Protein AF-A0A7X6VFC6-F1 (afdb_monomer)

Secondary structure (DSSP, 8-state):
-HHHHHHHHHHHHHHHHHHHHHHHHHHHHHHHHB-HHHHHHHHHHHHHHHH----PPPS--S----------------PPPP------------------------------PPPHHHHHHHHHHHHHHHHHHHHHHHHHHHHHHHHHTEEE---HHHHHHHHHHHHHTT--S--EEEEETT-SS-EEE-SSS-EEEEES----HHHHHHHHHHHHHHHHHTHHHHHHHHHHHHHHTTT-HHHHHHHHHHHHHHHHHHHHHHTTT--HHHHHHHHHHHHHT------PPPTTB--S---HHHHHHHHHHHS--S-PBPTHHHHHHHHHHHHHHHHHS-------------SSSS---SSEEEEEETTEEEEEESSS-EEE-S---S-S-HHHHHTT-EEE--SS-EEEEEE-TTSTTPPEEEEEESSTTSS-EEEE-TT--GGGEEEEEEEESSSS-EEEEEE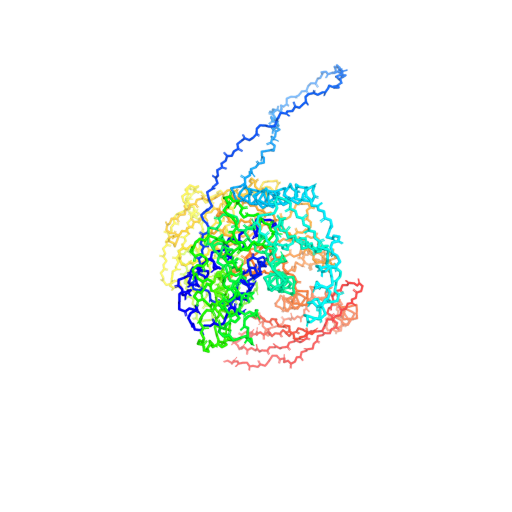E--BTTB--EEEEEESSSSSS-EEEEESHHHH-S-EEEEEESSSS-EEEEE--SS-SS-EEEEESSTTSSEEE------TTTTTTEEEEEE---EEETTEEEEEEEEEES-B-TTS-B--EEEEEEESSSSSS-B--HHHHHHHHHHHHHHH-BTHHHHHHB-HHHHHHHHHHHHHHHS-TT--B---SSPEEEEEEEEEETTEEEEEEEEE-TT--EEEEEEEEEEEEETTEEEEEEEEEEEEEEEEE-

Structure (mmCIF, N/CA/C/O backbone):
data_AF-A0A7X6VFC6-F1
#
_entry.id   AF-A0A7X6VFC6-F1
#
loop_
_atom_site.group_PDB
_atom_site.id
_atom_site.type_symbol
_atom_site.label_atom_id
_atom_site.label_alt_id
_atom_site.label_comp_id
_atom_site.label_asym_id
_atom_site.label_entity_id
_atom_site.label_seq_id
_atom_site.pdbx_PDB_ins_code
_atom_site.Cartn_x
_atom_site.Cartn_y
_atom_site.Cartn_z
_atom_site.occupancy
_atom_site.B_iso_or_equiv
_atom_site.auth_seq_id
_atom_site.auth_comp_id
_atom_site.auth_asym_id
_atom_site.auth_atom_id
_atom_site.pdbx_PDB_model_num
ATOM 1 N N . MET A 1 1 ? 5.763 11.070 -7.732 1.00 59.25 1 MET A N 1
ATOM 2 C CA . MET A 1 1 ? 5.552 10.365 -9.021 1.00 59.25 1 MET A CA 1
ATOM 3 C C . MET A 1 1 ? 6.861 9.863 -9.635 1.00 59.25 1 MET A C 1
ATOM 5 O O . MET A 1 1 ? 6.999 8.658 -9.767 1.00 59.25 1 MET A O 1
ATOM 9 N N . VAL A 1 2 ? 7.839 10.730 -9.946 1.00 70.25 2 VAL A N 1
ATOM 10 C CA . VAL A 1 2 ? 9.118 10.324 -10.585 1.00 70.25 2 VAL A CA 1
ATOM 11 C C . VAL A 1 2 ? 9.942 9.346 -9.732 1.00 70.25 2 VAL A C 1
ATOM 13 O O . VAL A 1 2 ? 10.526 8.418 -10.272 1.00 70.25 2 VAL A O 1
ATOM 16 N N . GLN A 1 3 ? 9.942 9.500 -8.404 1.00 69.50 3 GLN A N 1
ATOM 17 C CA . GLN A 1 3 ? 10.654 8.590 -7.495 1.00 69.50 3 GLN A CA 1
ATOM 18 C C . GLN A 1 3 ? 10.087 7.163 -7.518 1.00 69.50 3 GLN A C 1
ATOM 20 O O . GLN A 1 3 ? 10.851 6.218 -7.661 1.00 69.50 3 GLN A O 1
ATOM 25 N N . ASN A 1 4 ? 8.760 7.004 -7.429 1.00 71.75 4 ASN A N 1
ATOM 26 C CA . ASN A 1 4 ? 8.115 5.686 -7.512 1.00 71.75 4 ASN A CA 1
ATOM 27 C C . ASN A 1 4 ? 8.406 5.031 -8.868 1.00 71.75 4 ASN A C 1
ATOM 29 O O . ASN A 1 4 ? 8.842 3.889 -8.913 1.00 71.75 4 ASN A O 1
ATOM 33 N N . LEU A 1 5 ? 8.296 5.806 -9.954 1.00 77.75 5 LEU A N 1
ATOM 34 C CA . LEU A 1 5 ? 8.631 5.341 -11.299 1.00 77.75 5 LEU A CA 1
ATOM 35 C C . LEU A 1 5 ? 10.098 4.888 -11.411 1.00 77.75 5 LEU A C 1
ATOM 37 O O . LEU A 1 5 ? 10.378 3.874 -12.037 1.00 77.75 5 LEU A O 1
ATOM 41 N N . PHE A 1 6 ? 11.035 5.616 -10.797 1.00 82.12 6 PHE A N 1
ATOM 42 C CA . PHE A 1 6 ? 12.451 5.242 -10.776 1.00 82.12 6 PHE A CA 1
ATOM 43 C C . PHE A 1 6 ? 12.689 3.921 -10.030 1.00 82.12 6 PHE A C 1
ATOM 45 O O . PHE A 1 6 ? 13.446 3.080 -10.511 1.00 82.12 6 PHE A O 1
ATOM 52 N N . GLN A 1 7 ? 12.009 3.704 -8.901 1.00 79.00 7 GLN A N 1
ATOM 53 C CA . GLN A 1 7 ? 12.096 2.449 -8.146 1.00 79.00 7 GLN A CA 1
ATOM 54 C C . GLN A 1 7 ? 11.514 1.266 -8.935 1.00 79.00 7 GLN A C 1
ATOM 56 O O . GLN A 1 7 ? 12.152 0.215 -9.033 1.00 79.00 7 GLN A O 1
ATOM 61 N N . ASP A 1 8 ? 10.363 1.459 -9.584 1.00 80.62 8 ASP A N 1
ATOM 62 C CA . ASP A 1 8 ? 9.761 0.446 -10.458 1.00 80.62 8 ASP A CA 1
ATOM 63 C C . ASP A 1 8 ? 10.699 0.100 -11.624 1.00 80.62 8 ASP A C 1
ATOM 65 O O . ASP A 1 8 ? 10.923 -1.073 -11.933 1.00 80.62 8 ASP A O 1
ATOM 69 N N . VAL A 1 9 ? 11.328 1.112 -12.232 1.00 85.75 9 VAL A N 1
ATOM 70 C CA . VAL A 1 9 ? 12.317 0.936 -13.305 1.00 85.75 9 VAL A CA 1
ATOM 71 C C . VAL A 1 9 ? 13.550 0.179 -12.815 1.00 85.75 9 VAL A C 1
ATOM 73 O O . VAL A 1 9 ? 14.041 -0.676 -13.550 1.00 85.75 9 VAL A O 1
ATOM 76 N N . ILE A 1 10 ? 14.044 0.422 -11.596 1.00 84.88 10 ILE A N 1
ATOM 77 C CA . ILE A 1 10 ? 15.157 -0.352 -11.016 1.00 84.88 10 ILE A CA 1
ATOM 78 C C . ILE A 1 10 ? 14.768 -1.827 -10.871 1.00 84.88 10 ILE A C 1
ATOM 80 O O . ILE A 1 10 ? 15.530 -2.698 -11.300 1.00 84.88 10 ILE A O 1
ATOM 84 N N . SER A 1 11 ? 13.581 -2.115 -10.332 1.00 80.88 11 SER A N 1
ATOM 85 C CA . SER A 1 11 ? 13.084 -3.488 -10.165 1.00 80.88 11 SER A CA 1
ATOM 86 C C . SER A 1 11 ? 12.941 -4.215 -11.510 1.00 80.88 11 SER A C 1
ATOM 88 O O . SER A 1 11 ? 13.456 -5.325 -11.704 1.00 80.88 11 SER A O 1
ATOM 90 N N . VAL A 1 12 ? 12.328 -3.554 -12.498 1.00 84.50 12 VAL A N 1
ATOM 91 C CA . VAL A 1 12 ? 12.202 -4.078 -13.867 1.00 84.50 12 VAL A CA 1
ATOM 92 C C . VAL A 1 12 ? 13.574 -4.261 -14.517 1.00 84.50 12 VAL A C 1
ATOM 94 O O . VAL A 1 12 ? 13.808 -5.269 -15.187 1.00 84.50 12 VAL A O 1
ATOM 97 N N . SER A 1 13 ? 14.506 -3.331 -14.290 1.00 88.69 13 SER A N 1
ATOM 98 C CA . SER A 1 13 ? 15.883 -3.418 -14.781 1.00 88.69 13 SER A CA 1
ATOM 99 C C . SER A 1 13 ? 16.574 -4.665 -14.235 1.00 88.69 13 SER A C 1
ATOM 101 O O . SER A 1 13 ? 17.169 -5.416 -15.006 1.00 88.69 13 SER A O 1
ATOM 103 N N . LEU A 1 14 ? 16.467 -4.929 -12.930 1.00 85.31 14 LEU A N 1
ATOM 104 C CA . LEU A 1 14 ? 17.138 -6.055 -12.282 1.00 85.31 14 LEU A CA 1
ATOM 105 C C . LEU A 1 14 ? 16.558 -7.406 -12.723 1.00 85.31 14 LEU A C 1
ATOM 107 O O . LEU A 1 14 ? 17.302 -8.301 -13.126 1.00 85.31 14 LEU A O 1
ATOM 111 N N . THR A 1 15 ? 15.232 -7.543 -12.714 1.00 82.69 15 THR A N 1
ATOM 112 C CA . THR A 1 15 ? 14.552 -8.783 -13.131 1.00 82.69 15 THR A CA 1
ATOM 113 C C . THR A 1 15 ? 14.799 -9.096 -14.604 1.00 82.69 15 THR A C 1
ATOM 115 O O . THR A 1 15 ? 15.185 -10.211 -14.959 1.00 82.69 15 THR A O 1
ATOM 118 N N . THR A 1 16 ? 14.660 -8.096 -15.475 1.00 84.62 16 THR A N 1
ATOM 119 C CA . THR A 1 16 ? 14.870 -8.274 -16.918 1.00 84.62 16 THR A CA 1
ATOM 120 C C . THR A 1 16 ? 16.344 -8.522 -17.246 1.00 84.62 16 THR A C 1
ATOM 122 O O . THR A 1 16 ? 16.647 -9.283 -18.163 1.00 84.62 16 THR A O 1
ATOM 125 N N . SER A 1 17 ? 17.276 -7.967 -16.464 1.00 88.75 17 SER A N 1
ATOM 126 C CA . SER A 1 17 ? 18.715 -8.251 -16.588 1.00 88.75 17 SER A CA 1
ATOM 127 C C . SER A 1 17 ? 19.048 -9.721 -16.409 1.00 88.75 17 SER A C 1
ATOM 129 O O . SER A 1 17 ? 19.824 -10.264 -17.195 1.00 88.75 17 SER A O 1
ATOM 131 N N . ALA A 1 18 ? 18.452 -10.378 -15.412 1.00 85.69 18 ALA A N 1
ATOM 132 C CA . ALA A 1 18 ? 18.661 -11.803 -15.186 1.00 85.69 18 ALA A CA 1
ATOM 133 C C . ALA A 1 18 ? 18.206 -12.624 -16.405 1.00 85.69 18 ALA A C 1
ATOM 135 O O . ALA A 1 18 ? 18.940 -13.488 -16.887 1.00 85.69 18 ALA A O 1
ATOM 136 N N . VAL A 1 19 ? 17.041 -12.289 -16.972 1.00 85.31 19 VAL A N 1
ATOM 137 C CA . VAL A 1 19 ? 16.521 -12.934 -18.189 1.00 85.31 19 VAL A CA 1
ATOM 138 C C . VAL A 1 19 ? 17.445 -12.691 -19.386 1.00 85.31 19 VAL A C 1
ATOM 140 O O . VAL A 1 19 ? 17.784 -13.635 -20.101 1.00 85.31 19 VAL A O 1
ATOM 143 N N . ILE A 1 20 ? 17.904 -11.451 -19.589 1.00 88.06 20 ILE A N 1
ATOM 144 C CA . ILE A 1 20 ? 18.851 -11.102 -20.659 1.00 88.06 20 ILE A CA 1
ATOM 145 C C . ILE A 1 20 ? 20.154 -11.896 -20.506 1.00 88.06 20 ILE A C 1
ATOM 147 O O . ILE A 1 20 ? 20.638 -12.458 -21.487 1.00 88.06 20 ILE A O 1
ATOM 151 N N . ALA A 1 21 ? 20.713 -11.983 -19.297 1.00 88.06 21 ALA A N 1
ATOM 152 C CA . ALA A 1 21 ? 21.951 -12.715 -19.039 1.00 88.06 21 ALA A CA 1
ATOM 153 C C . ALA A 1 21 ? 21.809 -14.208 -19.372 1.00 88.06 21 ALA A C 1
ATOM 155 O O . ALA A 1 21 ? 22.645 -14.760 -20.089 1.00 88.06 21 ALA A O 1
ATOM 156 N N . VAL A 1 22 ? 20.717 -14.845 -18.935 1.00 85.69 22 VAL A N 1
ATOM 157 C CA . VAL A 1 22 ? 20.422 -16.250 -19.263 1.00 85.69 22 VAL A CA 1
ATOM 158 C C . VAL A 1 22 ? 20.278 -16.443 -20.774 1.00 85.69 22 VAL A C 1
ATOM 160 O O . VAL A 1 22 ? 20.858 -17.374 -21.333 1.00 85.69 22 VAL A O 1
ATOM 163 N N . LEU A 1 23 ? 19.571 -15.548 -21.468 1.00 84.00 23 LEU A N 1
ATOM 164 C CA . LEU A 1 23 ? 19.420 -15.629 -22.924 1.00 84.00 23 LEU A CA 1
ATOM 165 C C . LEU A 1 23 ? 20.749 -15.461 -23.664 1.00 84.00 23 LEU A C 1
ATOM 167 O O . LEU A 1 23 ? 21.008 -16.200 -24.614 1.00 84.00 23 LEU A O 1
ATOM 171 N N . LEU A 1 24 ? 21.608 -14.538 -23.225 1.00 85.44 24 LEU A N 1
ATOM 172 C CA . LEU A 1 24 ? 22.942 -14.346 -23.799 1.00 85.44 24 LEU A CA 1
ATOM 173 C C . LEU A 1 24 ? 23.860 -15.556 -23.555 1.00 85.44 24 LEU A C 1
ATOM 175 O O . LEU A 1 24 ? 24.678 -15.876 -24.417 1.00 85.44 24 LEU A O 1
ATOM 179 N N . LEU A 1 25 ? 23.705 -16.264 -22.432 1.00 84.75 25 LEU A N 1
ATOM 180 C CA . LEU A 1 25 ? 24.434 -17.509 -22.154 1.00 84.75 25 LEU A CA 1
ATOM 181 C C . LEU A 1 25 ? 23.922 -18.686 -22.993 1.00 84.75 25 LEU A C 1
ATOM 183 O O . LEU A 1 25 ? 24.715 -19.473 -23.506 1.00 84.75 25 LEU A O 1
ATOM 187 N N . LEU A 1 26 ? 22.604 -18.794 -23.177 1.00 79.88 26 LEU A N 1
ATOM 188 C CA . LEU A 1 26 ? 21.974 -19.845 -23.986 1.00 79.88 26 LEU A CA 1
ATOM 189 C C . LEU A 1 26 ? 22.059 -19.578 -25.495 1.00 79.88 26 LEU A C 1
ATOM 191 O O . LEU A 1 26 ? 21.744 -20.452 -26.307 1.00 79.88 26 LEU A O 1
ATOM 195 N N . PHE A 1 27 ? 22.519 -18.393 -25.888 1.00 76.06 27 PHE A N 1
ATOM 196 C CA . PHE A 1 27 ? 22.598 -17.938 -27.271 1.00 76.06 27 PHE A CA 1
ATOM 197 C C . PHE A 1 27 ? 23.289 -18.919 -28.236 1.00 76.06 27 PHE A C 1
ATOM 199 O O . PHE A 1 27 ? 22.734 -19.155 -29.312 1.00 76.06 27 PHE A O 1
ATOM 206 N N . PRO A 1 28 ? 24.423 -19.569 -27.888 1.00 73.69 28 PRO A N 1
ATOM 207 C CA . PRO A 1 28 ? 25.072 -20.549 -28.764 1.00 73.69 28 PRO A CA 1
ATOM 208 C C . PRO A 1 28 ? 24.180 -21.757 -29.091 1.00 73.69 28 PRO A C 1
ATOM 210 O O . PRO A 1 28 ? 24.219 -22.283 -30.202 1.00 73.69 28 PRO A O 1
ATOM 213 N N . LEU A 1 29 ? 23.341 -22.178 -28.140 1.00 70.62 29 LEU A N 1
ATOM 214 C CA . LEU A 1 29 ? 22.406 -23.296 -28.300 1.00 70.62 29 LEU A CA 1
ATOM 215 C C . LEU A 1 29 ? 21.155 -22.863 -29.068 1.00 70.62 29 LEU A C 1
ATOM 217 O O . LEU A 1 29 ? 20.672 -23.579 -29.948 1.00 70.62 29 LEU A O 1
ATOM 221 N N . ILE A 1 30 ? 20.654 -21.661 -28.774 1.00 71.38 30 ILE A N 1
ATOM 222 C CA . ILE A 1 30 ? 19.481 -21.091 -29.440 1.00 71.38 30 ILE A CA 1
ATOM 223 C C . ILE A 1 30 ? 19.764 -20.882 -30.934 1.00 71.38 30 ILE A C 1
ATOM 225 O O . ILE A 1 30 ? 18.929 -21.216 -31.775 1.00 71.38 30 ILE A O 1
ATOM 229 N N . HIS A 1 31 ? 20.964 -20.403 -31.273 1.00 71.00 31 HIS A N 1
ATOM 230 C CA . HIS A 1 31 ? 21.393 -20.146 -32.650 1.00 71.00 31 HIS A CA 1
ATOM 231 C C . HIS A 1 31 ? 21.387 -21.403 -33.534 1.00 71.00 31 HIS A C 1
ATOM 233 O O . HIS A 1 31 ? 21.128 -21.331 -34.743 1.00 71.00 31 HIS A O 1
ATOM 239 N N . LYS A 1 32 ? 21.680 -22.556 -32.926 1.00 68.56 32 LYS A N 1
ATOM 240 C CA . LYS A 1 32 ? 21.751 -23.852 -33.604 1.00 68.56 32 LYS A CA 1
ATOM 241 C C . LYS A 1 32 ? 20.363 -24.435 -33.876 1.00 68.56 32 LYS A C 1
ATOM 243 O O . LYS A 1 32 ? 20.155 -25.064 -34.908 1.00 68.56 32 LYS A O 1
ATOM 248 N N . ASN A 1 33 ? 19.406 -24.194 -32.980 1.00 67.31 33 ASN A N 1
ATOM 249 C CA . ASN A 1 33 ? 18.153 -24.950 -32.963 1.00 67.31 33 ASN A CA 1
ATOM 250 C C . ASN A 1 33 ? 16.918 -24.146 -33.407 1.00 67.31 33 ASN A C 1
ATOM 252 O O . ASN A 1 33 ? 15.916 -24.762 -33.772 1.00 67.31 33 ASN A O 1
ATOM 256 N N . TYR A 1 34 ? 16.970 -22.807 -33.404 1.00 74.19 34 TYR A N 1
ATOM 257 C CA . TYR A 1 34 ? 15.804 -21.943 -33.643 1.00 74.19 34 TYR A CA 1
ATOM 258 C C . TYR A 1 34 ? 16.006 -20.935 -34.778 1.00 74.19 34 TYR A C 1
ATOM 260 O O . TYR A 1 34 ? 17.108 -20.448 -35.029 1.00 74.19 34 TYR A O 1
ATOM 268 N N . THR A 1 35 ? 14.913 -20.593 -35.466 1.00 78.06 35 THR A N 1
ATOM 269 C CA . THR A 1 35 ? 14.941 -19.619 -36.568 1.00 78.06 35 THR A CA 1
ATOM 270 C C . THR A 1 35 ? 15.230 -18.199 -36.068 1.00 78.06 35 THR A C 1
ATOM 272 O O . THR A 1 35 ? 14.721 -17.782 -35.025 1.00 78.06 35 THR A O 1
ATOM 275 N N . THR A 1 36 ? 15.937 -17.415 -36.877 1.00 74.12 36 THR A N 1
ATOM 276 C CA . THR A 1 36 ? 16.292 -16.003 -36.639 1.00 74.12 36 THR A CA 1
ATOM 277 C C . THR A 1 36 ? 15.085 -15.090 -36.384 1.00 74.12 36 THR A C 1
ATOM 279 O O . THR A 1 36 ? 15.158 -14.214 -35.526 1.00 74.12 36 THR A O 1
ATOM 282 N N . LYS A 1 37 ? 13.929 -15.359 -37.013 1.00 75.88 37 LYS A N 1
ATOM 283 C CA . LYS A 1 37 ? 12.677 -14.607 -36.787 1.00 75.88 37 LYS A CA 1
ATOM 284 C C . LYS A 1 37 ? 12.183 -14.632 -35.339 1.00 75.88 37 LYS A C 1
ATOM 286 O O . LYS A 1 37 ? 11.684 -13.629 -34.848 1.00 75.88 37 LYS A O 1
ATOM 291 N N . TRP A 1 38 ? 12.319 -15.756 -34.636 1.00 75.19 38 TRP A N 1
ATOM 292 C CA . TRP A 1 38 ? 11.855 -15.856 -33.246 1.00 75.19 38 TRP A CA 1
ATOM 293 C C . TRP A 1 38 ? 12.759 -15.088 -32.283 1.00 75.19 38 TRP A C 1
ATOM 295 O O . TRP A 1 38 ? 12.262 -14.458 -31.355 1.00 75.19 38 TRP A O 1
ATOM 305 N N . ARG A 1 39 ? 14.070 -15.072 -32.540 1.00 81.94 39 ARG A N 1
ATOM 306 C CA . ARG A 1 39 ? 15.033 -14.287 -31.754 1.00 81.94 39 ARG A CA 1
ATOM 307 C C . ARG A 1 39 ? 14.728 -12.790 -31.825 1.00 81.94 39 ARG A C 1
ATOM 309 O O . ARG A 1 39 ? 14.717 -12.121 -30.797 1.00 81.94 39 ARG A O 1
ATOM 316 N N . TYR A 1 40 ? 14.379 -12.302 -33.017 1.00 81.81 40 TYR A N 1
ATOM 317 C CA . TYR A 1 40 ? 13.902 -10.933 -33.225 1.00 81.81 40 TYR A CA 1
ATOM 318 C C . TYR A 1 40 ? 12.696 -10.588 -32.328 1.00 81.81 40 TYR A C 1
ATOM 320 O O . TYR A 1 40 ? 12.702 -9.565 -31.647 1.00 81.81 40 TYR A O 1
ATOM 328 N N . PHE A 1 41 ? 11.687 -11.464 -32.247 1.00 83.06 41 PHE A N 1
ATOM 329 C CA . PHE A 1 41 ? 10.526 -11.236 -31.376 1.00 83.06 41 PHE A CA 1
ATOM 330 C C . PHE A 1 41 ? 10.850 -11.310 -29.878 1.00 83.06 41 PHE A C 1
ATOM 332 O O . PHE A 1 41 ? 10.279 -10.546 -29.103 1.00 83.06 41 PHE A O 1
ATOM 339 N N . VAL A 1 42 ? 11.766 -12.187 -29.456 1.00 84.88 42 VAL A N 1
ATOM 340 C CA . VAL A 1 42 ? 12.190 -12.281 -28.045 1.00 84.88 42 VAL A CA 1
ATOM 341 C C . VAL A 1 42 ? 12.781 -10.956 -27.571 1.00 84.88 42 VAL A C 1
ATOM 343 O O . VAL A 1 42 ? 12.374 -10.420 -26.541 1.00 84.88 42 VAL A O 1
ATOM 346 N N . TRP A 1 43 ? 13.699 -10.393 -28.353 1.00 88.88 43 TRP A N 1
ATOM 347 C CA . TRP A 1 43 ? 14.290 -9.097 -28.050 1.00 88.88 43 TRP A CA 1
ATOM 348 C C . TRP A 1 43 ? 13.261 -7.961 -28.095 1.00 88.88 43 TRP A C 1
ATOM 350 O O . TRP A 1 43 ? 13.301 -7.086 -27.231 1.00 88.88 43 TRP A O 1
ATOM 360 N N . LEU A 1 44 ? 12.304 -7.998 -29.033 1.00 88.06 44 LEU A N 1
ATOM 361 C CA . LEU A 1 44 ? 11.198 -7.036 -29.081 1.00 88.06 44 LEU A CA 1
ATOM 362 C C . LEU A 1 44 ? 10.391 -7.028 -27.775 1.00 88.06 44 LEU A C 1
ATOM 364 O O . LEU A 1 44 ? 10.144 -5.963 -27.214 1.00 88.06 44 LEU A O 1
ATOM 368 N N . ILE A 1 45 ? 10.002 -8.207 -27.280 1.00 86.44 45 ILE A N 1
ATOM 369 C CA . ILE A 1 45 ? 9.215 -8.351 -26.046 1.00 86.44 45 ILE A CA 1
ATOM 370 C C . ILE A 1 45 ? 9.997 -7.821 -24.842 1.00 86.44 45 ILE A C 1
ATOM 372 O O . ILE A 1 45 ? 9.436 -7.095 -24.023 1.00 86.44 45 ILE A O 1
ATOM 376 N N . LEU A 1 46 ? 11.293 -8.129 -24.752 1.00 87.62 46 LEU A N 1
ATOM 377 C CA . LEU A 1 46 ? 12.151 -7.628 -23.675 1.00 87.62 46 LEU A CA 1
ATOM 378 C C . LEU A 1 46 ? 12.293 -6.103 -23.715 1.00 87.62 46 LEU A C 1
ATOM 380 O O . LEU A 1 46 ? 12.191 -5.456 -22.676 1.00 87.62 46 LEU A O 1
ATOM 384 N N . ALA A 1 47 ? 12.456 -5.513 -24.901 1.00 89.94 47 ALA A N 1
ATOM 385 C CA . ALA A 1 47 ? 12.517 -4.061 -25.055 1.00 89.94 47 ALA A CA 1
ATOM 386 C C . ALA A 1 47 ? 11.198 -3.379 -24.653 1.00 89.94 47 ALA A C 1
ATOM 388 O O . ALA A 1 47 ? 11.222 -2.354 -23.976 1.00 89.94 47 ALA A O 1
ATOM 389 N N . VAL A 1 48 ? 10.046 -3.963 -25.008 1.00 88.88 48 VAL A N 1
ATOM 390 C CA . VAL A 1 48 ? 8.731 -3.471 -24.560 1.00 88.88 48 VAL A CA 1
ATOM 391 C C . VAL A 1 48 ? 8.584 -3.602 -23.042 1.00 88.88 48 VAL A C 1
ATOM 393 O O . VAL A 1 48 ? 8.137 -2.656 -22.400 1.00 88.88 48 VAL A O 1
ATOM 396 N N . ARG A 1 49 ? 9.005 -4.727 -22.449 1.00 84.56 49 ARG A N 1
ATOM 397 C CA . ARG A 1 49 ? 8.963 -4.937 -20.992 1.00 84.56 49 ARG A CA 1
ATOM 398 C C . ARG A 1 49 ? 9.799 -3.906 -20.232 1.00 84.56 49 ARG A C 1
ATOM 400 O O . ARG A 1 49 ? 9.336 -3.415 -19.211 1.00 84.56 49 ARG A O 1
ATOM 407 N N . LEU A 1 50 ? 10.987 -3.565 -20.731 1.00 87.75 50 LEU A N 1
ATOM 408 C CA . LEU A 1 50 ? 11.840 -2.526 -20.141 1.00 87.75 50 LEU A CA 1
ATOM 409 C C . LEU A 1 50 ? 11.187 -1.135 -20.197 1.00 87.75 50 LEU A C 1
ATOM 411 O O . LEU A 1 50 ? 11.361 -0.327 -19.295 1.00 87.75 50 LEU A O 1
ATOM 415 N N . LEU A 1 51 ? 10.401 -0.852 -21.238 1.00 87.00 51 LEU A N 1
ATOM 416 C CA . LEU A 1 51 ? 9.739 0.444 -21.411 1.00 87.00 51 LEU A CA 1
ATOM 417 C C . LEU A 1 51 ? 8.397 0.569 -20.681 1.00 87.00 51 LEU A C 1
ATOM 419 O O . LEU A 1 51 ? 7.933 1.688 -20.475 1.00 87.00 51 LEU A O 1
ATOM 423 N N . ILE A 1 52 ? 7.773 -0.550 -20.301 1.00 82.44 52 ILE A N 1
ATOM 424 C CA . ILE A 1 52 ? 6.496 -0.577 -19.581 1.00 82.44 52 ILE A CA 1
ATOM 425 C C . ILE A 1 52 ? 6.750 -1.051 -18.141 1.00 82.44 52 ILE A C 1
ATOM 427 O O . ILE A 1 52 ? 6.798 -2.263 -17.889 1.00 82.44 52 ILE A O 1
ATOM 431 N N . PRO A 1 53 ? 6.872 -0.124 -17.172 1.00 65.88 53 PRO A N 1
ATOM 432 C CA . PRO A 1 53 ? 7.069 -0.445 -15.763 1.00 65.88 53 PRO A CA 1
ATOM 433 C C . PRO A 1 53 ? 5.745 -0.851 -15.096 1.00 65.88 53 PRO A C 1
ATOM 435 O O . PRO A 1 53 ? 5.329 -0.275 -14.102 1.00 65.88 53 PRO A O 1
ATOM 438 N N . PHE A 1 54 ? 5.045 -1.833 -15.670 1.00 57.16 54 PHE A N 1
ATOM 439 C CA . PHE A 1 54 ? 3.855 -2.437 -15.073 1.00 57.16 54 PHE A CA 1
ATOM 440 C C . PHE A 1 54 ? 4.180 -3.877 -14.689 1.00 57.16 54 PHE A C 1
ATOM 442 O O . PHE A 1 54 ? 4.552 -4.678 -15.548 1.00 57.16 54 PHE A O 1
ATOM 449 N N . SER A 1 55 ? 4.101 -4.206 -13.405 1.00 55.41 55 SER A N 1
ATOM 450 C CA . SER A 1 55 ? 4.374 -5.551 -12.894 1.00 55.41 55 SER A CA 1
ATOM 451 C C . SER A 1 55 ? 3.069 -6.122 -12.338 1.00 55.41 55 SER A C 1
ATOM 453 O O . SER A 1 55 ? 2.555 -5.562 -11.374 1.00 55.41 55 SER A O 1
ATOM 455 N N . PRO A 1 56 ? 2.491 -7.181 -12.935 1.00 48.75 56 PRO A N 1
ATOM 456 C CA . PRO A 1 56 ? 1.346 -7.859 -12.340 1.00 48.75 56 PRO A CA 1
ATOM 457 C C . PRO A 1 56 ? 1.790 -8.551 -11.046 1.00 48.75 56 PRO A C 1
ATOM 459 O O . PRO A 1 56 ? 2.670 -9.412 -11.062 1.00 48.75 56 PRO A O 1
ATOM 462 N N . SER A 1 57 ? 1.202 -8.150 -9.926 1.00 40.50 57 SER A N 1
ATOM 463 C CA . SER A 1 57 ? 1.514 -8.670 -8.596 1.00 40.50 57 SER A CA 1
ATOM 464 C C . SER A 1 57 ? 0.934 -10.077 -8.428 1.00 40.50 57 SER A C 1
ATOM 466 O O . SER A 1 57 ? -0.268 -10.267 -8.611 1.00 40.50 57 SER A O 1
ATOM 468 N N . PHE A 1 58 ? 1.758 -11.058 -8.050 1.00 39.53 58 PHE A N 1
ATOM 469 C CA . PHE A 1 58 ? 1.270 -12.322 -7.489 1.00 39.53 58 PHE A CA 1
ATOM 470 C C . PHE A 1 58 ? 1.434 -12.316 -5.961 1.00 39.53 58 PHE A C 1
ATOM 472 O O . PHE A 1 58 ? 2.314 -11.621 -5.455 1.00 39.53 58 PHE A O 1
ATOM 479 N N . PRO A 1 59 ? 0.633 -13.107 -5.223 1.00 41.38 59 PRO A N 1
ATOM 480 C CA . PRO A 1 59 ? 0.574 -13.056 -3.758 1.00 41.38 59 PRO A CA 1
ATOM 481 C C . PRO A 1 59 ? 1.873 -13.421 -3.022 1.00 41.38 59 PRO A C 1
ATOM 483 O O . PRO A 1 59 ? 2.037 -13.048 -1.867 1.00 41.38 59 PRO A O 1
ATOM 486 N N . GLN A 1 60 ? 2.790 -14.170 -3.647 1.00 39.41 60 GLN A N 1
ATOM 487 C CA . GLN A 1 60 ? 4.014 -14.654 -2.999 1.00 39.41 60 GLN A CA 1
ATOM 488 C C . GLN A 1 60 ? 5.211 -14.566 -3.942 1.00 39.41 60 GLN A C 1
ATOM 490 O O . GLN A 1 60 ? 5.358 -15.358 -4.873 1.00 39.41 60 GLN A O 1
ATOM 495 N N . ALA A 1 61 ? 6.081 -13.599 -3.670 1.00 40.72 61 ALA A N 1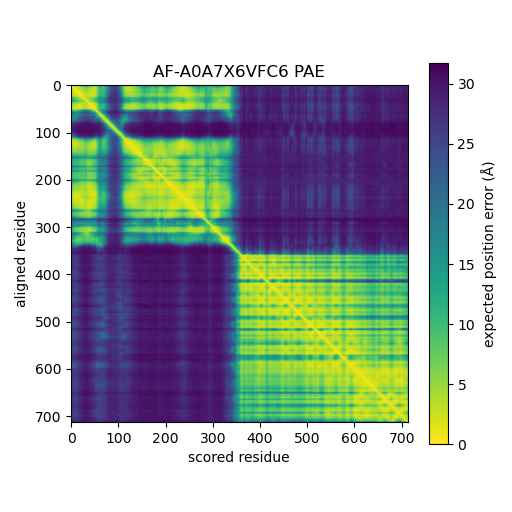
ATOM 496 C CA . ALA A 1 61 ? 7.336 -13.394 -4.367 1.00 40.72 61 ALA A CA 1
ATOM 497 C C . ALA A 1 61 ? 8.517 -13.950 -3.551 1.00 40.72 61 ALA A C 1
ATOM 499 O O . ALA A 1 61 ? 8.657 -13.582 -2.389 1.00 40.72 61 ALA A O 1
ATOM 500 N N . PRO A 1 62 ? 9.388 -14.801 -4.119 1.00 43.44 62 PRO A N 1
ATOM 501 C CA . PRO A 1 62 ? 10.520 -15.385 -3.395 1.00 43.44 62 PRO A CA 1
ATOM 502 C C . PRO A 1 62 ? 11.679 -14.429 -3.059 1.00 43.44 62 PRO A C 1
ATOM 504 O O . PRO A 1 62 ? 12.548 -14.816 -2.280 1.00 43.44 62 PRO A O 1
ATOM 507 N N . ILE A 1 63 ? 11.767 -13.237 -3.672 1.00 43.91 63 ILE A N 1
ATOM 508 C CA . ILE A 1 63 ? 12.925 -12.333 -3.525 1.00 43.91 63 ILE A CA 1
ATOM 509 C C . ILE A 1 63 ? 12.462 -10.915 -3.166 1.00 43.91 63 ILE A C 1
ATOM 511 O O . ILE A 1 63 ? 11.894 -10.209 -3.999 1.00 43.91 63 ILE A O 1
ATOM 515 N N . GLU A 1 64 ? 12.779 -10.478 -1.945 1.00 45.66 64 GLU A N 1
ATOM 516 C CA . GLU A 1 64 ? 12.533 -9.121 -1.442 1.00 45.66 64 GLU A CA 1
ATOM 517 C C . GLU A 1 64 ? 13.823 -8.286 -1.490 1.00 45.66 64 GLU A C 1
ATOM 519 O O . GLU A 1 64 ? 14.864 -8.696 -0.977 1.00 45.66 64 GLU A O 1
ATOM 524 N N . ILE A 1 65 ? 13.777 -7.103 -2.110 1.00 42.66 65 ILE A N 1
ATOM 525 C CA . ILE A 1 65 ? 14.919 -6.179 -2.194 1.00 42.66 65 ILE A CA 1
ATOM 526 C C . ILE A 1 65 ? 14.653 -5.010 -1.245 1.00 42.66 65 ILE A C 1
ATOM 528 O O . ILE A 1 65 ? 13.763 -4.200 -1.495 1.00 42.66 65 ILE A O 1
ATOM 532 N N . THR A 1 66 ? 15.430 -4.904 -0.167 1.00 39.03 66 THR A N 1
ATOM 533 C CA . THR A 1 66 ? 15.369 -3.791 0.790 1.00 39.03 66 THR A CA 1
ATOM 534 C C . THR A 1 66 ? 16.263 -2.629 0.326 1.00 39.03 66 THR A C 1
ATOM 536 O O . THR A 1 66 ? 17.482 -2.791 0.232 1.00 39.03 66 THR A O 1
ATOM 539 N N . PRO A 1 67 ? 15.721 -1.436 0.015 1.00 37.62 67 PRO A N 1
ATOM 540 C CA . PRO A 1 67 ? 16.550 -0.296 -0.363 1.00 37.62 67 PRO A CA 1
ATOM 541 C C . PRO A 1 67 ? 17.280 0.285 0.859 1.00 37.62 67 PRO A C 1
ATOM 543 O O . PRO A 1 67 ? 16.660 0.720 1.829 1.00 37.62 67 PRO A O 1
ATOM 546 N N . VAL A 1 68 ? 18.611 0.352 0.789 1.00 35.00 68 VAL A N 1
ATOM 547 C CA . VAL A 1 68 ? 19.452 1.069 1.761 1.00 35.00 68 VAL A CA 1
ATOM 548 C C . VAL A 1 68 ? 19.346 2.569 1.474 1.00 35.00 68 VAL A C 1
ATOM 550 O O . VAL A 1 68 ? 19.909 3.060 0.500 1.00 35.00 68 VAL A O 1
ATOM 553 N N . SER A 1 69 ? 18.608 3.312 2.300 1.00 37.03 69 SER A N 1
ATOM 554 C CA . SER A 1 69 ? 18.483 4.771 2.169 1.00 37.03 69 SER A CA 1
ATOM 555 C C . SER A 1 69 ? 19.505 5.468 3.071 1.00 37.03 69 SER A C 1
ATOM 557 O O . SER A 1 69 ? 19.285 5.601 4.272 1.00 37.03 69 SER A O 1
ATOM 559 N N . GLN A 1 70 ? 20.633 5.906 2.507 1.00 34.53 70 GLN A N 1
ATOM 560 C CA . GLN A 1 70 ? 21.563 6.819 3.183 1.00 34.53 70 GLN A CA 1
ATOM 561 C C . GLN A 1 70 ? 21.163 8.270 2.873 1.00 34.53 70 GLN A C 1
ATOM 563 O O . GLN A 1 70 ? 21.141 8.676 1.711 1.00 34.53 70 GLN A O 1
ATOM 568 N N . ASN A 1 71 ? 20.840 9.057 3.900 1.00 35.94 71 ASN A N 1
ATOM 569 C CA . ASN A 1 71 ? 20.573 10.489 3.755 1.00 35.94 71 ASN A CA 1
ATOM 570 C C . ASN A 1 71 ? 21.901 11.255 3.818 1.00 35.94 71 ASN A C 1
ATOM 572 O O . ASN A 1 71 ? 22.557 11.253 4.856 1.00 35.94 71 ASN A O 1
ATOM 576 N N . ILE A 1 72 ? 22.298 11.899 2.717 1.00 39.81 72 ILE A N 1
ATOM 577 C CA . ILE A 1 72 ? 23.432 12.832 2.680 1.00 39.81 72 ILE A CA 1
ATOM 578 C C . ILE A 1 72 ? 22.857 14.250 2.673 1.00 39.81 72 ILE A C 1
ATOM 580 O O . ILE A 1 72 ? 22.073 14.598 1.791 1.00 39.81 72 ILE A O 1
ATOM 584 N N . GLU A 1 73 ? 23.221 15.054 3.669 1.00 33.38 73 GLU A N 1
ATOM 585 C CA . GLU A 1 73 ? 22.694 16.402 3.889 1.00 33.38 73 GLU A CA 1
ATOM 586 C C . GLU A 1 73 ? 23.538 17.446 3.126 1.00 33.38 73 GLU A C 1
ATOM 588 O O . GLU A 1 73 ? 24.725 17.615 3.402 1.00 33.38 73 GLU A O 1
ATOM 593 N N . PHE A 1 74 ? 22.949 18.159 2.158 1.00 36.56 74 PHE A N 1
ATOM 594 C CA . PHE A 1 74 ? 23.613 19.255 1.433 1.00 36.56 74 PHE A CA 1
ATOM 595 C C . PHE A 1 74 ? 22.951 20.599 1.765 1.00 36.56 74 PHE A C 1
ATOM 597 O O . PHE A 1 74 ? 21.799 20.839 1.405 1.00 36.56 74 PHE A O 1
ATOM 604 N N . LYS A 1 75 ? 23.685 21.507 2.421 1.00 34.94 75 LYS A N 1
ATOM 605 C CA . LYS A 1 75 ? 23.245 22.893 2.663 1.00 34.94 75 LYS A CA 1
ATOM 606 C C . LYS A 1 75 ? 23.510 23.744 1.417 1.00 34.94 75 LYS A C 1
ATOM 608 O O . LYS A 1 75 ? 24.659 24.065 1.128 1.00 34.94 75 LYS A O 1
ATOM 613 N N . VAL A 1 76 ? 22.462 24.124 0.685 1.00 38.34 76 VAL A N 1
ATOM 614 C CA . VAL A 1 76 ? 22.561 25.069 -0.443 1.00 38.34 76 VAL A CA 1
ATOM 615 C C . VAL A 1 76 ? 22.240 26.486 0.056 1.00 38.34 76 VAL A C 1
ATOM 617 O O . VAL A 1 76 ? 21.134 26.702 0.552 1.00 38.34 76 VAL A O 1
ATOM 620 N N . PRO A 1 77 ? 23.155 27.467 -0.055 1.00 36.75 77 PRO A N 1
ATOM 621 C CA . PRO A 1 77 ? 22.869 28.846 0.321 1.00 36.75 77 PRO A CA 1
ATOM 622 C C . PRO A 1 77 ? 22.068 29.548 -0.782 1.00 36.75 77 PRO A C 1
ATOM 624 O O . PRO A 1 77 ? 22.496 29.606 -1.933 1.00 36.75 77 PRO A O 1
ATOM 627 N N . VAL A 1 78 ? 20.912 30.112 -0.431 1.00 37.28 78 VAL A N 1
ATOM 628 C CA . VAL A 1 78 ? 20.143 30.999 -1.317 1.00 37.28 78 VAL A CA 1
ATOM 629 C C . VAL A 1 78 ? 20.602 32.439 -1.064 1.00 37.28 78 VAL A C 1
ATOM 631 O O . VAL A 1 78 ? 20.407 32.965 0.030 1.00 37.28 78 VAL A O 1
ATOM 634 N N . GLN A 1 79 ? 21.224 33.084 -2.057 1.00 36.66 79 GLN A N 1
ATOM 635 C CA . GLN A 1 79 ? 21.535 34.518 -2.007 1.00 36.66 79 GLN A CA 1
ATOM 636 C C . GLN A 1 79 ? 20.247 35.336 -2.173 1.00 36.66 79 GLN A C 1
ATOM 638 O O . GLN A 1 79 ? 19.560 35.219 -3.186 1.00 36.66 79 GLN A O 1
ATOM 643 N N . LYS A 1 80 ? 19.928 36.183 -1.187 1.00 36.47 80 LYS A N 1
ATOM 644 C CA . LYS A 1 80 ? 18.885 37.210 -1.311 1.00 36.47 80 LYS A CA 1
ATOM 645 C C . LYS A 1 80 ? 19.429 38.380 -2.135 1.00 36.47 80 LYS A C 1
ATOM 647 O O . LYS A 1 80 ? 20.393 39.022 -1.727 1.00 36.47 80 LYS A O 1
ATOM 652 N N . SER A 1 81 ? 18.792 38.667 -3.264 1.00 31.67 81 SER A N 1
ATOM 653 C CA . SER A 1 81 ? 18.931 39.940 -3.972 1.00 31.67 81 SER A CA 1
ATOM 654 C C . SER A 1 81 ? 18.298 41.040 -3.117 1.00 31.67 81 SER A C 1
ATOM 656 O O . SER A 1 81 ? 17.115 40.963 -2.790 1.00 31.67 81 SER A O 1
ATOM 658 N N . ALA A 1 82 ? 19.101 42.019 -2.708 1.00 38.28 82 ALA A N 1
ATOM 659 C CA . ALA A 1 82 ? 18.624 43.233 -2.067 1.00 38.28 82 ALA A CA 1
ATOM 660 C C . ALA A 1 82 ? 18.134 44.190 -3.154 1.00 38.28 82 ALA A C 1
ATOM 662 O O . ALA A 1 82 ? 18.910 44.540 -4.039 1.00 38.28 82 ALA A O 1
ATOM 663 N N . ASP A 1 83 ? 16.878 44.620 -3.068 1.00 33.00 83 ASP A N 1
ATOM 664 C CA . ASP A 1 83 ? 16.475 45.883 -3.665 1.00 33.00 83 ASP A CA 1
ATOM 665 C C . ASP A 1 83 ? 15.470 46.612 -2.773 1.00 33.00 83 ASP A C 1
ATOM 667 O O . ASP A 1 83 ? 14.732 46.018 -1.986 1.00 33.00 83 ASP A O 1
ATOM 671 N N . SER A 1 84 ? 15.570 47.931 -2.847 1.00 42.62 84 SER A N 1
ATOM 672 C CA . SER A 1 84 ? 15.310 48.887 -1.774 1.00 42.62 84 SER A CA 1
ATOM 673 C C . SER A 1 84 ? 13.895 49.469 -1.830 1.00 42.62 84 SER A C 1
ATOM 675 O O . SER A 1 84 ? 13.403 49.770 -2.913 1.00 42.62 84 SER A O 1
ATOM 677 N N . ALA A 1 85 ? 13.282 49.749 -0.676 1.00 29.66 85 ALA A N 1
ATOM 678 C CA . ALA A 1 85 ? 12.198 50.732 -0.553 1.00 29.66 85 ALA A CA 1
ATOM 679 C C . ALA A 1 85 ? 12.116 51.289 0.888 1.00 29.66 85 ALA A C 1
ATOM 681 O O . ALA A 1 85 ? 12.517 50.599 1.825 1.00 29.66 85 ALA A O 1
ATOM 682 N N . PRO A 1 86 ? 11.677 52.550 1.071 1.00 37.66 86 PRO A N 1
ATOM 683 C CA . PRO A 1 86 ? 12.233 53.459 2.071 1.00 37.66 86 PRO A CA 1
ATOM 684 C C . PRO A 1 86 ? 11.486 53.489 3.410 1.00 37.66 86 PRO A C 1
ATOM 686 O O . PRO A 1 86 ? 10.267 53.351 3.476 1.00 37.66 86 PRO A O 1
ATOM 689 N N . GLN A 1 87 ? 12.250 53.752 4.474 1.00 35.81 87 GLN A N 1
ATOM 690 C CA . GLN A 1 87 ? 11.747 54.041 5.814 1.00 35.81 87 GLN A CA 1
ATOM 691 C C . GLN A 1 87 ? 10.989 55.372 5.853 1.00 35.81 87 GLN A C 1
ATOM 693 O O . GLN A 1 87 ? 11.506 56.405 5.426 1.00 35.81 87 GLN A O 1
ATOM 698 N N . VAL A 1 88 ? 9.807 55.353 6.469 1.00 31.17 88 VAL A N 1
ATOM 699 C CA . VAL A 1 88 ? 9.168 56.545 7.032 1.00 31.17 88 VAL A CA 1
ATOM 700 C C . VAL A 1 88 ? 9.182 56.403 8.548 1.00 31.17 88 VAL A C 1
ATOM 702 O O . VAL A 1 88 ? 8.631 55.458 9.108 1.00 31.17 88 VAL A O 1
ATOM 705 N N . SER A 1 89 ? 9.861 57.350 9.189 1.00 34.19 89 SER A N 1
ATOM 706 C CA . SER A 1 89 ? 9.920 57.533 10.633 1.00 34.19 89 SER A CA 1
ATOM 707 C C . SER A 1 89 ? 8.575 57.995 11.188 1.00 34.19 89 SER A C 1
ATOM 709 O O . SER A 1 89 ? 8.009 58.969 10.692 1.00 34.19 89 SER A O 1
ATOM 711 N N . GLN A 1 90 ? 8.146 57.405 12.301 1.00 35.78 90 GLN A N 1
ATOM 712 C CA . GLN A 1 90 ? 7.316 58.104 13.277 1.00 35.78 90 GLN A CA 1
ATOM 713 C C . GLN A 1 90 ? 7.967 58.027 14.657 1.00 35.78 90 GLN A C 1
ATOM 715 O O . GLN A 1 90 ? 8.384 56.970 15.124 1.00 35.78 90 GLN A O 1
ATOM 720 N N . LYS A 1 91 ? 8.108 59.220 15.232 1.00 34.25 91 LYS A N 1
ATOM 721 C CA . LYS A 1 91 ? 8.599 59.536 16.566 1.00 34.25 91 LYS A CA 1
ATOM 722 C C . LYS A 1 91 ? 7.433 59.588 17.558 1.00 34.25 91 LYS A C 1
ATOM 724 O O . LYS A 1 91 ? 6.339 59.986 17.171 1.00 34.25 91 LYS A O 1
ATOM 729 N N . ASP A 1 92 ? 7.796 59.326 18.814 1.00 33.22 92 ASP A N 1
ATOM 730 C CA . ASP A 1 92 ? 7.197 59.781 20.077 1.00 33.22 92 ASP A CA 1
ATOM 731 C C . ASP A 1 92 ? 5.799 59.250 20.449 1.00 33.22 92 ASP A C 1
ATOM 733 O O . ASP A 1 92 ? 4.817 59.518 19.772 1.00 33.22 92 ASP A O 1
ATOM 737 N N . VAL A 1 93 ? 5.702 58.514 21.566 1.00 32.69 93 VAL A N 1
ATOM 738 C CA . VAL A 1 93 ? 5.239 58.997 22.888 1.00 32.69 93 VAL A CA 1
ATOM 739 C C . VAL A 1 93 ? 5.589 57.932 23.945 1.00 32.69 93 VAL A C 1
ATOM 741 O O . VAL A 1 93 ? 5.521 56.730 23.705 1.00 32.69 93 VAL A O 1
ATOM 744 N N . GLN A 1 94 ? 6.007 58.405 25.114 1.00 33.53 94 GLN A N 1
ATOM 745 C CA . GLN A 1 94 ? 6.476 57.662 26.279 1.00 33.53 94 GLN A CA 1
ATOM 746 C C . GLN A 1 94 ? 5.407 57.751 27.384 1.00 33.53 94 GLN A C 1
ATOM 748 O O . GLN A 1 94 ? 5.060 58.875 27.730 1.00 33.53 94 GLN A O 1
ATOM 753 N N . GLN A 1 95 ? 4.915 56.626 27.935 1.00 30.73 95 GLN A N 1
ATOM 754 C CA . GLN A 1 95 ? 4.735 56.413 29.390 1.00 30.73 95 GLN A CA 1
ATOM 755 C C . GLN A 1 95 ? 4.143 55.037 29.780 1.00 30.73 95 GLN A C 1
ATOM 757 O O . GLN A 1 95 ? 3.086 54.643 29.303 1.00 30.73 95 GLN A O 1
ATOM 762 N N . ASP A 1 96 ? 4.870 54.419 30.719 1.00 33.84 96 ASP A N 1
ATOM 763 C CA . ASP A 1 96 ? 4.504 53.532 31.835 1.00 33.84 96 ASP A CA 1
ATOM 764 C C . ASP A 1 96 ? 4.079 52.047 31.681 1.00 33.84 96 ASP A C 1
ATOM 766 O O . ASP A 1 96 ? 3.260 51.652 30.863 1.00 33.84 96 ASP A O 1
ATOM 770 N N . GLU A 1 97 ? 4.665 51.277 32.618 1.00 32.22 97 GLU A N 1
ATOM 771 C CA . GLU A 1 97 ? 4.459 49.886 33.075 1.00 32.22 97 GLU A CA 1
ATOM 772 C C . GLU A 1 97 ? 5.281 48.722 32.446 1.00 32.22 97 GLU A C 1
ATOM 774 O O . GLU A 1 97 ? 5.278 48.434 31.254 1.00 32.22 97 GLU A O 1
ATOM 779 N N . LYS A 1 98 ? 6.029 48.028 33.325 1.00 35.66 98 LYS A N 1
ATOM 780 C CA . LYS A 1 98 ? 6.761 46.746 33.137 1.00 35.66 98 LYS A CA 1
ATOM 781 C C . LYS A 1 98 ? 5.767 45.566 33.013 1.00 35.66 98 LYS A C 1
ATOM 783 O O . LYS A 1 98 ? 4.657 45.717 33.511 1.00 35.66 98 LYS A O 1
ATOM 788 N N . PRO A 1 99 ? 6.178 44.325 32.648 1.00 45.97 99 PRO A N 1
ATOM 789 C CA . PRO A 1 99 ? 7.383 43.852 31.947 1.00 45.97 99 PRO A CA 1
ATOM 790 C C . PRO A 1 99 ? 7.036 42.936 30.741 1.00 45.97 99 PRO A C 1
ATOM 792 O O . PRO A 1 99 ? 6.074 42.181 30.800 1.00 45.97 99 PRO A O 1
ATOM 795 N N . LEU A 1 100 ? 7.859 42.875 29.686 1.00 30.92 100 LEU A N 1
ATOM 796 C CA . LEU A 1 100 ? 7.756 41.781 28.705 1.00 30.92 100 LEU A CA 1
ATOM 797 C C . LEU A 1 100 ? 9.144 41.366 28.212 1.00 30.92 100 LEU A C 1
ATOM 799 O O . LEU A 1 100 ? 9.879 42.155 27.617 1.00 30.92 100 LEU A O 1
ATOM 803 N N . ALA A 1 101 ? 9.513 40.121 28.514 1.00 33.25 101 ALA A N 1
ATOM 804 C CA . ALA A 1 101 ? 10.670 39.464 27.934 1.00 33.25 101 ALA A CA 1
ATOM 805 C C . ALA A 1 101 ? 10.471 39.391 26.415 1.00 33.25 101 ALA A C 1
ATOM 807 O O . ALA A 1 101 ? 9.476 38.855 25.935 1.00 33.25 101 ALA A O 1
ATOM 808 N N . ALA A 1 102 ? 11.411 39.974 25.677 1.00 28.83 102 ALA A N 1
ATOM 809 C CA . ALA A 1 102 ? 11.402 40.003 24.228 1.00 28.83 102 ALA A CA 1
ATOM 810 C C . ALA A 1 102 ? 11.483 38.576 23.662 1.00 28.83 102 ALA A C 1
ATOM 812 O O . ALA A 1 102 ? 12.517 37.909 23.749 1.00 28.83 102 ALA A O 1
ATOM 813 N N . SER A 1 103 ? 10.392 38.128 23.046 1.00 32.00 103 SER A N 1
ATOM 814 C CA . SER A 1 103 ? 10.377 37.018 22.103 1.00 32.00 103 SER A CA 1
ATOM 815 C C . SER A 1 103 ? 11.219 37.404 20.890 1.00 32.00 103 SER A C 1
ATOM 817 O O . SER A 1 103 ? 10.831 38.237 20.073 1.00 32.00 103 SER A O 1
ATOM 819 N N . SER A 1 104 ? 12.399 36.800 20.783 1.00 31.45 104 SER A N 1
ATOM 820 C CA . SER A 1 104 ? 13.175 36.821 19.548 1.00 31.45 104 SER A CA 1
ATOM 821 C C . SER A 1 104 ? 12.502 35.871 18.560 1.00 31.45 104 SER A C 1
ATOM 823 O O . SER A 1 104 ? 12.751 34.666 18.590 1.00 31.45 104 SER A O 1
ATOM 825 N N . GLU A 1 105 ? 11.629 36.400 17.703 1.00 30.08 105 GLU A N 1
ATOM 826 C CA . GLU A 1 105 ? 11.161 35.689 16.513 1.00 30.08 105 GLU A CA 1
ATOM 827 C C . GLU A 1 105 ? 12.369 35.409 15.614 1.00 30.08 105 GLU A C 1
ATOM 829 O O . GLU A 1 105 ? 12.861 36.258 14.869 1.00 30.08 105 GLU A O 1
ATOM 834 N N . SER A 1 106 ? 12.896 34.194 15.723 1.00 31.06 106 SER A N 1
ATOM 835 C CA . SER A 1 106 ? 13.878 33.668 14.790 1.00 31.06 106 SER A CA 1
ATOM 836 C C . SER A 1 106 ? 13.122 33.291 13.523 1.00 31.06 106 SER A C 1
ATOM 838 O O . SER A 1 106 ? 12.512 32.231 13.420 1.00 31.06 106 SER A O 1
ATOM 840 N N . SER A 1 107 ? 13.142 34.198 12.549 1.00 32.75 107 SER A N 1
ATOM 841 C CA . SER A 1 107 ? 12.693 33.943 11.184 1.00 32.75 107 SER A CA 1
ATOM 842 C C . SER A 1 107 ? 13.404 32.699 10.636 1.00 32.75 107 SER A C 1
ATOM 844 O O . SER A 1 107 ? 14.593 32.755 10.307 1.00 32.75 107 SER A O 1
ATOM 846 N N . SER A 1 108 ? 12.688 31.575 10.571 1.00 32.25 108 SER A N 1
ATOM 847 C CA . SER A 1 108 ? 13.191 30.317 10.034 1.00 32.25 108 SER A CA 1
ATOM 848 C C . SER A 1 108 ? 13.395 30.458 8.528 1.00 32.25 108 SER A C 1
ATOM 850 O O . SER A 1 108 ? 12.478 30.686 7.738 1.00 32.25 108 SER A O 1
ATOM 852 N N . SER A 1 109 ? 14.650 30.358 8.105 1.00 37.00 109 SER A N 1
ATOM 853 C CA . SER A 1 109 ? 14.979 30.120 6.711 1.00 37.00 109 SER A CA 1
ATOM 854 C C . SER A 1 109 ? 14.490 28.718 6.350 1.00 37.00 109 SER A C 1
ATOM 856 O O . SER A 1 109 ? 14.947 27.729 6.915 1.00 37.00 109 SER A O 1
ATOM 858 N N . ALA A 1 110 ? 13.547 28.624 5.412 1.00 38.34 110 ALA A N 1
ATOM 859 C CA . ALA A 1 110 ? 13.110 27.348 4.859 1.00 38.34 110 ALA A CA 1
ATOM 860 C C . ALA A 1 110 ? 14.302 26.648 4.179 1.00 38.34 110 ALA A C 1
ATOM 862 O O . ALA A 1 110 ? 14.669 26.965 3.045 1.00 38.34 110 ALA A O 1
ATOM 863 N N . SER A 1 111 ? 14.940 25.714 4.882 1.00 39.06 111 SER A N 1
ATOM 864 C CA . SER A 1 111 ? 15.940 24.813 4.322 1.00 39.06 111 SER A CA 1
ATOM 865 C C . SER A 1 111 ? 15.215 23.675 3.605 1.00 39.06 111 SER A C 1
ATOM 867 O O . SER A 1 111 ? 14.530 22.852 4.205 1.00 39.06 111 SER A O 1
ATOM 869 N N . ARG A 1 112 ? 15.339 23.627 2.277 1.00 44.50 112 ARG A N 1
ATOM 870 C CA . ARG A 1 112 ? 14.815 22.514 1.482 1.00 44.50 112 ARG A CA 1
ATOM 871 C C . ARG A 1 112 ? 15.786 21.338 1.598 1.00 44.50 112 ARG A C 1
ATOM 873 O O . ARG A 1 112 ? 16.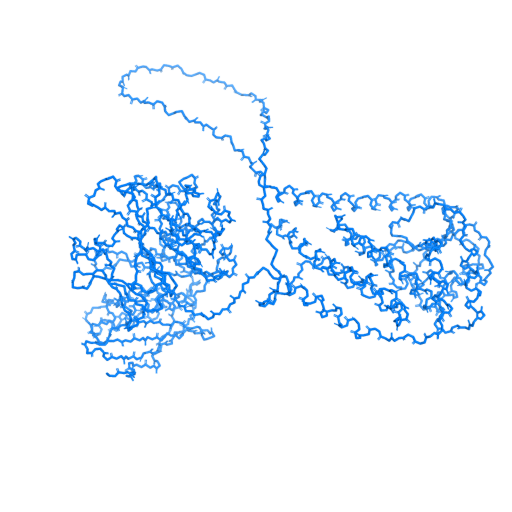871 21.389 1.023 1.00 44.50 112 ARG A O 1
ATOM 880 N N . THR A 1 113 ? 15.417 20.296 2.336 1.00 48.12 113 THR A N 1
ATOM 881 C CA . THR A 1 113 ? 16.173 19.038 2.377 1.00 48.12 113 THR A CA 1
ATOM 882 C C . THR A 1 113 ? 15.879 18.244 1.103 1.00 48.12 113 THR A C 1
ATOM 884 O O . THR A 1 113 ? 14.726 17.973 0.780 1.00 48.12 113 THR A O 1
ATOM 887 N N . VAL A 1 114 ? 16.917 17.930 0.325 1.00 61.16 114 VAL A N 1
ATOM 888 C CA . VAL A 1 114 ? 16.801 17.096 -0.881 1.00 61.16 114 VAL A CA 1
ATOM 889 C C . VAL A 1 114 ? 17.261 15.690 -0.520 1.00 61.16 114 VAL A C 1
ATOM 891 O O . VAL A 1 114 ? 18.378 15.510 -0.036 1.00 61.16 114 VAL A O 1
ATOM 894 N N . THR A 1 115 ? 16.410 14.690 -0.733 1.00 73.50 115 THR A N 1
ATOM 895 C CA . THR A 1 115 ? 16.747 13.287 -0.427 1.00 73.50 115 THR A CA 1
ATOM 896 C C . THR A 1 115 ? 17.653 12.681 -1.509 1.00 73.50 115 THR A C 1
ATOM 898 O O . THR A 1 115 ? 17.598 13.071 -2.676 1.00 73.50 115 THR A O 1
ATOM 901 N N . LEU A 1 116 ? 18.470 11.671 -1.174 1.00 74.50 116 LEU A N 1
ATOM 902 C CA . LEU A 1 116 ? 19.319 10.983 -2.164 1.00 74.50 116 LEU A CA 1
ATOM 903 C C . LEU A 1 116 ? 18.484 10.376 -3.304 1.00 74.50 116 LEU A C 1
ATOM 905 O O . LEU A 1 116 ? 18.874 10.458 -4.465 1.00 74.50 116 LEU A O 1
ATOM 909 N N . ASN A 1 117 ? 17.306 9.830 -2.992 1.00 73.62 117 ASN A N 1
ATOM 910 C CA . ASN A 1 117 ? 16.383 9.298 -3.996 1.00 73.62 117 ASN A CA 1
ATOM 911 C C . ASN A 1 117 ? 15.849 10.386 -4.938 1.00 73.62 117 ASN A C 1
ATOM 913 O O . ASN A 1 117 ? 15.653 10.116 -6.122 1.00 73.62 117 ASN A O 1
ATOM 917 N N . GLU A 1 118 ? 15.657 11.619 -4.460 1.00 78.12 118 GLU A N 1
ATOM 918 C CA . GLU A 1 118 ? 15.329 12.757 -5.327 1.00 78.12 118 GLU A CA 1
ATOM 919 C C . GLU A 1 118 ? 16.471 13.068 -6.277 1.00 78.12 118 GLU A C 1
ATOM 921 O O . GLU A 1 118 ? 16.240 13.118 -7.486 1.00 78.12 118 GLU A O 1
ATOM 926 N N . ILE A 1 119 ? 17.694 13.185 -5.756 1.00 84.25 119 ILE A N 1
ATOM 927 C CA . ILE A 1 119 ? 18.890 13.433 -6.568 1.00 84.25 119 ILE A CA 1
ATOM 928 C C . ILE A 1 119 ? 19.055 12.322 -7.608 1.00 84.25 119 ILE A C 1
ATOM 930 O O . ILE A 1 119 ? 19.200 12.616 -8.790 1.00 84.25 119 ILE A O 1
ATOM 934 N N . LEU A 1 120 ? 18.962 11.053 -7.206 1.00 84.62 120 LEU A N 1
ATOM 935 C CA . LEU A 1 120 ? 19.080 9.905 -8.107 1.00 84.62 120 LEU A CA 1
ATOM 936 C C . LEU A 1 120 ? 17.979 9.891 -9.169 1.00 84.62 120 LEU A C 1
ATOM 938 O O . LEU A 1 120 ? 18.273 9.653 -10.337 1.00 84.62 120 LEU A O 1
ATOM 942 N N . SER A 1 121 ? 16.734 10.206 -8.805 1.00 86.19 121 SER A N 1
ATOM 943 C CA . SER A 1 121 ? 15.631 10.283 -9.768 1.00 86.19 121 SER A CA 1
ATOM 944 C C . SER A 1 121 ? 15.799 11.445 -10.760 1.00 86.19 121 SER A C 1
ATOM 946 O O . SER A 1 121 ? 15.517 11.287 -11.948 1.00 86.19 121 SER A O 1
ATOM 948 N N . MET A 1 122 ? 16.329 12.590 -10.312 1.00 87.06 122 MET A N 1
ATOM 949 C CA . MET A 1 122 ? 16.653 13.731 -11.176 1.00 87.06 122 MET A CA 1
ATOM 950 C C . MET A 1 122 ? 17.826 13.414 -12.103 1.00 87.06 122 MET A C 1
ATOM 952 O O . MET A 1 122 ? 17.740 13.671 -13.302 1.00 87.06 122 MET A O 1
ATOM 956 N N . VAL A 1 123 ? 18.894 12.809 -11.574 1.00 90.44 123 VAL A N 1
ATOM 957 C CA . VAL A 1 123 ? 20.045 12.325 -12.351 1.00 90.44 123 VAL A CA 1
ATOM 958 C C . VAL A 1 123 ? 19.596 11.286 -13.373 1.00 90.44 123 VAL A C 1
ATOM 960 O O . VAL A 1 123 ? 20.065 11.306 -14.507 1.00 90.44 123 VAL A O 1
ATOM 963 N N . TRP A 1 124 ? 18.654 10.412 -13.018 1.00 93.19 124 TRP A N 1
ATOM 964 C CA . TRP A 1 124 ? 18.099 9.418 -13.929 1.00 93.19 124 TRP A CA 1
ATOM 965 C C . TRP A 1 124 ? 17.336 10.059 -15.095 1.00 93.19 124 TRP A C 1
ATOM 967 O O . TRP A 1 124 ? 17.653 9.759 -16.247 1.00 93.19 124 TRP A O 1
ATOM 977 N N . VAL A 1 125 ? 16.405 10.985 -14.827 1.00 91.00 125 VAL A N 1
ATOM 978 C CA . VAL A 1 125 ? 15.672 11.712 -15.885 1.00 91.00 125 VAL A CA 1
ATOM 979 C C . VAL A 1 125 ? 16.621 12.551 -16.743 1.00 91.00 125 VAL A C 1
ATOM 981 O O . VAL A 1 125 ? 16.513 12.545 -17.972 1.00 91.00 125 VAL A O 1
ATOM 984 N N . LEU A 1 126 ? 17.586 13.233 -16.121 1.00 93.00 126 LEU A N 1
ATOM 985 C CA . LEU A 1 126 ? 18.614 13.991 -16.833 1.00 93.00 126 LEU A CA 1
ATOM 986 C C . LEU A 1 126 ? 19.470 13.070 -17.714 1.00 93.00 126 LEU A C 1
ATOM 988 O O . LEU A 1 126 ? 19.752 13.409 -18.861 1.00 93.00 126 LEU A O 1
ATOM 992 N N . GLY A 1 127 ? 19.826 11.887 -17.215 1.00 91.75 127 GLY A N 1
ATOM 993 C CA . GLY A 1 127 ? 20.538 10.851 -17.958 1.00 91.75 127 GLY A CA 1
ATOM 994 C C . GLY A 1 127 ? 19.762 10.385 -19.189 1.00 91.75 127 GLY A C 1
ATOM 995 O O . GLY A 1 127 ? 20.333 10.355 -20.277 1.00 91.75 127 GLY A O 1
ATOM 996 N N . ILE A 1 128 ? 18.452 10.129 -19.060 1.00 92.31 128 ILE A N 1
ATOM 997 C CA . ILE A 1 128 ? 17.574 9.808 -20.201 1.00 92.31 128 ILE A CA 1
ATOM 998 C C . ILE A 1 128 ? 17.612 10.937 -21.236 1.00 92.31 128 ILE A C 1
ATOM 1000 O O . ILE A 1 128 ? 17.813 10.682 -22.427 1.00 92.31 128 ILE A O 1
ATOM 1004 N N . ALA A 1 129 ? 17.438 12.184 -20.790 1.00 92.44 129 ALA A N 1
ATOM 1005 C CA . ALA A 1 129 ? 17.404 13.346 -21.672 1.00 92.44 129 ALA A CA 1
ATOM 1006 C C . ALA A 1 129 ? 18.732 13.532 -22.424 1.00 92.44 129 ALA A C 1
ATOM 1008 O O . ALA A 1 129 ? 18.728 13.674 -23.648 1.00 92.44 129 ALA A O 1
ATOM 1009 N N . LEU A 1 130 ? 19.868 13.469 -21.722 1.00 92.56 130 LEU A N 1
ATOM 1010 C CA . LEU A 1 130 ? 21.205 13.591 -22.313 1.00 92.56 130 LEU A CA 1
ATOM 1011 C C . LEU A 1 130 ? 21.520 12.434 -23.265 1.00 92.56 130 LEU A C 1
ATOM 1013 O O . LEU A 1 130 ? 22.053 12.660 -24.352 1.00 92.56 130 LEU A O 1
ATOM 1017 N N . PHE A 1 131 ? 21.158 11.205 -22.895 1.00 92.19 131 PHE A N 1
ATOM 1018 C CA . PHE A 1 131 ? 21.366 10.023 -23.727 1.00 92.19 131 PHE A CA 1
ATOM 1019 C C . PHE A 1 131 ? 20.563 10.106 -25.027 1.00 92.19 131 PHE A C 1
ATOM 1021 O O . PHE A 1 131 ? 21.103 9.874 -26.112 1.00 92.19 131 PHE A O 1
ATOM 1028 N N . MET A 1 132 ? 19.284 10.481 -24.941 1.00 91.12 132 MET A N 1
ATOM 1029 C CA . MET A 1 132 ? 18.438 10.683 -26.118 1.00 91.12 132 MET A CA 1
ATOM 1030 C C . MET A 1 132 ? 18.973 11.823 -26.982 1.00 91.12 132 MET A C 1
ATOM 1032 O O . MET A 1 132 ? 19.106 11.663 -28.196 1.00 91.12 132 MET A O 1
ATOM 1036 N N . LEU A 1 133 ? 19.353 12.946 -26.368 1.00 91.56 133 LEU A N 1
ATOM 1037 C CA . LEU A 1 133 ? 19.907 14.094 -27.078 1.00 91.56 133 LEU A CA 1
ATOM 1038 C C . LEU A 1 133 ? 21.197 13.732 -27.826 1.00 91.56 133 LEU A C 1
ATOM 1040 O O . LEU A 1 133 ? 21.329 14.080 -28.997 1.00 91.56 133 LEU A O 1
ATOM 1044 N N . TYR A 1 134 ? 22.105 12.977 -27.205 1.00 91.25 134 TYR A N 1
ATOM 1045 C CA . TYR A 1 134 ? 23.327 12.482 -27.843 1.00 91.25 134 TYR A CA 1
ATOM 1046 C C . TYR A 1 134 ? 23.026 11.664 -29.110 1.00 91.25 134 TYR A C 1
ATOM 1048 O O . TYR A 1 134 ? 23.587 11.937 -30.176 1.00 91.25 134 TYR A O 1
ATOM 1056 N N . HIS A 1 135 ? 22.095 10.708 -29.028 1.00 87.44 135 HIS A N 1
ATOM 1057 C CA . HIS A 1 135 ? 21.729 9.859 -30.165 1.00 87.44 135 HIS A CA 1
ATOM 1058 C C . HIS A 1 135 ? 20.993 10.634 -31.263 1.00 87.44 135 HIS A C 1
ATOM 1060 O O . HIS A 1 135 ? 21.275 10.435 -32.448 1.00 87.44 135 HIS A O 1
ATOM 1066 N N . PHE A 1 136 ? 20.092 11.550 -30.899 1.00 87.38 136 PHE A N 1
ATOM 1067 C CA . PHE A 1 136 ? 19.387 12.378 -31.875 1.00 87.38 136 PHE A CA 1
ATOM 1068 C C . PHE A 1 136 ? 20.314 13.378 -32.557 1.00 87.38 136 PHE A C 1
ATOM 1070 O O . PHE A 1 136 ? 20.294 13.457 -33.783 1.00 87.38 136 PHE A O 1
ATOM 1077 N N . ILE A 1 137 ? 21.154 14.105 -31.815 1.00 88.81 137 ILE A N 1
ATOM 1078 C CA . ILE A 1 137 ? 22.137 15.029 -32.398 1.00 88.81 137 ILE A CA 1
ATOM 1079 C C . ILE A 1 137 ? 23.075 14.265 -33.334 1.00 88.81 137 ILE A C 1
ATOM 1081 O O . ILE A 1 137 ? 23.262 14.688 -34.476 1.00 88.81 137 ILE A O 1
ATOM 1085 N N . GLY A 1 138 ? 23.601 13.115 -32.898 1.00 84.06 138 GLY A N 1
ATOM 1086 C CA . GLY A 1 138 ? 24.433 12.247 -33.734 1.00 84.06 138 GLY A CA 1
ATOM 1087 C C . GLY A 1 138 ? 23.730 11.859 -35.036 1.00 84.06 138 GLY A C 1
ATOM 1088 O O . GLY A 1 138 ? 24.284 12.049 -36.121 1.00 84.06 138 GLY A O 1
ATOM 1089 N N . TYR A 1 139 ? 22.472 11.423 -34.946 1.00 86.00 139 TYR A N 1
ATOM 1090 C CA . TYR A 1 139 ? 21.644 11.097 -36.105 1.00 86.00 139 TYR A CA 1
ATOM 1091 C C . TYR A 1 139 ? 21.374 12.303 -37.016 1.00 86.00 139 TYR A C 1
ATOM 1093 O O . TYR A 1 139 ? 21.476 12.181 -38.236 1.00 86.00 139 TYR A O 1
ATOM 1101 N N . PHE A 1 140 ? 21.060 13.481 -36.472 1.00 85.25 140 PHE A N 1
ATOM 1102 C CA . PHE A 1 140 ? 20.790 14.678 -37.272 1.00 85.25 140 PHE A CA 1
ATOM 1103 C C . PHE A 1 140 ? 22.044 15.193 -37.978 1.00 85.25 140 PHE A C 1
ATOM 1105 O O . PHE A 1 140 ? 21.972 15.538 -39.160 1.00 85.25 140 PHE A O 1
ATOM 1112 N N . ILE A 1 141 ? 23.193 15.203 -37.297 1.00 86.00 141 ILE A N 1
ATOM 1113 C CA . ILE A 1 141 ? 24.485 15.564 -37.894 1.00 86.00 141 ILE A CA 1
ATOM 1114 C C . ILE A 1 141 ? 24.839 14.570 -39.001 1.00 86.00 141 ILE A C 1
ATOM 1116 O O . ILE A 1 141 ? 25.174 14.984 -40.113 1.00 86.00 141 ILE A O 1
ATOM 1120 N N . PHE A 1 142 ? 24.710 13.270 -38.728 1.00 83.31 142 PHE A N 1
ATOM 1121 C CA . PHE A 1 142 ? 24.934 12.204 -39.702 1.00 83.31 142 PHE A CA 1
ATOM 1122 C C . PHE A 1 142 ? 24.028 12.360 -40.927 1.00 83.31 142 PHE A C 1
ATOM 1124 O O . PHE A 1 142 ? 24.518 12.449 -42.053 1.00 83.31 142 PHE A O 1
ATOM 1131 N N . LYS A 1 143 ? 22.717 12.496 -40.713 1.00 83.88 143 LYS A N 1
ATOM 1132 C CA . LYS A 1 143 ? 21.715 12.648 -41.770 1.00 83.88 143 LYS A CA 1
ATOM 1133 C C . LYS A 1 143 ? 21.954 13.902 -42.602 1.00 83.88 143 LYS A C 1
ATOM 1135 O O . LYS A 1 143 ? 21.944 13.823 -43.827 1.00 83.88 143 LYS A O 1
ATOM 1140 N N . LYS A 1 144 ? 22.199 15.052 -41.964 1.00 85.19 144 LYS A N 1
ATOM 1141 C CA . LYS A 1 144 ? 22.518 16.308 -42.661 1.00 85.19 144 LYS A CA 1
ATOM 1142 C C . LYS A 1 144 ? 23.803 16.162 -43.468 1.00 85.19 144 LYS A C 1
ATOM 1144 O O . LYS A 1 144 ? 23.859 16.601 -44.614 1.00 85.19 144 LYS A O 1
ATOM 1149 N N . SER A 1 145 ? 24.820 15.523 -42.892 1.00 83.19 145 SER A N 1
ATOM 1150 C CA . SER A 1 145 ? 26.084 15.301 -43.579 1.00 83.19 145 SER A CA 1
ATOM 1151 C C . SER A 1 145 ? 25.931 14.373 -44.776 1.00 83.19 145 SER A C 1
ATOM 1153 O O . SER A 1 145 ? 26.504 14.684 -45.809 1.00 83.19 145 SER A O 1
ATOM 1155 N N . ILE A 1 146 ? 25.212 13.258 -44.666 1.00 81.56 146 ILE A N 1
ATOM 1156 C CA . ILE A 1 146 ? 25.037 12.329 -45.786 1.00 81.56 146 ILE A CA 1
ATOM 1157 C C . ILE A 1 146 ? 24.180 12.959 -46.876 1.00 81.56 146 ILE A C 1
ATOM 1159 O O . ILE A 1 146 ? 24.589 12.953 -48.035 1.00 81.56 146 ILE A O 1
ATOM 1163 N N . LEU A 1 147 ? 23.049 13.576 -46.518 1.00 84.31 147 LEU A N 1
ATOM 1164 C CA . LEU A 1 147 ? 22.157 14.219 -47.485 1.00 84.31 147 LEU A CA 1
ATOM 1165 C C . LEU A 1 147 ? 22.851 15.334 -48.273 1.00 84.31 147 LEU A C 1
ATOM 1167 O O . LEU A 1 147 ? 22.580 15.493 -49.457 1.00 84.31 147 LEU A O 1
ATOM 1171 N N . ARG A 1 148 ? 23.787 16.067 -47.653 1.00 85.19 148 ARG A N 1
ATOM 1172 C CA . ARG A 1 148 ? 24.594 17.088 -48.342 1.00 85.19 148 ARG A CA 1
ATOM 1173 C C . ARG A 1 148 ? 25.461 16.509 -49.467 1.00 85.19 148 ARG A C 1
ATOM 1175 O O . ARG A 1 148 ? 25.698 17.195 -50.452 1.00 85.19 148 ARG A O 1
ATOM 1182 N N . PHE A 1 149 ? 25.938 15.275 -49.315 1.00 82.50 149 PHE A N 1
ATOM 1183 C CA . PHE A 1 149 ? 26.747 14.565 -50.313 1.00 82.50 149 PHE A CA 1
ATOM 1184 C C . PHE A 1 149 ? 25.942 13.477 -51.034 1.00 82.50 149 PHE A C 1
ATOM 1186 O O . PHE A 1 149 ? 26.528 12.517 -51.533 1.00 82.50 149 PHE A O 1
ATOM 1193 N N . SER A 1 150 ? 24.612 13.586 -51.032 1.00 85.62 150 SER A N 1
ATOM 1194 C CA . SER A 1 150 ? 23.714 12.650 -51.702 1.00 85.62 150 SER A CA 1
ATOM 1195 C C . SER A 1 150 ? 23.112 13.290 -52.945 1.00 85.62 150 SER A C 1
ATOM 1197 O O . SER A 1 150 ? 22.762 14.470 -52.928 1.00 85.62 150 SER A O 1
ATOM 1199 N N . LYS A 1 151 ? 22.954 12.505 -54.007 1.00 84.44 151 LYS A N 1
ATOM 1200 C CA . LYS A 1 151 ? 22.242 12.895 -55.226 1.00 84.44 151 LYS A CA 1
ATOM 1201 C C . LYS A 1 151 ? 21.135 11.878 -55.525 1.00 84.44 151 LYS A C 1
ATOM 1203 O O . LYS A 1 151 ? 21.300 10.703 -55.187 1.00 84.44 151 LYS A O 1
ATOM 1208 N N . PRO A 1 152 ? 19.993 12.301 -56.096 1.00 82.94 152 PRO A N 1
ATOM 1209 C CA . PRO A 1 152 ? 19.005 11.355 -56.603 1.00 82.94 152 PRO A CA 1
ATOM 1210 C C . PRO A 1 152 ? 19.632 10.493 -57.707 1.00 82.94 152 PRO A C 1
ATOM 1212 O O . PRO A 1 152 ? 20.516 10.953 -58.427 1.00 82.94 152 PRO A O 1
ATOM 1215 N N . ILE A 1 153 ? 19.191 9.241 -57.819 1.00 80.88 153 ILE A N 1
ATOM 1216 C CA . ILE A 1 153 ? 19.630 8.363 -58.908 1.00 80.88 153 ILE A CA 1
ATOM 1217 C C . ILE A 1 153 ? 18.904 8.780 -60.184 1.00 80.88 153 ILE A C 1
ATOM 1219 O O . ILE A 1 153 ? 17.680 8.692 -60.256 1.00 80.88 153 ILE A O 1
ATOM 1223 N N . GLU A 1 154 ? 19.670 9.248 -61.166 1.00 75.06 154 GLU A N 1
ATOM 1224 C CA . GLU A 1 154 ? 19.169 9.672 -62.481 1.00 75.06 154 GLU A CA 1
ATOM 1225 C C . GLU A 1 154 ? 19.323 8.577 -63.549 1.00 75.06 154 GLU A C 1
ATOM 1227 O O . GLU A 1 154 ? 18.719 8.671 -64.618 1.00 75.06 154 GLU A O 1
ATOM 1232 N N . ASP A 1 155 ? 20.088 7.520 -63.255 1.00 79.94 155 ASP A N 1
ATOM 1233 C CA . ASP A 1 155 ? 20.241 6.380 -64.154 1.00 79.94 155 ASP A CA 1
ATOM 1234 C C . ASP A 1 155 ? 18.907 5.635 -64.338 1.00 79.94 155 ASP A C 1
ATOM 1236 O O . ASP A 1 155 ? 18.333 5.067 -63.402 1.00 79.94 155 ASP A O 1
ATOM 1240 N N . LYS A 1 156 ? 18.418 5.632 -65.582 1.00 78.19 156 LYS A N 1
ATOM 1241 C CA . LYS A 1 156 ? 17.133 5.033 -65.959 1.00 78.19 156 LYS A CA 1
ATOM 1242 C C . LYS A 1 156 ? 17.122 3.520 -65.751 1.00 78.19 156 LYS A C 1
ATOM 1244 O O . LYS A 1 156 ? 16.064 2.981 -65.429 1.00 78.19 156 LYS A O 1
ATOM 1249 N N . HIS A 1 157 ? 18.268 2.855 -65.912 1.00 81.31 157 HIS A N 1
ATOM 1250 C CA . HIS A 1 157 ? 18.386 1.404 -65.754 1.00 81.31 157 HIS A CA 1
ATOM 1251 C C . HIS A 1 157 ? 18.224 0.992 -64.288 1.00 81.31 157 HIS A C 1
ATOM 1253 O O . HIS A 1 157 ? 17.335 0.207 -63.953 1.00 81.31 157 HIS A O 1
ATOM 1259 N N . THR A 1 158 ? 18.969 1.632 -63.385 1.00 81.12 158 THR A N 1
ATOM 1260 C CA . THR A 1 158 ? 18.856 1.423 -61.932 1.00 81.12 158 THR A CA 1
ATOM 1261 C C . THR A 1 158 ? 17.453 1.740 -61.402 1.00 81.12 158 THR A C 1
ATOM 1263 O O . THR A 1 158 ? 16.918 1.015 -60.559 1.00 81.12 158 THR A O 1
ATOM 1266 N N . VAL A 1 159 ? 16.813 2.802 -61.904 1.00 83.62 159 VAL A N 1
ATOM 1267 C CA . VAL A 1 159 ? 15.432 3.151 -61.522 1.00 83.62 159 VAL A CA 1
ATOM 1268 C C . VAL A 1 159 ? 14.426 2.101 -62.010 1.00 83.62 159 VAL A C 1
ATOM 1270 O O . VAL A 1 159 ? 13.498 1.764 -61.270 1.00 83.62 159 VAL A O 1
ATOM 1273 N N . ALA A 1 160 ? 14.600 1.554 -63.217 1.00 84.38 160 ALA A N 1
ATOM 1274 C CA . ALA A 1 160 ? 13.750 0.480 -63.731 1.00 84.38 160 ALA A CA 1
ATOM 1275 C C . ALA A 1 160 ? 13.898 -0.805 -62.900 1.00 84.38 160 ALA A C 1
ATOM 1277 O O . ALA A 1 160 ? 12.890 -1.368 -62.464 1.00 84.38 160 ALA A O 1
ATOM 1278 N N . LEU A 1 161 ? 15.139 -1.202 -62.593 1.00 85.06 161 LEU A N 1
ATOM 1279 C CA . LEU A 1 161 ? 15.444 -2.352 -61.738 1.00 85.06 161 LEU A CA 1
ATOM 1280 C C . LEU A 1 161 ? 14.844 -2.18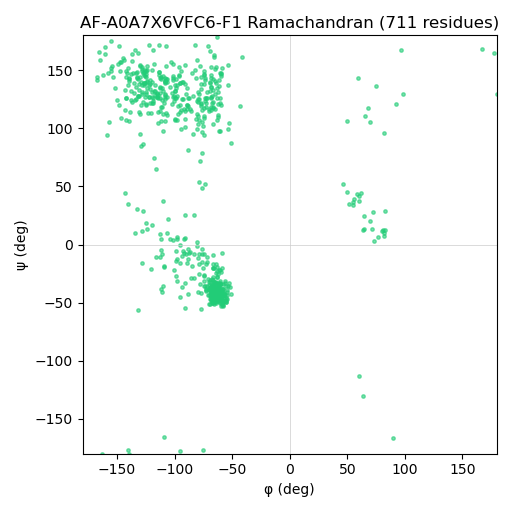7 -60.331 1.00 85.06 161 LEU A C 1
ATOM 1282 O O . LEU A 1 161 ? 14.239 -3.108 -59.782 1.00 85.06 161 LEU A O 1
ATOM 1286 N N . TRP A 1 162 ? 14.939 -0.986 -59.759 1.00 84.50 162 TRP A N 1
ATOM 1287 C CA . TRP A 1 162 ? 14.322 -0.651 -58.476 1.00 84.50 162 TRP A CA 1
ATOM 1288 C C . TRP A 1 162 ? 12.797 -0.824 -58.484 1.00 84.50 162 TRP A C 1
ATOM 1290 O O . TRP A 1 162 ? 12.230 -1.404 -57.552 1.00 84.50 162 TRP A O 1
ATOM 1300 N N . LEU A 1 163 ? 12.118 -0.346 -59.531 1.00 85.00 163 LEU A N 1
ATOM 1301 C CA . LEU A 1 163 ? 10.667 -0.489 -59.672 1.00 85.00 163 LEU A CA 1
ATOM 1302 C C . LEU A 1 163 ? 10.246 -1.952 -59.857 1.00 85.00 163 LEU A C 1
ATOM 1304 O O . LEU A 1 163 ? 9.232 -2.361 -59.283 1.00 85.00 163 LEU A O 1
ATOM 1308 N N . GLU A 1 164 ? 11.026 -2.742 -60.600 1.00 87.50 164 GLU A N 1
ATOM 1309 C CA . GLU A 1 164 ? 10.814 -4.185 -60.763 1.00 87.50 164 GLU A CA 1
ATOM 1310 C C . GLU A 1 164 ? 10.875 -4.904 -59.409 1.00 87.50 164 GLU A C 1
ATOM 1312 O O . GLU A 1 164 ? 9.917 -5.577 -59.025 1.00 87.50 164 GLU A O 1
ATOM 1317 N N . ILE A 1 165 ? 11.948 -4.695 -58.640 1.00 86.00 165 ILE A N 1
ATOM 1318 C CA . ILE A 1 165 ? 12.142 -5.339 -57.330 1.00 86.00 165 ILE A CA 1
ATOM 1319 C C . ILE A 1 165 ? 11.066 -4.889 -56.338 1.00 86.00 165 ILE A C 1
ATOM 1321 O O . ILE A 1 165 ? 10.522 -5.694 -55.580 1.00 86.00 165 ILE A O 1
ATOM 1325 N N . LYS A 1 166 ? 10.713 -3.601 -56.345 1.00 86.75 166 LYS A N 1
ATOM 1326 C CA . LYS A 1 166 ? 9.654 -3.060 -55.488 1.00 86.75 166 LYS A CA 1
ATOM 1327 C C . LYS A 1 166 ? 8.297 -3.712 -55.794 1.00 86.75 166 LYS A C 1
ATOM 1329 O O . LYS A 1 166 ? 7.540 -4.012 -54.864 1.00 86.75 166 LYS A O 1
ATOM 1334 N N . LYS A 1 167 ? 8.004 -3.967 -57.075 1.00 85.62 167 LYS A N 1
ATOM 1335 C CA . LYS A 1 167 ? 6.805 -4.692 -57.523 1.00 85.62 167 LYS A CA 1
ATOM 1336 C C . LYS A 1 167 ? 6.855 -6.169 -57.118 1.00 85.62 167 LYS A C 1
ATOM 1338 O O . LYS A 1 167 ? 5.864 -6.669 -56.589 1.00 85.62 167 LYS A O 1
ATOM 1343 N N . GLU A 1 168 ? 8.000 -6.832 -57.294 1.00 87.38 168 GLU A N 1
ATOM 1344 C CA . GLU A 1 168 ? 8.244 -8.224 -56.877 1.00 87.38 168 GLU A CA 1
ATOM 1345 C C . GLU A 1 168 ? 7.992 -8.410 -55.370 1.00 87.38 168 GLU A C 1
ATOM 1347 O O . GLU A 1 168 ? 7.256 -9.304 -54.951 1.00 87.38 168 GLU A O 1
ATOM 1352 N N . MET A 1 169 ? 8.517 -7.495 -54.553 1.00 83.31 169 MET A N 1
ATOM 1353 C CA . MET A 1 169 ? 8.402 -7.509 -53.089 1.00 83.31 169 MET A CA 1
ATOM 1354 C C . MET A 1 169 ? 7.055 -6.972 -52.567 1.00 83.31 169 MET A C 1
ATOM 1356 O O . MET A 1 169 ? 6.852 -6.906 -51.352 1.00 83.31 169 MET A O 1
ATOM 1360 N N . LYS A 1 170 ? 6.128 -6.589 -53.462 1.00 84.94 170 LYS A N 1
ATOM 1361 C CA . LYS A 1 170 ? 4.792 -6.037 -53.151 1.00 84.94 170 LYS A CA 1
ATOM 1362 C C . LYS A 1 170 ? 4.829 -4.792 -52.251 1.00 84.94 170 LYS A C 1
ATOM 1364 O O . LYS A 1 170 ? 3.989 -4.622 -51.367 1.00 84.94 170 LYS A O 1
ATOM 1369 N N . ILE A 1 171 ? 5.801 -3.904 -52.462 1.00 83.44 171 ILE A N 1
ATOM 1370 C CA . ILE A 1 171 ? 5.962 -2.679 -51.668 1.00 83.44 171 ILE A CA 1
ATOM 1371 C C . ILE A 1 171 ? 5.309 -1.508 -52.409 1.00 83.44 171 ILE A C 1
ATOM 1373 O O . ILE A 1 171 ? 5.795 -1.068 -53.441 1.00 83.44 171 ILE A O 1
ATOM 1377 N N . CYS A 1 172 ? 4.221 -0.949 -51.874 1.00 71.88 172 CYS A N 1
ATOM 1378 C CA . CYS A 1 172 ? 3.494 0.148 -52.538 1.00 71.88 172 CYS A CA 1
ATOM 1379 C C . CYS A 1 172 ? 4.007 1.553 -52.159 1.00 71.88 172 CYS A C 1
ATOM 1381 O O . CYS A 1 172 ? 3.729 2.529 -52.852 1.00 71.88 172 CYS A O 1
ATOM 1383 N N . HIS A 1 173 ? 4.782 1.678 -51.080 1.00 76.00 173 HIS A N 1
ATOM 1384 C CA . HIS A 1 173 ? 5.202 2.973 -50.534 1.00 76.00 173 HIS A CA 1
ATOM 1385 C C . HIS A 1 173 ? 6.287 3.671 -51.369 1.00 76.00 173 HIS A C 1
ATOM 1387 O O . HIS A 1 173 ? 7.159 3.023 -51.952 1.00 76.00 173 HIS A O 1
ATOM 1393 N N . ASN A 1 174 ? 6.262 5.006 -51.423 1.00 77.12 174 ASN A N 1
ATOM 1394 C CA . ASN A 1 174 ? 7.293 5.784 -52.111 1.00 77.12 174 ASN A CA 1
ATOM 1395 C C . ASN A 1 174 ? 8.539 5.939 -51.221 1.00 77.12 174 ASN A C 1
ATOM 1397 O O . ASN A 1 174 ? 8.566 6.770 -50.314 1.00 77.12 174 ASN A O 1
ATOM 1401 N N . ILE A 1 175 ? 9.556 5.113 -51.468 1.00 82.06 175 ILE A N 1
ATOM 1402 C CA . ILE A 1 175 ? 10.856 5.172 -50.792 1.00 82.06 175 ILE A CA 1
ATOM 1403 C C . ILE A 1 175 ? 11.811 5.924 -51.716 1.00 82.06 175 ILE A C 1
ATOM 1405 O O . ILE A 1 175 ? 11.956 5.565 -52.886 1.00 82.06 175 ILE A O 1
ATOM 1409 N N . ARG A 1 176 ? 12.449 6.977 -51.198 1.00 83.31 176 ARG A N 1
ATOM 1410 C CA . ARG A 1 176 ? 13.433 7.738 -51.976 1.00 83.31 176 ARG A CA 1
ATOM 1411 C C . ARG A 1 176 ? 14.740 6.963 -52.025 1.00 83.31 176 ARG A C 1
ATOM 1413 O O . ARG A 1 176 ? 15.175 6.450 -51.000 1.00 83.31 176 ARG A O 1
ATOM 1420 N N . MET A 1 177 ? 15.363 6.938 -53.193 1.00 84.00 177 MET A N 1
ATOM 1421 C CA . MET A 1 177 ? 16.654 6.306 -53.417 1.00 84.00 177 MET A CA 1
ATOM 1422 C C . MET A 1 177 ? 17.673 7.385 -53.790 1.00 84.00 177 MET A C 1
ATOM 1424 O O . MET A 1 177 ? 17.390 8.242 -54.630 1.00 84.00 177 MET A O 1
ATOM 1428 N N . MET A 1 178 ? 18.824 7.390 -53.122 1.00 86.06 178 MET A N 1
ATOM 1429 C CA . MET A 1 178 ? 19.896 8.361 -53.349 1.00 86.06 178 MET A CA 1
ATOM 1430 C C . MET A 1 178 ? 21.257 7.665 -53.341 1.00 86.06 178 MET A C 1
ATOM 1432 O O . MET A 1 178 ? 21.465 6.727 -52.576 1.00 86.06 178 MET A O 1
ATOM 1436 N N . VAL A 1 179 ? 22.196 8.164 -54.140 1.00 85.12 179 VAL A N 1
ATOM 1437 C CA . VAL A 1 179 ? 23.608 7.755 -54.100 1.00 85.12 179 VAL A CA 1
ATOM 1438 C C . VAL A 1 179 ? 24.394 8.779 -53.299 1.00 85.12 179 VAL A C 1
ATOM 1440 O O . VAL A 1 179 ? 24.214 9.986 -53.486 1.00 85.12 179 VAL A O 1
ATOM 1443 N N . SER A 1 180 ? 25.260 8.318 -52.396 1.00 83.88 180 SER A N 1
ATOM 1444 C CA . SER A 1 180 ? 26.112 9.182 -51.585 1.00 83.88 180 SER A CA 1
ATOM 1445 C C . SER A 1 180 ? 27.567 8.743 -51.596 1.00 83.88 180 SER A C 1
ATOM 1447 O O . SER A 1 180 ? 27.901 7.640 -51.176 1.00 83.88 180 SER A O 1
ATOM 1449 N N . LYS A 1 181 ? 28.458 9.688 -51.913 1.00 78.62 181 LYS A N 1
ATOM 1450 C CA . LYS A 1 181 ? 29.919 9.506 -51.829 1.00 78.62 181 LYS A CA 1
ATOM 1451 C C . LYS A 1 181 ? 30.429 9.257 -50.409 1.00 78.62 181 LYS A C 1
ATOM 1453 O O . LYS A 1 181 ? 31.553 8.810 -50.219 1.00 78.62 181 LYS A O 1
ATOM 1458 N N . LYS A 1 182 ? 29.631 9.610 -49.397 1.00 77.69 182 LYS A N 1
ATOM 1459 C CA . LYS A 1 182 ? 29.989 9.456 -47.982 1.00 77.69 182 LYS A CA 1
ATOM 1460 C C . LYS A 1 182 ? 29.451 8.152 -47.379 1.00 77.69 182 LYS A C 1
ATOM 1462 O O . LYS A 1 182 ? 29.908 7.759 -46.306 1.00 77.69 182 LYS A O 1
ATOM 1467 N N . ALA A 1 183 ? 28.500 7.490 -48.042 1.00 73.38 183 ALA A N 1
ATOM 1468 C CA . ALA A 1 183 ? 28.009 6.184 -47.623 1.00 73.38 183 ALA A CA 1
ATOM 1469 C C . ALA A 1 183 ? 29.033 5.113 -48.019 1.00 73.38 183 ALA A C 1
ATOM 1471 O O . ALA A 1 183 ? 29.369 4.977 -49.187 1.00 73.38 183 ALA A O 1
ATOM 1472 N N . GLN A 1 184 ? 29.547 4.369 -47.039 1.00 69.88 184 GLN A N 1
ATOM 1473 C CA . GLN A 1 184 ? 30.528 3.300 -47.275 1.00 69.88 184 GLN A CA 1
ATOM 1474 C C . GLN A 1 184 ? 29.879 1.920 -47.434 1.00 69.88 184 GLN A C 1
ATOM 1476 O O . GLN A 1 184 ? 30.555 0.959 -47.779 1.00 69.88 184 GLN A O 1
ATOM 1481 N N . SER A 1 185 ? 28.580 1.818 -47.152 1.00 72.81 185 SER A N 1
ATOM 1482 C CA . SER A 1 185 ? 27.777 0.628 -47.416 1.00 72.81 185 SER A CA 1
ATOM 1483 C C . SER A 1 185 ? 26.325 1.026 -47.706 1.00 72.81 185 SER A C 1
ATOM 1485 O O . SER A 1 185 ? 25.913 2.112 -47.268 1.00 72.81 185 SER A O 1
ATOM 1487 N N . PRO A 1 186 ? 25.567 0.190 -48.438 1.00 81.19 186 PRO A N 1
ATOM 1488 C CA . PRO A 1 186 ? 24.127 0.357 -48.599 1.00 81.19 186 PRO A CA 1
ATOM 1489 C C . PRO A 1 186 ? 23.433 0.454 -47.239 1.00 81.19 186 PRO A C 1
ATOM 1491 O O . PRO A 1 186 ? 23.798 -0.256 -46.300 1.00 81.19 186 PRO A O 1
ATOM 1494 N N . MET A 1 187 ? 22.480 1.378 -47.116 1.00 82.75 187 MET A N 1
ATOM 1495 C CA . MET A 1 187 ? 21.729 1.557 -45.876 1.00 82.75 187 MET A CA 1
ATOM 1496 C C . MET A 1 187 ? 20.356 2.177 -46.086 1.00 82.75 187 MET A C 1
ATOM 1498 O O . MET A 1 187 ? 20.149 3.034 -46.946 1.00 82.75 187 MET A O 1
ATOM 1502 N N . THR A 1 188 ? 19.446 1.843 -45.184 1.00 84.56 188 THR A N 1
ATOM 1503 C CA . THR A 1 188 ? 18.117 2.430 -45.080 1.00 84.56 188 THR A CA 1
ATOM 1504 C C . THR A 1 188 ? 18.036 3.292 -43.821 1.00 84.56 188 THR A C 1
ATOM 1506 O O . THR A 1 188 ? 18.442 2.891 -42.725 1.00 84.56 188 THR A O 1
ATOM 1509 N N . THR A 1 189 ? 17.514 4.512 -43.957 1.00 82.94 189 THR A N 1
ATOM 1510 C CA . THR A 1 189 ? 17.354 5.452 -42.840 1.00 82.94 189 THR A CA 1
ATOM 1511 C C . THR A 1 189 ? 16.092 6.312 -42.971 1.00 82.94 189 THR A C 1
ATOM 1513 O O . THR A 1 189 ? 15.535 6.479 -44.055 1.00 82.94 189 THR A O 1
ATOM 1516 N N . GLY A 1 190 ? 15.633 6.892 -41.858 1.00 80.69 190 GLY A N 1
ATOM 1517 C CA . GLY A 1 190 ? 14.451 7.756 -41.796 1.00 80.69 190 GLY A CA 1
ATOM 1518 C C . GLY A 1 190 ? 13.175 7.057 -41.315 1.00 80.69 190 GLY A C 1
ATOM 1519 O O . GLY A 1 190 ? 12.764 6.038 -41.851 1.00 80.69 190 GLY A O 1
ATOM 1520 N N . PHE A 1 191 ? 12.512 7.665 -40.324 1.00 77.25 191 PHE A N 1
ATOM 1521 C CA . PHE A 1 191 ? 11.304 7.130 -39.679 1.00 77.25 191 PHE A CA 1
ATOM 1522 C C . PHE A 1 191 ? 10.024 7.309 -40.509 1.00 77.25 191 PHE A C 1
ATOM 1524 O O . PHE A 1 191 ? 9.330 6.344 -40.806 1.00 77.25 191 PHE A O 1
ATOM 1531 N N . PHE A 1 192 ? 9.720 8.553 -40.896 1.00 78.62 192 PHE A N 1
ATOM 1532 C CA . PHE A 1 192 ? 8.475 8.915 -41.597 1.00 78.62 192 PHE A CA 1
ATOM 1533 C C . PHE A 1 192 ? 8.648 9.084 -43.111 1.00 78.62 192 PHE A C 1
ATOM 1535 O O . PHE A 1 192 ? 7.688 9.021 -43.869 1.00 78.62 192 PHE A O 1
ATOM 1542 N N . LYS A 1 193 ? 9.882 9.335 -43.559 1.00 80.75 193 LYS A N 1
ATOM 1543 C CA . LYS A 1 193 ? 10.246 9.477 -44.974 1.00 80.75 193 LYS A CA 1
ATOM 1544 C C . LYS A 1 193 ? 11.439 8.554 -45.237 1.00 80.75 193 LYS A C 1
ATOM 1546 O O . LYS A 1 193 ? 12.568 9.037 -45.098 1.00 80.75 193 LYS A O 1
ATOM 1551 N N . PRO A 1 194 ? 11.202 7.261 -45.527 1.00 82.88 194 PRO A N 1
ATOM 1552 C CA . PRO A 1 194 ? 12.267 6.285 -45.703 1.00 82.88 194 PRO A CA 1
ATOM 1553 C C . PRO A 1 194 ? 13.153 6.686 -46.883 1.00 82.88 194 PRO A C 1
ATOM 1555 O O . PRO A 1 194 ? 12.673 7.128 -47.935 1.00 82.88 194 PRO A O 1
ATOM 1558 N N . LEU A 1 195 ? 14.453 6.568 -46.666 1.00 85.69 195 LEU A N 1
ATOM 1559 C CA . LEU A 1 195 ? 15.499 6.891 -47.613 1.00 85.69 195 LEU A CA 1
ATOM 1560 C C . LEU A 1 195 ? 16.450 5.701 -47.695 1.00 85.69 195 LEU A C 1
ATOM 1562 O O . LEU A 1 195 ? 17.052 5.329 -46.688 1.00 85.69 195 LEU A O 1
ATOM 1566 N N . LEU A 1 196 ? 16.584 5.143 -48.893 1.00 87.81 196 LEU A N 1
ATOM 1567 C CA . LEU A 1 196 ? 17.597 4.154 -49.223 1.00 87.81 196 LEU A CA 1
ATOM 1568 C C . LEU A 1 196 ? 18.805 4.885 -49.812 1.00 87.81 196 LEU A C 1
ATOM 1570 O O . LEU A 1 196 ? 18.671 5.673 -50.752 1.00 87.81 196 LEU A O 1
ATOM 1574 N N . LEU A 1 197 ? 19.970 4.651 -49.222 1.00 84.69 197 LEU A N 1
ATOM 1575 C CA . LEU A 1 197 ? 21.245 5.239 -49.604 1.00 84.69 197 LEU A CA 1
ATOM 1576 C C . LEU A 1 197 ? 22.157 4.154 -50.156 1.00 84.69 197 LEU A C 1
ATOM 1578 O O . LEU A 1 197 ? 22.412 3.159 -49.478 1.00 84.69 197 LEU A O 1
ATOM 1582 N N . LEU A 1 198 ? 22.676 4.383 -51.356 1.00 84.50 198 LEU A N 1
ATOM 1583 C CA . LEU A 1 198 ? 23.700 3.549 -51.971 1.00 84.50 198 LEU A CA 1
ATOM 1584 C C . LEU A 1 198 ? 25.054 4.277 -51.959 1.00 84.50 198 LEU A C 1
ATOM 1586 O O . LEU A 1 198 ? 25.089 5.498 -52.148 1.00 84.50 198 LEU A O 1
ATOM 1590 N N . PRO A 1 199 ? 26.169 3.564 -51.734 1.00 82.12 199 PRO A N 1
ATOM 1591 C CA . PRO A 1 199 ? 27.504 4.071 -52.029 1.00 82.12 199 PRO A CA 1
ATOM 1592 C C . PRO A 1 199 ? 27.646 4.437 -53.507 1.00 82.12 199 PRO A C 1
ATOM 1594 O O . PRO A 1 199 ? 26.991 3.848 -54.363 1.00 82.12 199 PRO A O 1
ATOM 1597 N N . ASP A 1 200 ? 28.524 5.395 -53.797 1.00 79.38 200 ASP A N 1
ATOM 1598 C CA . ASP A 1 200 ? 28.921 5.745 -55.167 1.00 79.38 200 ASP A CA 1
ATOM 1599 C C . ASP A 1 200 ? 29.924 4.701 -55.691 1.00 79.38 200 ASP A C 1
ATOM 1601 O O . ASP A 1 200 ? 31.133 4.937 -55.714 1.00 79.38 200 ASP A O 1
ATOM 1605 N N . LEU A 1 201 ? 29.417 3.497 -55.968 1.00 76.94 201 LEU A N 1
ATOM 1606 C CA . LEU A 1 201 ? 30.157 2.333 -56.452 1.00 76.94 201 LEU A CA 1
ATOM 1607 C C . LEU A 1 201 ? 29.410 1.704 -57.631 1.00 76.94 201 LEU A C 1
ATOM 1609 O O . LEU A 1 201 ? 28.180 1.636 -57.623 1.00 76.94 201 LEU A O 1
ATOM 1613 N N . ASP A 1 202 ? 30.163 1.191 -58.600 1.00 76.12 202 ASP A N 1
ATOM 1614 C CA . ASP A 1 202 ? 29.603 0.449 -59.725 1.00 76.12 202 ASP A CA 1
ATOM 1615 C C . ASP A 1 202 ? 29.295 -0.988 -59.291 1.00 76.12 202 ASP A C 1
ATOM 1617 O O . ASP A 1 202 ? 30.192 -1.787 -59.012 1.00 76.12 202 ASP A O 1
ATOM 1621 N N . TYR A 1 203 ? 28.006 -1.311 -59.211 1.00 78.25 203 TYR A N 1
ATOM 1622 C CA . TYR A 1 203 ? 27.522 -2.655 -58.913 1.00 78.25 203 TYR A CA 1
ATOM 1623 C C . TYR A 1 203 ? 27.132 -3.367 -60.207 1.00 78.25 203 TYR A C 1
ATOM 1625 O O . TYR A 1 203 ? 26.541 -2.760 -61.098 1.00 78.25 203 TYR A O 1
ATOM 1633 N N . SER A 1 204 ? 27.396 -4.673 -60.298 1.00 82.94 204 SER A N 1
ATOM 1634 C CA . SER A 1 204 ? 26.759 -5.480 -61.342 1.00 82.94 204 SER A CA 1
ATOM 1635 C C . SER A 1 204 ? 25.242 -5.519 -61.113 1.00 82.94 204 SER A C 1
ATOM 1637 O O . SER A 1 204 ? 24.789 -5.465 -59.968 1.00 82.94 204 SER A O 1
ATOM 1639 N N . ASP A 1 205 ? 24.440 -5.667 -62.171 1.00 82.06 205 ASP A N 1
ATOM 1640 C CA . ASP A 1 205 ? 22.973 -5.761 -62.051 1.00 82.06 205 ASP A CA 1
ATOM 1641 C C . ASP A 1 205 ? 22.537 -6.860 -61.070 1.00 82.06 205 ASP A C 1
ATOM 1643 O O . ASP A 1 205 ? 21.565 -6.713 -60.322 1.00 82.06 205 ASP A O 1
ATOM 1647 N N . ALA A 1 206 ? 23.285 -7.963 -61.047 1.00 82.50 206 ALA A N 1
ATOM 1648 C CA . ALA A 1 206 ? 23.019 -9.090 -60.172 1.00 82.50 206 ALA A CA 1
ATOM 1649 C C . ALA A 1 206 ? 23.322 -8.757 -58.698 1.00 82.50 206 ALA A C 1
ATOM 1651 O O . ALA A 1 206 ? 22.498 -9.048 -57.829 1.00 82.50 206 ALA A O 1
ATOM 1652 N N . ASP A 1 207 ? 24.445 -8.086 -58.420 1.00 83.06 207 ASP A N 1
ATOM 1653 C CA . ASP A 1 207 ? 24.811 -7.625 -57.074 1.00 83.06 207 ASP A CA 1
ATOM 1654 C C . ASP A 1 207 ? 23.852 -6.542 -56.568 1.00 83.06 207 ASP A C 1
ATOM 1656 O O . ASP A 1 207 ? 23.377 -6.590 -55.430 1.00 83.06 207 ASP A O 1
ATOM 1660 N N . LEU A 1 208 ? 23.504 -5.589 -57.434 1.00 85.38 208 LEU A N 1
ATOM 1661 C CA . LEU A 1 208 ? 22.590 -4.498 -57.121 1.00 85.38 208 LEU A CA 1
ATOM 1662 C C . LEU A 1 208 ? 21.196 -5.025 -56.770 1.00 85.38 208 LEU A C 1
ATOM 1664 O O . LEU A 1 208 ? 20.596 -4.587 -55.786 1.00 85.38 208 LEU A O 1
ATOM 1668 N N . LYS A 1 209 ? 20.691 -6.016 -57.518 1.00 86.62 209 LYS A N 1
ATOM 1669 C CA . LYS A 1 209 ? 19.399 -6.659 -57.235 1.00 86.62 209 LYS A CA 1
ATOM 1670 C C . LYS A 1 209 ? 19.377 -7.306 -55.851 1.00 86.62 209 LYS A C 1
ATOM 1672 O O . LYS A 1 209 ? 18.389 -7.173 -55.126 1.00 86.62 209 LYS A O 1
ATOM 1677 N N . VAL A 1 210 ? 20.462 -7.970 -55.468 1.00 85.69 210 VAL A N 1
ATOM 1678 C CA . VAL A 1 210 ? 20.614 -8.621 -54.160 1.00 85.69 210 VAL A CA 1
ATOM 1679 C C . VAL A 1 210 ? 20.686 -7.590 -53.026 1.00 85.69 210 VAL A C 1
ATOM 1681 O O . VAL A 1 210 ? 19.954 -7.716 -52.041 1.00 85.69 210 VAL A O 1
ATOM 1684 N N . ILE A 1 211 ? 21.485 -6.533 -53.192 1.00 86.94 211 ILE A N 1
ATOM 1685 C CA . ILE A 1 211 ? 21.619 -5.431 -52.223 1.00 86.94 211 ILE A CA 1
ATOM 1686 C C . ILE A 1 211 ? 20.277 -4.723 -52.000 1.00 86.94 211 ILE A C 1
ATOM 1688 O O . ILE A 1 211 ? 19.853 -4.525 -50.861 1.00 86.94 211 ILE A O 1
ATOM 1692 N N . LEU A 1 212 ? 19.570 -4.375 -53.079 1.00 87.50 212 LEU A N 1
ATOM 1693 C CA . LEU A 1 212 ? 18.279 -3.689 -52.993 1.00 87.50 212 LEU A CA 1
ATOM 1694 C C . LEU A 1 212 ? 17.215 -4.560 -52.322 1.00 87.50 212 LEU A C 1
ATOM 1696 O O . LEU A 1 212 ? 16.435 -4.053 -51.514 1.00 87.50 212 LEU A O 1
ATOM 1700 N N . LYS A 1 213 ? 17.188 -5.869 -52.609 1.00 87.69 213 LYS A N 1
ATOM 1701 C CA . LYS A 1 213 ? 16.292 -6.804 -51.913 1.00 87.69 213 LYS A CA 1
ATOM 1702 C C . LYS A 1 213 ? 16.591 -6.857 -50.414 1.00 87.69 213 LYS A C 1
ATOM 1704 O O . LYS A 1 213 ? 15.647 -6.797 -49.629 1.00 87.69 213 LYS A O 1
ATOM 1709 N N . HIS A 1 214 ? 17.864 -6.909 -50.017 1.00 87.38 214 HIS A N 1
ATOM 1710 C CA . HIS A 1 214 ? 18.280 -6.889 -48.607 1.00 87.38 214 HIS A CA 1
ATOM 1711 C C . HIS A 1 214 ? 17.804 -5.621 -47.882 1.00 87.38 214 HIS A C 1
ATOM 1713 O O . HIS A 1 214 ? 17.127 -5.700 -46.857 1.00 87.38 214 HIS A O 1
ATOM 1719 N N . GLU A 1 215 ? 18.046 -4.442 -48.457 1.00 87.50 215 GLU A N 1
ATOM 1720 C CA . GLU A 1 215 ? 17.610 -3.167 -47.868 1.00 87.50 215 GLU A CA 1
ATOM 1721 C C . GLU A 1 215 ? 16.078 -3.011 -47.827 1.00 87.50 215 GLU A C 1
ATOM 1723 O O . GLU A 1 215 ? 15.507 -2.489 -46.864 1.00 87.50 215 GLU A O 1
ATOM 1728 N N . LEU A 1 216 ? 15.364 -3.524 -48.832 1.00 87.81 216 LEU A N 1
ATOM 1729 C CA . LEU A 1 216 ? 13.899 -3.549 -48.817 1.00 87.81 216 LEU A CA 1
ATOM 1730 C C . LEU A 1 216 ? 13.332 -4.494 -47.752 1.00 87.81 216 LEU A C 1
ATOM 1732 O O . LEU A 1 216 ? 12.247 -4.225 -47.224 1.00 87.81 216 LEU A O 1
ATOM 1736 N N . ILE A 1 217 ? 14.042 -5.573 -47.405 1.00 87.88 217 ILE A N 1
ATOM 1737 C CA . ILE A 1 217 ? 13.667 -6.433 -46.276 1.00 87.88 217 ILE A CA 1
ATOM 1738 C C . ILE A 1 217 ? 13.764 -5.644 -44.967 1.00 87.88 217 ILE A C 1
ATOM 1740 O O . ILE A 1 217 ? 12.795 -5.668 -44.205 1.00 87.88 217 ILE A O 1
ATOM 1744 N N . HIS A 1 218 ? 14.830 -4.866 -44.749 1.00 87.94 218 HIS A N 1
ATOM 1745 C CA . HIS A 1 218 ? 14.940 -3.990 -43.574 1.00 87.94 218 HIS A CA 1
ATOM 1746 C C . HIS A 1 218 ? 13.778 -2.993 -43.468 1.00 87.94 218 HIS A C 1
ATOM 1748 O O . HIS A 1 218 ? 13.208 -2.774 -42.391 1.00 87.94 218 HIS A O 1
ATOM 1754 N N . TYR A 1 219 ? 13.391 -2.396 -44.600 1.00 87.06 219 TYR A N 1
ATOM 1755 C CA . TYR A 1 219 ? 12.237 -1.503 -44.655 1.00 87.06 219 TYR A CA 1
ATOM 1756 C C . TYR A 1 219 ? 10.928 -2.228 -44.304 1.00 87.06 219 TYR A C 1
ATOM 1758 O O . TYR A 1 219 ? 10.164 -1.753 -43.459 1.00 87.06 219 TYR A O 1
ATOM 1766 N N . ARG A 1 220 ? 10.672 -3.392 -44.918 1.00 87.19 220 ARG A N 1
ATOM 1767 C CA . ARG A 1 220 ? 9.452 -4.187 -44.698 1.00 87.19 220 ARG A CA 1
ATOM 1768 C C . ARG A 1 220 ? 9.330 -4.668 -43.250 1.00 87.19 220 ARG A C 1
ATOM 1770 O O . ARG A 1 220 ? 8.229 -4.639 -42.701 1.00 87.19 220 ARG A O 1
ATOM 1777 N N . SER A 1 221 ? 10.444 -5.052 -42.631 1.00 84.81 221 SER A N 1
ATOM 1778 C CA . SER A 1 221 ? 10.518 -5.498 -41.231 1.00 84.81 221 SER A CA 1
ATOM 1779 C C . SER A 1 221 ? 10.437 -4.353 -40.211 1.00 84.81 221 SER A C 1
ATOM 1781 O O . SER A 1 221 ? 10.239 -4.603 -39.023 1.00 84.81 221 SER A O 1
ATOM 1783 N N . ARG A 1 222 ? 10.485 -3.090 -40.671 1.00 87.50 222 ARG A N 1
ATOM 1784 C CA . ARG A 1 222 ? 10.471 -1.865 -39.847 1.00 87.50 222 ARG A CA 1
ATOM 1785 C C . ARG A 1 222 ? 11.654 -1.776 -38.876 1.00 87.50 222 ARG A C 1
ATOM 1787 O O . ARG A 1 222 ? 11.522 -1.226 -37.780 1.00 87.50 222 ARG A O 1
ATOM 1794 N N . ASP A 1 223 ? 12.832 -2.216 -39.306 1.00 88.44 223 ASP A N 1
ATOM 1795 C CA . ASP A 1 223 ? 14.009 -2.337 -38.434 1.00 88.44 223 ASP A CA 1
ATOM 1796 C C . ASP A 1 223 ? 14.484 -0.996 -37.856 1.00 88.44 223 ASP A C 1
ATOM 1798 O O . ASP A 1 223 ? 15.059 -0.943 -36.772 1.00 88.44 223 ASP A O 1
ATOM 1802 N N . ILE A 1 224 ? 14.196 0.119 -38.531 1.00 87.06 224 ILE A N 1
ATOM 1803 C CA . ILE A 1 224 ? 14.477 1.469 -38.020 1.00 87.06 224 ILE A CA 1
ATOM 1804 C C . ILE A 1 224 ? 13.642 1.775 -36.763 1.00 87.06 224 ILE A C 1
ATOM 1806 O O . ILE A 1 224 ? 14.166 2.341 -35.802 1.00 87.06 224 ILE A O 1
ATOM 1810 N N . TRP A 1 225 ? 12.364 1.382 -36.740 1.00 88.94 225 TRP A N 1
ATOM 1811 C CA . TRP A 1 225 ? 11.494 1.535 -35.566 1.00 88.94 225 TRP A CA 1
ATOM 1812 C C . TRP A 1 225 ? 11.910 0.595 -34.440 1.00 88.94 225 TRP A C 1
ATOM 1814 O O . TRP A 1 225 ? 11.918 0.989 -33.276 1.00 88.94 225 TRP A O 1
ATOM 1824 N N . TYR A 1 226 ? 12.324 -0.619 -34.790 1.00 90.31 226 TYR A N 1
ATOM 1825 C CA . TYR A 1 226 ? 12.878 -1.571 -33.837 1.00 90.31 226 TYR A CA 1
ATOM 1826 C C . TYR A 1 226 ? 14.154 -1.034 -33.170 1.00 90.31 226 TYR A C 1
ATOM 1828 O O . TYR A 1 226 ? 14.279 -1.042 -31.946 1.00 90.31 226 TYR A O 1
ATOM 1836 N N . LYS A 1 227 ? 15.088 -0.491 -33.961 1.00 89.56 227 LYS A N 1
ATOM 1837 C CA . LYS A 1 227 ? 16.304 0.157 -33.449 1.00 89.56 227 LYS A CA 1
ATOM 1838 C C . LYS A 1 227 ? 15.978 1.364 -32.571 1.00 89.56 227 LYS A C 1
ATOM 1840 O O . LYS A 1 227 ? 16.664 1.580 -31.577 1.00 89.56 227 LYS A O 1
ATOM 1845 N N . LEU A 1 228 ? 14.921 2.117 -32.886 1.00 90.19 228 LEU A N 1
ATOM 1846 C CA . LEU A 1 228 ? 14.427 3.181 -32.010 1.00 90.19 228 LEU A CA 1
ATOM 1847 C C . LEU A 1 228 ? 13.946 2.660 -30.666 1.00 90.19 228 LEU A C 1
ATOM 1849 O O . LEU A 1 228 ? 14.362 3.193 -29.642 1.00 90.19 228 LEU A O 1
ATOM 1853 N N . LEU A 1 229 ? 13.149 1.596 -30.661 1.00 91.69 229 LEU A N 1
ATOM 1854 C CA . LEU A 1 229 ? 12.696 0.969 -29.426 1.00 91.69 229 LEU A CA 1
ATOM 1855 C C . LEU A 1 229 ? 13.875 0.523 -28.547 1.00 91.69 229 LEU A C 1
ATOM 1857 O O . LEU A 1 229 ? 13.875 0.784 -27.348 1.00 91.69 229 LEU A O 1
ATOM 1861 N N . MET A 1 230 ? 14.906 -0.081 -29.149 1.00 92.25 230 MET A N 1
ATOM 1862 C CA . MET A 1 230 ? 16.124 -0.498 -28.442 1.00 92.25 230 MET A CA 1
ATOM 1863 C C . MET A 1 230 ? 16.896 0.685 -27.851 1.00 92.25 230 MET A C 1
ATOM 1865 O O . MET A 1 230 ? 17.347 0.620 -26.711 1.00 92.25 230 MET A O 1
ATOM 1869 N N . VAL A 1 231 ? 17.021 1.787 -28.598 1.00 90.69 231 VAL A N 1
ATOM 1870 C CA . VAL A 1 231 ? 17.659 3.015 -28.097 1.00 90.69 231 VAL A CA 1
ATOM 1871 C C . VAL A 1 231 ? 16.846 3.628 -26.957 1.00 90.69 231 VAL A C 1
ATOM 1873 O O . VAL A 1 231 ? 17.443 4.050 -25.973 1.00 90.69 231 VAL A O 1
ATOM 1876 N N . CYS A 1 232 ? 15.512 3.627 -27.035 1.00 92.00 232 CYS A N 1
ATOM 1877 C CA . CYS A 1 232 ? 14.654 4.079 -25.939 1.00 92.00 232 CYS A CA 1
ATOM 1878 C C . CYS A 1 232 ? 14.817 3.199 -24.691 1.00 92.00 232 CYS A C 1
ATOM 1880 O O . CYS A 1 232 ? 14.965 3.730 -23.593 1.00 92.00 232 CYS A O 1
ATOM 1882 N N . ALA A 1 233 ? 14.834 1.870 -24.845 1.00 92.06 233 ALA A N 1
ATOM 1883 C CA . ALA A 1 233 ? 15.053 0.947 -23.731 1.00 92.06 233 ALA A CA 1
ATOM 1884 C C . ALA A 1 233 ? 16.439 1.161 -23.093 1.00 92.06 233 ALA A C 1
ATOM 1886 O O . ALA A 1 233 ? 16.543 1.275 -21.874 1.00 92.06 233 ALA A O 1
ATOM 1887 N N . ASN A 1 234 ? 17.491 1.319 -23.906 1.00 93.06 234 ASN A N 1
ATOM 1888 C CA . ASN A 1 234 ? 18.817 1.712 -23.418 1.00 93.06 234 ASN A CA 1
ATOM 1889 C C . ASN A 1 234 ? 18.802 3.075 -22.724 1.00 93.06 234 ASN A C 1
ATOM 1891 O O . ASN A 1 234 ? 19.496 3.235 -21.734 1.00 93.06 234 ASN A O 1
ATOM 1895 N N . ALA A 1 235 ? 18.041 4.054 -23.215 1.00 92.31 235 ALA A N 1
ATOM 1896 C CA . ALA A 1 235 ? 17.983 5.379 -22.608 1.00 92.31 235 ALA A CA 1
ATOM 1897 C C . ALA A 1 235 ? 17.375 5.324 -21.202 1.00 92.31 235 ALA A C 1
ATOM 1899 O O . ALA A 1 235 ? 17.945 5.885 -20.272 1.00 92.31 235 ALA A O 1
ATOM 1900 N N . VAL A 1 236 ? 16.253 4.614 -21.032 1.00 92.69 236 VAL A N 1
ATOM 1901 C CA . VAL A 1 236 ? 15.592 4.421 -19.726 1.00 92.69 236 VAL A CA 1
ATOM 1902 C C . VAL A 1 236 ? 16.500 3.669 -18.749 1.00 92.69 236 VAL A C 1
ATOM 1904 O O . VAL A 1 236 ? 16.558 4.009 -17.566 1.00 92.69 236 VAL A O 1
ATOM 1907 N N . HIS A 1 237 ? 17.259 2.697 -19.257 1.00 93.25 237 HIS A N 1
ATOM 1908 C CA . HIS A 1 237 ? 18.157 1.841 -18.484 1.00 93.25 237 HIS A CA 1
ATOM 1909 C C . HIS A 1 237 ? 19.636 2.140 -18.761 1.00 93.25 237 HIS A C 1
ATOM 1911 O O . HIS A 1 237 ? 20.455 1.225 -18.803 1.00 93.25 237 HIS A O 1
ATOM 1917 N N . TRP A 1 238 ? 20.003 3.412 -18.944 1.00 92.31 238 TRP A N 1
ATOM 1918 C CA . TRP A 1 238 ? 21.345 3.800 -19.409 1.00 92.31 238 TRP A CA 1
ATOM 1919 C C . TRP A 1 238 ? 22.476 3.345 -18.478 1.00 92.31 238 TRP A C 1
ATOM 1921 O O . TRP A 1 238 ? 23.618 3.212 -18.915 1.00 92.31 238 TRP A O 1
ATOM 1931 N N . PHE A 1 239 ? 22.165 3.087 -17.208 1.00 90.25 239 PHE A N 1
ATOM 1932 C CA . PHE A 1 239 ? 23.088 2.572 -16.197 1.00 90.25 239 PHE A CA 1
ATOM 1933 C C . PHE A 1 239 ? 23.312 1.051 -16.287 1.00 90.25 239 PHE A C 1
ATOM 1935 O O . PHE A 1 239 ? 24.207 0.523 -15.632 1.00 90.25 239 PHE A O 1
ATOM 1942 N N . ASN A 1 240 ? 22.504 0.327 -17.065 1.00 92.06 240 ASN A N 1
ATOM 1943 C CA . ASN A 1 240 ? 22.489 -1.130 -17.085 1.00 92.06 240 ASN A CA 1
ATOM 1944 C C . ASN A 1 240 ? 23.293 -1.708 -18.273 1.00 92.06 240 ASN A C 1
ATOM 1946 O O . ASN A 1 240 ? 22.803 -1.692 -19.406 1.00 92.06 240 ASN A O 1
ATOM 1950 N N . PRO A 1 241 ? 24.478 -2.311 -18.040 1.00 92.06 241 PRO A N 1
ATOM 1951 C CA . PRO A 1 241 ? 25.337 -2.846 -19.102 1.00 92.06 241 PRO A CA 1
ATOM 1952 C C . PRO A 1 241 ? 24.692 -3.988 -19.904 1.00 92.06 241 PRO A C 1
ATOM 1954 O O . PRO A 1 241 ? 24.998 -4.165 -21.086 1.00 92.06 241 PRO A O 1
ATOM 1957 N N . LEU A 1 242 ? 23.779 -4.757 -19.303 1.00 92.00 242 LEU A N 1
ATOM 1958 C CA . LEU A 1 242 ? 23.144 -5.897 -19.968 1.00 92.00 242 LEU A CA 1
ATOM 1959 C C . LEU A 1 242 ? 22.164 -5.453 -21.059 1.00 92.00 242 LEU A C 1
ATOM 1961 O O . LEU A 1 242 ? 22.043 -6.138 -22.074 1.00 92.00 242 LEU A O 1
ATOM 1965 N N . VAL A 1 243 ? 21.539 -4.279 -20.924 1.00 92.31 243 VAL A N 1
ATOM 1966 C CA . VAL A 1 243 ? 20.652 -3.725 -21.966 1.00 92.31 243 VAL A CA 1
ATOM 1967 C C . VAL A 1 243 ? 21.465 -3.276 -23.195 1.00 92.31 243 VAL A C 1
ATOM 1969 O O . VAL A 1 243 ? 21.039 -3.479 -24.338 1.00 92.31 243 VAL A O 1
ATOM 1972 N N . TYR A 1 244 ? 22.706 -2.810 -23.004 1.00 91.00 244 TYR A N 1
ATOM 1973 C CA . TYR A 1 244 ? 23.625 -2.539 -24.120 1.00 91.00 244 TYR A CA 1
ATOM 1974 C C . TYR A 1 244 ? 24.057 -3.818 -24.843 1.00 91.00 244 TYR A C 1
ATOM 1976 O O . TYR A 1 244 ? 24.110 -3.850 -26.080 1.00 91.00 244 TYR A O 1
ATOM 1984 N N . LEU A 1 245 ? 24.338 -4.892 -24.095 1.00 89.62 245 LEU A N 1
ATOM 1985 C CA . LEU A 1 245 ? 24.646 -6.198 -24.686 1.00 89.62 245 LEU A CA 1
ATOM 1986 C C . LEU A 1 245 ? 23.442 -6.764 -25.441 1.00 89.62 245 LEU A C 1
ATOM 1988 O O . LEU A 1 245 ? 23.609 -7.239 -26.565 1.00 89.62 245 LEU A O 1
ATOM 1992 N N . MET A 1 246 ? 22.237 -6.632 -24.878 1.00 91.06 246 MET A N 1
ATOM 1993 C CA . MET A 1 246 ? 20.978 -6.959 -25.546 1.00 91.06 246 MET A CA 1
ATOM 1994 C C . MET A 1 246 ? 20.838 -6.196 -26.863 1.00 91.06 246 MET A C 1
ATOM 1996 O O . MET A 1 246 ? 20.568 -6.807 -27.890 1.00 91.06 246 MET A O 1
ATOM 2000 N N . THR A 1 247 ? 21.059 -4.881 -26.860 1.00 89.44 247 THR A N 1
ATOM 2001 C CA . THR A 1 247 ? 20.961 -4.049 -28.071 1.00 89.44 247 THR A CA 1
ATOM 2002 C C . THR A 1 247 ? 21.986 -4.462 -29.129 1.00 89.44 247 THR A C 1
ATOM 2004 O O . THR A 1 247 ? 21.702 -4.489 -30.324 1.00 89.44 247 THR A O 1
ATOM 2007 N N . THR A 1 248 ? 23.192 -4.836 -28.701 1.00 86.12 248 THR A N 1
ATOM 2008 C CA . THR A 1 248 ? 24.237 -5.327 -29.607 1.00 86.12 248 THR A CA 1
ATOM 2009 C C . THR A 1 248 ? 23.875 -6.692 -30.197 1.00 86.12 248 THR A C 1
ATOM 2011 O O . THR A 1 248 ? 24.091 -6.923 -31.387 1.00 86.12 248 THR A O 1
ATOM 2014 N N . ALA A 1 249 ? 23.324 -7.596 -29.385 1.00 87.00 249 ALA A N 1
ATOM 2015 C CA . ALA A 1 249 ? 22.858 -8.905 -29.830 1.00 87.00 249 ALA A CA 1
ATOM 2016 C C . ALA A 1 249 ? 21.635 -8.786 -30.752 1.00 87.00 249 ALA A C 1
ATOM 2018 O O . ALA A 1 249 ? 21.597 -9.421 -31.801 1.00 87.00 249 ALA A O 1
ATOM 2019 N N . SER A 1 250 ? 20.683 -7.910 -30.430 1.00 88.62 250 SER A N 1
ATOM 2020 C CA . SER A 1 250 ? 19.492 -7.690 -31.247 1.00 88.62 250 SER A CA 1
ATOM 2021 C C . SER A 1 250 ? 19.843 -7.102 -32.615 1.00 88.62 250 SER A C 1
ATOM 2023 O O . SER A 1 250 ? 19.311 -7.561 -33.620 1.00 88.62 250 SER A O 1
ATOM 2025 N N . ASN A 1 251 ? 20.813 -6.183 -32.687 1.00 85.94 251 ASN A N 1
ATOM 2026 C CA . ASN A 1 251 ? 21.328 -5.674 -33.961 1.00 85.94 251 ASN A CA 1
ATOM 2027 C C . ASN A 1 251 ? 21.957 -6.772 -34.834 1.00 85.94 251 ASN A C 1
ATOM 2029 O O . ASN A 1 251 ? 21.813 -6.725 -36.051 1.00 85.94 251 ASN A O 1
ATOM 2033 N N . ARG A 1 252 ? 22.619 -7.776 -34.244 1.00 83.94 252 ARG A N 1
ATOM 2034 C CA . ARG A 1 252 ? 23.131 -8.941 -34.995 1.00 83.94 252 ARG A CA 1
ATOM 2035 C C . ARG A 1 252 ? 21.994 -9.803 -35.532 1.00 83.94 252 ARG A C 1
ATOM 2037 O O . ARG A 1 252 ? 22.052 -10.256 -36.671 1.00 83.94 252 ARG A O 1
ATOM 2044 N N . ASP A 1 253 ? 20.963 -9.998 -34.720 1.00 86.50 253 ASP A N 1
ATOM 2045 C CA . ASP A 1 253 ? 19.820 -10.845 -35.060 1.00 86.50 253 ASP A CA 1
ATOM 2046 C C . ASP A 1 253 ? 18.959 -10.242 -36.168 1.00 86.50 253 ASP A C 1
ATOM 2048 O O . ASP A 1 253 ? 18.419 -10.994 -36.977 1.00 86.50 253 ASP A O 1
ATOM 2052 N N . ILE A 1 254 ? 18.877 -8.907 -36.241 1.00 86.56 254 ILE A N 1
ATOM 2053 C CA . ILE A 1 254 ? 18.247 -8.184 -37.355 1.00 86.56 254 ILE A CA 1
ATOM 2054 C C . ILE A 1 254 ? 18.918 -8.557 -38.680 1.00 86.56 254 ILE A C 1
ATOM 2056 O O . ILE A 1 254 ? 18.231 -8.976 -39.611 1.00 86.56 254 ILE A O 1
ATOM 2060 N N . GLU A 1 255 ? 20.250 -8.466 -38.757 1.00 86.56 255 GLU A N 1
ATOM 2061 C CA . GLU A 1 255 ? 20.990 -8.800 -39.983 1.00 86.56 255 GLU A CA 1
ATOM 2062 C C . GLU A 1 255 ? 20.793 -10.275 -40.353 1.00 86.56 255 GLU A C 1
ATOM 2064 O O . GLU A 1 255 ? 20.428 -10.592 -41.480 1.00 86.56 255 GLU A O 1
ATOM 2069 N N . MET A 1 256 ? 20.902 -11.189 -39.383 1.00 84.88 256 MET A N 1
ATOM 2070 C CA . MET A 1 256 ? 20.680 -12.620 -39.629 1.00 84.88 256 MET A CA 1
ATOM 2071 C C . MET A 1 256 ? 19.247 -12.938 -40.076 1.00 84.88 256 MET A C 1
ATOM 2073 O O . MET A 1 256 ? 19.039 -13.869 -40.857 1.00 84.88 256 MET A O 1
ATOM 2077 N N . ALA A 1 257 ? 18.244 -12.219 -39.564 1.00 85.06 257 ALA A N 1
ATOM 2078 C CA . ALA A 1 257 ? 16.851 -12.377 -39.972 1.00 85.06 257 ALA A CA 1
ATOM 2079 C C . ALA A 1 257 ? 16.627 -11.887 -41.406 1.00 85.06 257 ALA A C 1
ATOM 2081 O O . ALA A 1 257 ? 15.919 -12.557 -42.160 1.00 85.06 257 ALA A O 1
ATOM 2082 N N . CYS A 1 258 ? 17.268 -10.781 -41.792 1.00 85.06 258 CYS A N 1
ATOM 2083 C CA . CYS A 1 258 ? 17.236 -10.272 -43.160 1.00 85.06 258 CYS A CA 1
ATOM 2084 C C . CYS A 1 258 ? 17.924 -11.238 -44.129 1.00 85.06 258 CYS A C 1
ATOM 2086 O O . CYS A 1 258 ? 17.302 -11.637 -45.115 1.00 85.06 258 CYS A O 1
ATOM 2088 N N . ASP A 1 259 ? 19.123 -11.721 -43.779 1.00 88.00 259 ASP A N 1
ATOM 2089 C CA . ASP A 1 259 ? 19.852 -12.740 -44.544 1.00 88.00 259 ASP A CA 1
ATOM 2090 C C . ASP A 1 259 ? 18.983 -14.000 -44.734 1.00 88.00 259 ASP A C 1
ATOM 2092 O O . ASP A 1 259 ? 18.858 -14.527 -45.837 1.00 88.00 259 ASP A O 1
ATOM 2096 N N . SER A 1 260 ? 18.330 -14.467 -43.659 1.00 87.06 260 SER A N 1
ATOM 2097 C CA . SER A 1 260 ? 17.486 -15.675 -43.674 1.00 87.06 260 SER A CA 1
ATOM 2098 C C . SER A 1 260 ? 16.232 -15.517 -44.536 1.00 87.06 260 SER A C 1
ATOM 2100 O O . SER A 1 260 ? 15.780 -16.481 -45.150 1.00 87.06 260 SER A O 1
ATOM 2102 N N . GLU A 1 261 ? 15.637 -14.324 -44.552 1.00 86.38 261 GLU A N 1
ATOM 2103 C CA . GLU A 1 261 ? 14.460 -14.027 -45.369 1.00 86.38 261 GLU A CA 1
ATOM 2104 C C . GLU A 1 261 ? 14.823 -13.938 -46.853 1.00 86.38 261 GLU A C 1
ATOM 2106 O O . GLU A 1 261 ? 14.049 -14.395 -47.692 1.00 86.38 261 GLU A O 1
ATOM 2111 N N . LEU A 1 262 ? 16.008 -13.410 -47.173 1.00 87.62 262 LEU A N 1
ATOM 2112 C CA . LEU A 1 262 ? 16.497 -13.321 -48.545 1.00 87.62 262 LEU A CA 1
ATOM 2113 C C . LEU A 1 262 ? 16.792 -14.705 -49.150 1.00 87.62 262 LEU A C 1
ATOM 2115 O O . LEU A 1 262 ? 16.563 -14.913 -50.338 1.00 87.62 262 LEU A O 1
ATOM 2119 N N . ILE A 1 263 ? 17.269 -15.661 -48.340 1.00 87.94 263 ILE A N 1
ATOM 2120 C CA . ILE A 1 263 ? 17.675 -17.005 -48.801 1.00 87.94 263 ILE A CA 1
ATOM 2121 C C . ILE A 1 263 ? 16.612 -18.103 -48.611 1.00 87.94 263 ILE A C 1
ATOM 2123 O O . ILE A 1 263 ? 16.906 -19.288 -48.798 1.00 87.94 263 ILE A O 1
ATOM 2127 N N . LYS A 1 264 ? 15.399 -17.741 -48.176 1.00 80.00 264 LYS A N 1
ATOM 2128 C CA . LYS A 1 264 ? 14.372 -18.691 -47.714 1.00 80.00 264 LYS A CA 1
ATOM 2129 C C . LYS A 1 264 ? 13.988 -19.742 -48.765 1.00 80.00 264 LYS A C 1
ATOM 2131 O O . LYS A 1 264 ? 13.754 -20.888 -48.395 1.00 80.00 264 LYS A O 1
ATOM 2136 N N . ASP A 1 265 ? 13.999 -19.358 -50.039 1.00 76.06 265 ASP A N 1
ATOM 2137 C CA . ASP A 1 265 ? 13.618 -20.197 -51.182 1.00 76.06 265 ASP A CA 1
ATOM 2138 C C . ASP A 1 265 ? 14.716 -20.218 -52.271 1.00 76.06 265 ASP A C 1
ATOM 2140 O O . ASP A 1 265 ? 14.427 -20.349 -53.458 1.00 76.06 265 ASP A O 1
ATOM 2144 N N . SER A 1 266 ? 15.987 -20.044 -51.877 1.00 81.50 266 SER A N 1
ATOM 2145 C CA . SER A 1 266 ? 17.127 -19.956 -52.800 1.00 81.50 266 SER A CA 1
ATOM 2146 C C . SER A 1 266 ? 18.033 -21.191 -52.788 1.00 81.50 266 SER A C 1
ATOM 2148 O O . SER A 1 266 ? 18.139 -21.912 -51.789 1.00 81.50 266 SER A O 1
ATOM 2150 N N . ASP A 1 267 ? 18.711 -21.424 -53.911 1.00 84.00 267 ASP A N 1
ATOM 2151 C CA . ASP A 1 267 ? 19.657 -22.519 -54.096 1.00 84.00 267 ASP A CA 1
ATOM 2152 C C . ASP A 1 267 ? 21.057 -22.195 -53.533 1.00 84.00 267 ASP A C 1
ATOM 2154 O O . ASP A 1 267 ? 21.367 -21.077 -53.106 1.00 84.00 267 ASP A O 1
ATOM 2158 N N . SER A 1 268 ? 21.938 -23.199 -53.503 1.00 82.06 268 SER A N 1
ATOM 2159 C CA . SER A 1 268 ? 23.310 -23.028 -53.006 1.00 82.06 268 SER A CA 1
ATOM 2160 C C . SER A 1 268 ? 24.130 -22.045 -53.848 1.00 82.06 268 SER A C 1
ATOM 2162 O O . SER A 1 268 ? 25.036 -21.402 -53.317 1.00 82.06 268 SER A O 1
ATOM 2164 N N . VAL A 1 269 ? 23.811 -21.915 -55.142 1.00 85.00 269 VAL A N 1
ATOM 2165 C CA . VAL A 1 269 ? 24.476 -20.985 -56.064 1.00 85.00 269 VAL A CA 1
ATOM 2166 C C . VAL A 1 269 ? 24.154 -19.546 -55.673 1.00 85.00 269 VAL A C 1
ATOM 2168 O O . VAL A 1 269 ? 25.077 -18.761 -55.451 1.00 85.00 269 VAL A O 1
ATOM 2171 N N . PHE A 1 270 ? 22.876 -19.221 -55.469 1.00 86.38 270 PHE A N 1
ATOM 2172 C CA . PHE A 1 270 ? 22.460 -17.897 -55.017 1.00 86.38 270 PHE A CA 1
ATOM 2173 C C . PHE A 1 270 ? 23.012 -17.552 -53.630 1.00 86.38 270 PHE A C 1
ATOM 2175 O O . PHE A 1 270 ? 23.423 -16.420 -53.397 1.00 86.38 270 PHE A O 1
ATOM 2182 N N . ARG A 1 271 ? 23.091 -18.514 -52.697 1.00 87.06 271 ARG A N 1
ATOM 2183 C CA . ARG A 1 271 ? 23.702 -18.286 -51.368 1.00 87.06 271 ARG A CA 1
ATOM 2184 C C . ARG A 1 271 ? 25.184 -17.914 -51.457 1.00 87.06 271 ARG A C 1
ATOM 2186 O O . ARG A 1 271 ? 25.645 -17.054 -50.701 1.00 87.06 271 ARG A O 1
ATOM 2193 N N . LYS A 1 272 ? 25.924 -18.547 -52.375 1.00 86.19 272 LYS A N 1
ATOM 2194 C CA . LYS A 1 272 ? 27.328 -18.215 -52.646 1.00 86.19 272 LYS A CA 1
ATOM 2195 C C . LYS A 1 272 ? 27.445 -16.824 -53.265 1.00 86.19 272 LYS A C 1
ATOM 2197 O O . LYS A 1 272 ? 28.185 -16.007 -52.728 1.00 86.19 272 LYS A O 1
ATOM 2202 N N . GLN A 1 273 ? 26.660 -16.552 -54.306 1.00 85.81 273 GLN A N 1
ATOM 2203 C CA . GLN A 1 273 ? 26.614 -15.246 -54.962 1.00 85.81 273 GLN A CA 1
ATOM 2204 C C . GLN A 1 273 ? 26.298 -14.138 -53.954 1.00 85.81 273 GLN A C 1
ATOM 2206 O O . GLN A 1 273 ? 27.048 -13.183 -53.839 1.00 85.81 273 GLN A O 1
ATOM 2211 N N . TYR A 1 274 ? 25.256 -14.314 -53.142 1.00 86.56 274 TYR A N 1
ATOM 2212 C CA . TYR A 1 274 ? 24.897 -13.374 -52.086 1.00 86.56 274 TYR A CA 1
ATOM 2213 C C . TYR A 1 274 ? 26.046 -13.131 -51.103 1.00 86.56 274 TYR A C 1
ATOM 2215 O O . TYR A 1 274 ? 26.321 -11.990 -50.742 1.00 86.56 274 TYR A O 1
ATOM 2223 N N . SER A 1 275 ? 26.745 -14.189 -50.685 1.00 85.06 275 SER A N 1
ATOM 2224 C CA . SER A 1 275 ? 27.879 -14.066 -49.763 1.00 85.06 275 SER A CA 1
ATOM 2225 C C . SER A 1 275 ? 29.041 -13.275 -50.376 1.00 85.06 275 SER A C 1
ATOM 2227 O O . SER A 1 275 ? 29.670 -12.478 -49.679 1.00 85.06 275 SER A O 1
ATOM 2229 N N . GLU A 1 276 ? 29.305 -13.467 -51.670 1.00 84.12 276 GLU A N 1
ATOM 2230 C CA . GLU A 1 276 ? 30.302 -12.713 -52.441 1.00 84.12 276 GLU A CA 1
ATOM 2231 C C . GLU A 1 276 ? 29.884 -11.250 -52.617 1.00 84.12 276 GLU A C 1
ATOM 2233 O O . GLU A 1 276 ? 30.693 -10.365 -52.340 1.00 84.12 276 GLU A O 1
ATOM 2238 N N . THR A 1 277 ? 28.614 -10.987 -52.952 1.00 83.50 277 THR A N 1
ATOM 2239 C CA . THR A 1 277 ? 28.027 -9.640 -53.002 1.00 83.50 277 THR A CA 1
ATOM 2240 C C . THR A 1 277 ? 28.154 -8.933 -51.656 1.00 83.50 277 THR A C 1
ATOM 2242 O O . THR A 1 277 ? 28.487 -7.750 -51.598 1.00 83.50 277 THR A O 1
ATOM 2245 N N . ILE A 1 278 ? 27.920 -9.644 -50.543 1.00 79.25 278 ILE A N 1
ATOM 2246 C CA . ILE A 1 278 ? 28.080 -9.046 -49.218 1.00 79.25 278 ILE A CA 1
ATOM 2247 C C . ILE A 1 278 ? 29.534 -8.687 -48.955 1.00 79.25 278 ILE A C 1
ATOM 2249 O O . ILE A 1 278 ? 29.812 -7.614 -48.422 1.00 79.25 278 ILE A O 1
ATOM 2253 N N . LEU A 1 279 ? 30.457 -9.573 -49.321 1.00 76.06 279 LEU A N 1
ATOM 2254 C CA . LEU A 1 279 ? 31.878 -9.355 -49.106 1.00 76.06 279 LEU A CA 1
ATOM 2255 C C . LEU A 1 279 ? 32.417 -8.196 -49.957 1.00 76.06 279 LEU A C 1
ATOM 2257 O O . LEU A 1 279 ? 33.222 -7.414 -49.457 1.00 76.06 279 LEU A O 1
ATOM 2261 N N . SER A 1 280 ? 31.953 -8.060 -51.203 1.00 74.81 280 SER A N 1
ATOM 2262 C CA . SER A 1 280 ? 32.358 -6.987 -52.120 1.00 74.81 280 SER A CA 1
ATOM 2263 C C . SER A 1 280 ? 31.744 -5.631 -51.759 1.00 74.81 280 SER A C 1
ATOM 2265 O O . SER A 1 280 ? 32.395 -4.600 -51.928 1.00 74.81 280 SER A O 1
ATOM 2267 N N . ALA A 1 281 ? 30.534 -5.617 -51.190 1.00 67.81 281 ALA A N 1
ATOM 2268 C CA . ALA A 1 281 ? 29.867 -4.402 -50.720 1.00 67.81 281 ALA A CA 1
ATOM 2269 C C . ALA A 1 281 ? 30.487 -3.805 -49.438 1.00 67.81 281 ALA A C 1
ATOM 2271 O O . ALA A 1 281 ? 30.151 -2.680 -49.057 1.00 67.81 281 ALA A O 1
ATOM 2272 N N . ILE A 1 282 ? 31.388 -4.529 -48.760 1.00 65.31 282 ILE A N 1
ATOM 2273 C CA . ILE A 1 282 ? 32.108 -4.059 -47.569 1.00 65.31 282 ILE A CA 1
ATOM 2274 C C . ILE A 1 282 ? 33.414 -3.394 -48.008 1.00 65.31 282 ILE A C 1
ATOM 2276 O O . ILE A 1 282 ? 34.411 -4.065 -48.269 1.00 65.31 282 ILE A O 1
ATOM 2280 N N . HIS A 1 283 ? 33.443 -2.062 -48.031 1.00 57.72 283 HIS A N 1
ATOM 2281 C CA . HIS A 1 283 ? 34.684 -1.325 -48.269 1.00 57.72 283 HIS A CA 1
ATOM 2282 C C . HIS A 1 283 ? 35.356 -0.906 -46.949 1.00 57.72 283 HIS A C 1
ATOM 2284 O O . HIS A 1 283 ? 34.684 -0.500 -46.000 1.00 57.72 283 HIS A O 1
ATOM 2290 N N . ASN A 1 284 ? 36.691 -1.018 -46.885 1.00 47.88 284 ASN A N 1
ATOM 2291 C CA . ASN A 1 284 ? 37.524 -0.763 -45.701 1.00 47.88 284 ASN A CA 1
ATOM 2292 C C . ASN A 1 284 ? 37.271 0.629 -45.094 1.00 47.88 284 ASN A C 1
ATOM 2294 O O . ASN A 1 284 ? 37.829 1.633 -45.533 1.00 47.88 284 ASN A O 1
ATOM 2298 N N . GLY A 1 285 ? 36.464 0.685 -44.037 1.00 48.81 285 GLY A N 1
ATOM 2299 C CA . GLY A 1 285 ? 36.191 1.908 -43.297 1.00 48.81 285 GLY A CA 1
ATOM 2300 C C . GLY A 1 285 ? 35.937 1.631 -41.821 1.00 48.81 285 GLY A C 1
ATOM 2301 O O . GLY A 1 285 ? 34.995 0.933 -41.457 1.00 48.81 285 GLY A O 1
ATOM 2302 N N . ASN A 1 286 ? 36.768 2.214 -40.955 1.00 45.94 286 ASN A N 1
ATOM 2303 C CA . ASN A 1 286 ? 36.506 2.317 -39.520 1.00 45.94 286 ASN A CA 1
ATOM 2304 C C . ASN A 1 286 ? 35.460 3.421 -39.288 1.00 45.94 286 ASN A C 1
ATOM 2306 O O . ASN A 1 286 ? 35.809 4.549 -38.941 1.00 45.94 286 ASN A O 1
ATOM 2310 N N . GLN A 1 287 ? 34.177 3.132 -39.510 1.00 50.03 287 GLN A N 1
ATOM 2311 C CA . GLN A 1 287 ? 33.101 4.048 -39.121 1.00 50.03 287 GLN A CA 1
ATOM 2312 C C . GLN A 1 287 ? 32.297 3.521 -37.934 1.00 50.03 287 GLN A C 1
ATOM 2314 O O . GLN A 1 287 ? 32.013 2.332 -37.806 1.00 50.03 287 GLN A O 1
ATOM 2319 N N . ARG A 1 288 ? 31.960 4.449 -37.030 1.00 48.91 288 ARG A N 1
ATOM 2320 C CA . ARG A 1 288 ? 31.151 4.190 -35.836 1.00 48.91 288 ARG A CA 1
ATOM 2321 C C . ARG A 1 288 ? 29.711 3.891 -36.255 1.00 48.91 288 ARG A C 1
ATOM 2323 O O . ARG A 1 288 ? 29.132 4.653 -37.026 1.00 48.91 288 ARG A O 1
ATOM 2330 N N . GLN A 1 289 ? 29.132 2.821 -35.711 1.00 55.78 289 GLN A N 1
ATOM 2331 C CA . GLN A 1 289 ? 27.703 2.532 -35.849 1.00 55.78 289 GLN A CA 1
ATOM 2332 C C . GLN A 1 289 ? 26.899 3.697 -35.254 1.00 55.78 289 GLN A C 1
ATOM 2334 O O . GLN A 1 289 ? 27.063 4.024 -34.080 1.00 55.78 289 GLN A O 1
ATOM 2339 N N . MET A 1 290 ? 26.068 4.347 -36.069 1.00 56.84 290 MET A N 1
ATOM 2340 C CA . MET A 1 290 ? 25.180 5.425 -35.628 1.00 56.84 290 MET A CA 1
ATOM 2341 C C . MET A 1 290 ? 23.787 4.865 -35.347 1.00 56.84 290 MET A C 1
ATOM 2343 O O . MET A 1 290 ? 23.317 3.960 -36.038 1.00 56.84 290 MET A O 1
ATOM 2347 N N . ALA A 1 291 ? 23.103 5.412 -34.343 1.00 50.09 291 ALA A N 1
ATOM 2348 C CA . ALA A 1 291 ? 21.711 5.057 -34.099 1.00 50.09 291 ALA A CA 1
ATOM 2349 C C . ALA A 1 291 ? 20.830 5.430 -35.307 1.00 50.09 291 ALA A C 1
ATOM 2351 O O . ALA A 1 291 ? 21.007 6.479 -35.928 1.00 50.09 291 ALA A O 1
ATOM 2352 N N . PHE A 1 292 ? 19.857 4.562 -35.606 1.00 55.91 292 PHE A N 1
ATOM 2353 C CA . PHE A 1 292 ? 18.823 4.748 -36.638 1.00 55.91 292 PHE A CA 1
ATOM 2354 C C . PHE A 1 292 ? 19.280 4.631 -38.109 1.00 55.91 292 PHE A C 1
ATOM 2356 O O . PHE A 1 292 ? 18.648 5.192 -39.013 1.00 55.91 292 PHE A O 1
ATOM 2363 N N . SER A 1 293 ? 20.332 3.852 -38.370 1.00 54.56 293 SER A N 1
ATOM 2364 C CA . SER A 1 293 ? 20.669 3.340 -39.707 1.00 54.56 293 SER A CA 1
ATOM 2365 C C . SER A 1 293 ? 20.814 1.812 -39.713 1.00 54.56 293 SER A C 1
ATOM 2367 O O . SER A 1 293 ? 21.160 1.187 -38.701 1.00 54.56 293 SER A O 1
ATOM 2369 N N . THR A 1 294 ? 20.505 1.177 -40.845 1.00 59.66 294 THR A N 1
ATOM 2370 C CA . THR A 1 294 ? 20.988 -0.178 -41.160 1.00 59.66 294 THR A CA 1
ATOM 2371 C C . THR A 1 294 ? 22.404 -0.068 -41.701 1.00 59.66 294 THR A C 1
ATOM 2373 O O . THR A 1 294 ? 22.758 0.945 -42.294 1.00 59.66 294 THR A O 1
ATOM 2376 N N . TYR A 1 295 ? 23.271 -1.019 -41.371 1.00 60.50 295 TYR A N 1
ATOM 2377 C CA . TYR A 1 295 ? 24.648 -0.973 -41.841 1.00 60.50 295 TYR A CA 1
ATOM 2378 C C . TYR A 1 295 ? 25.041 -2.369 -42.256 1.00 60.50 295 TYR A C 1
ATOM 2380 O O . TYR A 1 295 ? 24.984 -3.305 -41.461 1.00 60.50 295 TYR A O 1
ATOM 2388 N N . PHE A 1 296 ? 25.477 -2.478 -43.499 1.00 55.91 296 PHE A N 1
ATOM 2389 C CA . PHE A 1 296 ? 25.732 -3.755 -44.137 1.00 55.91 296 PHE A CA 1
ATOM 2390 C C . PHE A 1 296 ? 26.922 -4.517 -43.507 1.00 55.91 296 PHE A C 1
ATOM 2392 O O . PHE A 1 296 ? 27.029 -5.738 -43.627 1.00 55.91 296 PHE A O 1
ATOM 2399 N N . TYR A 1 297 ? 27.811 -3.811 -42.786 1.00 56.19 297 TYR A N 1
ATOM 2400 C CA . TYR A 1 297 ? 29.013 -4.345 -42.128 1.00 56.19 297 TYR A CA 1
ATOM 2401 C C . TYR A 1 297 ? 29.020 -4.179 -40.594 1.00 56.19 297 TYR A C 1
ATOM 2403 O O . TYR A 1 297 ? 28.979 -3.069 -40.070 1.00 56.19 297 TYR A O 1
ATOM 2411 N N . GLY A 1 298 ? 29.169 -5.287 -39.857 1.00 56.28 298 GLY A N 1
ATOM 2412 C CA . GLY A 1 298 ? 29.243 -5.310 -38.384 1.00 56.28 298 GLY A CA 1
ATOM 2413 C C . GLY A 1 298 ? 30.610 -5.703 -37.795 1.00 56.28 298 GLY A C 1
ATOM 2414 O O . GLY A 1 298 ? 30.736 -5.863 -36.582 1.00 56.28 298 GLY A O 1
ATOM 2415 N N . GLY A 1 299 ? 31.638 -5.904 -38.625 1.00 65.19 299 GLY A N 1
ATOM 2416 C CA . GLY A 1 299 ? 32.948 -6.424 -38.204 1.00 65.19 299 GLY A CA 1
ATOM 2417 C C . GLY A 1 299 ? 33.126 -7.938 -38.405 1.00 65.19 299 GLY A C 1
ATOM 2418 O O . GLY A 1 299 ? 32.171 -8.680 -38.643 1.00 65.19 299 GLY A O 1
ATOM 2419 N N . LYS A 1 300 ? 34.377 -8.417 -38.290 1.00 66.50 300 LYS A N 1
ATOM 2420 C CA . LYS A 1 300 ? 34.807 -9.780 -38.683 1.00 66.50 300 LYS A CA 1
ATOM 2421 C C . LYS A 1 300 ? 34.049 -10.915 -37.981 1.00 66.50 300 LYS A C 1
ATOM 2423 O O . LYS A 1 300 ? 33.708 -11.908 -38.618 1.00 66.50 300 LYS A O 1
ATOM 2428 N N . LYS A 1 301 ? 33.774 -10.780 -36.678 1.00 67.81 301 LYS A N 1
ATOM 2429 C CA . LYS A 1 301 ? 33.052 -11.803 -35.899 1.00 67.81 301 LYS A CA 1
ATOM 2430 C C . LYS A 1 301 ? 31.589 -11.924 -36.338 1.00 67.81 301 LYS A C 1
ATOM 2432 O O . LYS A 1 301 ? 31.129 -13.029 -36.592 1.00 67.81 301 LYS A O 1
ATOM 2437 N N . ILE A 1 302 ? 30.905 -10.789 -36.499 1.00 71.94 302 ILE A N 1
ATOM 2438 C CA . ILE A 1 302 ? 29.505 -10.733 -36.947 1.00 71.94 302 ILE A CA 1
ATOM 2439 C C . ILE A 1 302 ? 29.385 -11.293 -38.367 1.00 71.94 302 ILE A C 1
ATOM 2441 O O . ILE A 1 302 ? 28.485 -12.073 -38.651 1.00 71.94 302 ILE A O 1
ATOM 2445 N N . MET A 1 303 ? 30.338 -10.968 -39.241 1.00 78.50 303 MET A N 1
ATOM 2446 C CA . MET A 1 303 ? 30.341 -11.476 -40.611 1.00 78.50 303 MET A CA 1
ATOM 2447 C C . MET A 1 303 ? 30.544 -12.999 -40.681 1.00 78.50 303 MET A C 1
ATOM 2449 O O . MET A 1 303 ? 29.864 -13.683 -41.439 1.00 78.50 303 MET A O 1
ATOM 2453 N N . LYS A 1 304 ? 31.418 -13.559 -39.831 1.00 79.88 304 LYS A N 1
ATOM 2454 C CA . LYS A 1 304 ? 31.590 -15.016 -39.718 1.00 79.88 304 LYS A CA 1
ATOM 2455 C C . LYS A 1 304 ? 30.297 -15.711 -39.276 1.00 79.88 304 LYS A C 1
ATOM 2457 O O . LYS A 1 304 ? 29.967 -16.769 -39.804 1.00 79.88 304 LYS A O 1
ATOM 2462 N N . GLU A 1 305 ? 29.574 -15.121 -38.326 1.00 78.69 305 GLU A N 1
ATOM 2463 C CA . GLU A 1 305 ? 28.286 -15.642 -37.850 1.00 78.69 305 GLU A CA 1
ATOM 2464 C C . GLU A 1 305 ? 27.197 -15.561 -38.936 1.00 78.69 305 GLU A C 1
ATOM 2466 O O . GLU A 1 305 ? 26.444 -16.520 -39.109 1.00 78.69 305 GLU A O 1
ATOM 2471 N N . ARG A 1 306 ? 27.158 -14.474 -39.722 1.00 84.19 306 ARG A N 1
ATOM 2472 C CA . ARG A 1 306 ? 26.248 -14.329 -40.873 1.00 84.19 306 ARG A CA 1
ATOM 2473 C C . ARG A 1 306 ? 26.492 -15.400 -41.932 1.00 84.19 306 ARG A C 1
ATOM 2475 O O . ARG A 1 306 ? 25.558 -16.115 -42.281 1.00 84.19 306 ARG A O 1
ATOM 2482 N N . PHE A 1 307 ? 27.740 -15.601 -42.365 1.00 85.56 307 PHE A N 1
ATOM 2483 C CA . PHE A 1 307 ? 28.064 -16.660 -43.330 1.00 85.56 307 PHE A CA 1
ATOM 2484 C C . PHE A 1 307 ? 27.724 -18.053 -42.799 1.00 85.56 307 PHE A C 1
ATOM 2486 O O . PHE A 1 307 ? 27.112 -18.846 -43.511 1.00 85.56 307 PHE A O 1
ATOM 2493 N N . ALA A 1 308 ? 28.050 -18.340 -41.535 1.00 82.94 308 ALA A N 1
ATOM 2494 C CA . ALA A 1 308 ? 27.679 -19.609 -40.917 1.00 82.94 308 ALA A CA 1
ATOM 2495 C C . ALA A 1 308 ? 26.158 -19.836 -40.947 1.00 82.94 308 ALA A C 1
ATOM 2497 O O . ALA A 1 308 ? 25.725 -20.954 -41.202 1.00 82.94 308 ALA A O 1
ATOM 2498 N N . ASN A 1 309 ? 25.347 -18.791 -40.742 1.00 82.44 309 ASN A N 1
ATOM 2499 C CA . ASN A 1 309 ? 23.890 -18.888 -40.818 1.00 82.44 309 ASN A CA 1
ATOM 2500 C C . ASN A 1 309 ? 23.361 -18.995 -42.262 1.00 82.44 309 ASN A C 1
ATOM 2502 O O . ASN A 1 309 ? 22.395 -19.715 -42.489 1.00 82.44 309 ASN A O 1
ATOM 2506 N N . ILE A 1 310 ? 23.987 -18.323 -43.234 1.00 85.06 310 ILE A N 1
ATOM 2507 C CA . ILE A 1 310 ? 23.602 -18.391 -44.656 1.00 85.06 310 ILE A CA 1
ATOM 2508 C C . ILE A 1 310 ? 23.810 -19.802 -45.221 1.00 85.06 310 ILE A C 1
ATOM 2510 O O . ILE A 1 310 ? 22.978 -20.297 -45.984 1.00 85.06 310 ILE A O 1
ATOM 2514 N N . PHE A 1 311 ? 24.894 -20.476 -44.835 1.00 83.56 311 PHE A N 1
ATOM 2515 C CA . PHE A 1 311 ? 25.195 -21.839 -45.289 1.00 83.56 311 PHE A CA 1
ATOM 2516 C C . PHE A 1 311 ? 24.582 -22.940 -44.408 1.00 83.56 311 PHE A C 1
ATOM 2518 O O . PHE A 1 311 ? 24.673 -24.118 -44.749 1.00 83.56 311 PHE A O 1
ATOM 2525 N N . ASP A 1 312 ? 23.915 -22.585 -43.308 1.00 79.31 312 ASP A N 1
ATOM 2526 C CA . ASP A 1 312 ? 23.197 -23.541 -42.467 1.00 79.31 312 ASP A CA 1
ATOM 2527 C C . ASP A 1 312 ? 21.889 -23.974 -43.154 1.00 79.31 312 ASP A C 1
ATOM 2529 O O . ASP A 1 312 ? 20.941 -23.197 -43.296 1.00 79.31 312 ASP A O 1
ATOM 2533 N N . MET A 1 313 ? 21.846 -25.224 -43.621 1.00 71.69 313 MET A N 1
ATOM 2534 C CA . MET A 1 313 ? 20.676 -25.817 -44.287 1.00 71.69 313 MET A CA 1
ATOM 2535 C C . MET A 1 313 ? 19.814 -26.668 -43.346 1.00 71.69 313 MET A C 1
ATOM 2537 O O . MET A 1 313 ? 18.843 -27.291 -43.782 1.00 71.69 313 MET A O 1
ATOM 2541 N N . ASN A 1 314 ? 20.144 -26.708 -42.053 1.00 70.62 314 ASN A N 1
ATOM 2542 C CA . ASN A 1 314 ? 19.374 -27.486 -41.093 1.00 70.62 314 ASN A CA 1
ATOM 2543 C C . ASN A 1 314 ? 17.978 -26.879 -40.893 1.00 70.62 314 ASN A C 1
ATOM 2545 O O . ASN A 1 314 ? 17.821 -25.669 -40.706 1.00 70.62 314 ASN A O 1
ATOM 2549 N N . LYS A 1 315 ? 16.943 -27.730 -40.868 1.00 63.84 315 LYS A N 1
ATOM 2550 C CA . LYS A 1 315 ? 15.587 -27.304 -40.495 1.00 63.84 315 LYS A CA 1
ATOM 2551 C C . LYS A 1 315 ? 15.571 -26.905 -39.018 1.00 63.84 315 LYS A C 1
ATOM 2553 O O . LYS A 1 315 ? 15.567 -27.760 -38.134 1.00 63.84 315 LYS A O 1
ATOM 2558 N N . LYS A 1 316 ? 15.549 -25.599 -38.753 1.00 71.88 316 LYS A N 1
ATOM 2559 C CA . LYS A 1 316 ? 15.433 -25.050 -37.395 1.00 71.88 316 LYS A CA 1
ATOM 2560 C C . LYS A 1 316 ? 13.989 -25.152 -36.903 1.00 71.88 316 LYS A C 1
ATOM 2562 O O . LYS A 1 316 ? 13.045 -25.013 -37.679 1.00 71.88 316 LYS A O 1
ATOM 2567 N N . ARG A 1 317 ? 13.812 -25.407 -35.606 1.00 68.25 317 ARG A N 1
ATOM 2568 C CA . ARG A 1 317 ? 12.491 -25.542 -34.979 1.00 68.25 317 ARG A CA 1
ATOM 2569 C C . ARG A 1 317 ? 11.823 -24.174 -34.819 1.00 68.25 317 ARG A C 1
ATOM 2571 O O . ARG A 1 317 ? 12.486 -23.158 -34.594 1.00 68.25 317 ARG A O 1
ATOM 2578 N N . ASN A 1 318 ? 10.491 -24.167 -34.877 1.00 67.25 318 ASN A N 1
ATOM 2579 C CA . ASN A 1 318 ? 9.693 -23.002 -34.503 1.00 67.25 318 ASN A CA 1
ATOM 2580 C C . ASN A 1 318 ? 9.807 -22.783 -32.988 1.00 67.25 318 ASN A C 1
ATOM 2582 O O . ASN A 1 318 ? 9.559 -23.690 -32.198 1.00 67.25 318 ASN A O 1
ATOM 2586 N N . GLY A 1 319 ? 10.187 -21.572 -32.586 1.00 64.94 319 GLY A N 1
ATOM 2587 C CA . GLY A 1 319 ? 10.481 -21.204 -31.201 1.00 64.94 319 GLY A CA 1
ATOM 2588 C C . GLY A 1 319 ? 9.259 -20.854 -30.357 1.00 64.94 319 GLY A C 1
ATOM 2589 O O . GLY A 1 319 ? 9.395 -20.098 -29.401 1.00 64.94 319 GLY A O 1
ATOM 2590 N N . ILE A 1 320 ? 8.072 -21.367 -30.694 1.00 66.81 320 ILE A N 1
ATOM 2591 C CA . ILE A 1 320 ? 6.827 -21.046 -29.974 1.00 66.81 320 ILE A CA 1
ATOM 2592 C C . ILE A 1 320 ? 6.946 -21.454 -28.501 1.00 66.81 320 ILE A C 1
ATOM 2594 O O . ILE A 1 320 ? 6.691 -20.641 -27.623 1.00 66.81 320 ILE A O 1
ATOM 2598 N N . PHE A 1 321 ? 7.442 -22.662 -28.218 1.00 65.38 321 PHE A N 1
ATOM 2599 C CA . PHE A 1 321 ? 7.638 -23.122 -26.841 1.00 65.38 321 PHE A CA 1
ATOM 2600 C C . PHE A 1 321 ? 8.681 -22.296 -26.078 1.00 65.38 321 PHE A C 1
ATOM 2602 O O . PHE A 1 321 ? 8.478 -22.001 -24.906 1.00 65.38 321 PHE A O 1
ATOM 2609 N N . THR A 1 322 ? 9.759 -21.856 -26.735 1.00 66.38 322 THR A N 1
ATOM 2610 C CA . THR A 1 322 ? 10.735 -20.940 -26.121 1.00 66.38 322 THR A CA 1
ATOM 2611 C C . THR A 1 322 ? 10.148 -19.557 -25.857 1.00 66.38 322 THR A C 1
ATOM 2613 O O . THR A 1 322 ? 10.440 -18.974 -24.822 1.00 66.38 322 THR A O 1
ATOM 2616 N N . LEU A 1 323 ? 9.287 -19.045 -26.740 1.00 64.19 323 LEU A N 1
ATOM 2617 C CA . LEU A 1 323 ? 8.594 -17.772 -26.545 1.00 64.19 323 LEU A CA 1
ATOM 2618 C C . LEU A 1 323 ? 7.614 -17.859 -25.369 1.00 64.19 323 LEU A C 1
ATOM 2620 O O . LEU A 1 323 ? 7.639 -16.998 -24.497 1.00 64.19 323 LEU A O 1
ATOM 2624 N N . CYS A 1 324 ? 6.804 -18.919 -25.308 1.00 68.12 324 CYS A N 1
ATOM 2625 C CA . CYS A 1 324 ? 5.899 -19.170 -24.189 1.00 68.12 324 CYS A CA 1
ATOM 2626 C C . CYS A 1 324 ? 6.668 -19.325 -22.875 1.00 68.12 324 CYS A C 1
ATOM 2628 O O . CYS A 1 324 ? 6.272 -18.727 -21.884 1.00 68.12 324 CYS A O 1
ATOM 2630 N N . ALA A 1 325 ? 7.793 -20.048 -22.870 1.00 69.69 325 ALA A N 1
ATOM 2631 C CA . ALA A 1 325 ? 8.644 -20.184 -21.691 1.00 69.69 325 ALA A CA 1
ATOM 2632 C C . ALA A 1 325 ? 9.248 -18.842 -21.252 1.00 69.69 325 ALA A C 1
ATOM 2634 O O . ALA A 1 325 ? 9.277 -18.554 -20.065 1.00 69.69 325 ALA A O 1
ATOM 2635 N N . ILE A 1 326 ? 9.684 -17.991 -22.185 1.00 69.00 326 ILE A N 1
ATOM 2636 C CA . ILE A 1 326 ? 10.221 -16.660 -21.865 1.00 69.00 326 ILE A CA 1
ATOM 2637 C C . ILE A 1 326 ? 9.120 -15.736 -21.341 1.00 69.00 326 ILE A C 1
ATOM 2639 O O . ILE A 1 326 ? 9.341 -15.052 -20.351 1.00 69.00 326 ILE A O 1
ATOM 2643 N N . ILE A 1 327 ? 7.931 -15.732 -21.947 1.00 69.38 327 ILE A N 1
ATOM 2644 C CA . ILE A 1 327 ? 6.777 -14.960 -21.456 1.00 69.38 327 ILE A CA 1
ATOM 2645 C C . ILE A 1 327 ? 6.371 -15.445 -20.061 1.00 69.38 327 ILE A C 1
ATOM 2647 O O . ILE A 1 327 ? 6.116 -14.625 -19.184 1.00 69.38 327 ILE A O 1
ATOM 2651 N N . LEU A 1 328 ? 6.379 -16.761 -19.836 1.00 71.19 328 LEU A N 1
ATOM 2652 C CA . LEU A 1 328 ? 6.116 -17.363 -18.534 1.00 71.19 328 LEU A CA 1
ATOM 2653 C C . LEU A 1 328 ? 7.187 -16.958 -17.515 1.00 71.19 328 LEU A C 1
ATOM 2655 O O . LEU A 1 328 ? 6.839 -16.550 -16.420 1.00 71.19 328 LEU A O 1
ATOM 2659 N N . VAL A 1 329 ? 8.474 -16.997 -17.870 1.00 71.62 329 VAL A N 1
ATOM 2660 C CA . VAL A 1 329 ? 9.581 -16.587 -16.988 1.00 71.62 329 VAL A CA 1
ATOM 2661 C C . VAL A 1 329 ? 9.566 -15.083 -16.724 1.00 71.62 329 VAL A C 1
ATOM 2663 O O . VAL A 1 329 ? 9.846 -14.684 -15.605 1.00 71.62 329 VAL A O 1
ATOM 2666 N N . ILE A 1 330 ? 9.211 -14.238 -17.694 1.00 67.88 330 ILE A N 1
ATOM 2667 C CA . ILE A 1 330 ? 9.038 -12.789 -17.491 1.00 67.88 330 ILE A CA 1
ATOM 2668 C C . ILE A 1 330 ? 7.831 -12.518 -16.586 1.00 67.88 330 ILE A C 1
ATOM 2670 O O . ILE A 1 330 ? 7.916 -11.668 -15.702 1.00 67.88 330 ILE A O 1
ATOM 2674 N N . GLY A 1 331 ? 6.730 -13.250 -16.781 1.00 64.00 331 GLY A N 1
ATOM 2675 C CA . GLY A 1 331 ? 5.545 -13.191 -15.926 1.00 64.00 331 GLY A CA 1
ATOM 2676 C C . GLY A 1 331 ? 5.858 -13.635 -14.501 1.00 64.00 331 GLY A C 1
ATOM 2677 O O . GLY A 1 331 ? 5.573 -12.902 -13.565 1.00 64.00 331 GLY A O 1
ATOM 2678 N N . ILE A 1 332 ? 6.535 -14.775 -14.340 1.00 65.19 332 ILE A N 1
ATOM 2679 C CA . ILE A 1 332 ? 6.970 -15.316 -13.050 1.00 65.19 332 ILE A CA 1
ATOM 2680 C C . ILE A 1 332 ? 8.022 -14.412 -12.412 1.00 65.19 332 ILE A C 1
ATOM 2682 O O . ILE A 1 332 ? 7.921 -14.159 -11.230 1.00 65.19 332 ILE A O 1
ATOM 2686 N N . ALA A 1 333 ? 9.004 -13.873 -13.134 1.00 62.03 333 ALA A N 1
ATOM 2687 C CA . ALA A 1 333 ? 10.017 -12.977 -12.565 1.00 62.03 333 ALA A CA 1
ATOM 2688 C C . ALA A 1 333 ? 9.428 -11.616 -12.159 1.00 62.03 333 ALA A C 1
ATOM 2690 O O . ALA A 1 333 ? 9.801 -11.082 -11.120 1.00 62.03 333 ALA A O 1
ATOM 2691 N N . GLY A 1 334 ? 8.478 -11.084 -12.938 1.00 56.31 334 GLY A N 1
ATOM 2692 C CA . GLY A 1 334 ? 7.698 -9.896 -12.574 1.00 56.31 334 GLY A CA 1
ATOM 2693 C C . GLY A 1 334 ? 6.765 -10.128 -11.379 1.00 56.31 334 GLY A C 1
ATOM 2694 O O . GLY A 1 334 ? 6.505 -9.195 -10.631 1.00 56.31 334 GLY A O 1
ATOM 2695 N N . ALA A 1 335 ? 6.327 -11.374 -11.185 1.00 51.69 335 ALA A N 1
ATOM 2696 C CA . ALA A 1 335 ? 5.543 -11.865 -10.053 1.00 51.69 335 ALA A CA 1
ATOM 2697 C C . ALA A 1 335 ? 6.386 -12.234 -8.815 1.00 51.69 335 ALA A C 1
ATOM 2699 O O . ALA A 1 335 ? 5.902 -12.168 -7.693 1.00 51.69 335 ALA A O 1
ATOM 2700 N N . SER A 1 336 ? 7.639 -12.647 -9.033 1.00 45.06 336 SER A N 1
ATOM 2701 C CA . SER A 1 336 ? 8.596 -13.167 -8.040 1.00 45.06 336 SER A CA 1
ATOM 2702 C C . SER A 1 336 ? 9.410 -12.072 -7.358 1.00 45.06 336 SER A C 1
ATOM 2704 O O . SER A 1 336 ? 10.159 -12.361 -6.427 1.00 45.06 336 SER A O 1
ATOM 2706 N N . VAL A 1 337 ? 9.273 -10.832 -7.829 1.00 44.88 337 VAL A N 1
ATOM 2707 C CA . VAL A 1 337 ? 9.740 -9.616 -7.163 1.00 44.88 337 VAL A CA 1
ATOM 2708 C C . VAL A 1 337 ? 8.502 -8.776 -6.874 1.00 44.88 337 VAL A C 1
ATOM 2710 O O . VAL A 1 337 ? 8.193 -7.807 -7.561 1.00 44.88 337 VAL A O 1
ATOM 2713 N N . ALA A 1 338 ? 7.743 -9.217 -5.880 1.00 38.28 338 ALA A N 1
ATOM 2714 C CA . ALA A 1 338 ? 6.727 -8.426 -5.218 1.00 38.28 338 ALA A CA 1
ATOM 2715 C C . ALA A 1 338 ? 7.352 -7.870 -3.942 1.00 38.28 338 ALA A C 1
ATOM 2717 O O . ALA A 1 338 ? 8.063 -8.567 -3.219 1.00 38.28 338 ALA A O 1
ATOM 2718 N N . TYR A 1 339 ? 7.074 -6.602 -3.673 1.00 39.44 339 TYR A N 1
ATOM 2719 C CA . TYR A 1 339 ? 7.176 -6.073 -2.322 1.00 39.44 339 TYR A CA 1
ATOM 2720 C C . TYR A 1 339 ? 6.159 -6.863 -1.482 1.00 39.44 339 TYR A C 1
ATOM 2722 O O . TYR A 1 339 ? 4.960 -6.775 -1.745 1.00 39.44 339 TYR A O 1
ATOM 2730 N N . GLY A 1 340 ? 6.641 -7.727 -0.588 1.00 24.47 340 GLY A N 1
ATOM 2731 C CA . GLY A 1 340 ? 5.834 -8.770 0.039 1.00 24.47 340 GLY A CA 1
ATOM 2732 C C . GLY A 1 340 ? 4.649 -8.234 0.842 1.00 24.47 340 GLY A C 1
ATOM 2733 O O . GLY A 1 340 ? 4.819 -7.425 1.751 1.00 24.47 340 GLY A O 1
ATOM 2734 N N . VAL A 1 341 ? 3.449 -8.738 0.535 1.00 24.77 341 VAL A N 1
ATOM 2735 C CA . VAL A 1 341 ? 2.293 -8.763 1.442 1.00 24.77 341 VAL A CA 1
ATOM 2736 C C . VAL A 1 341 ? 1.563 -10.082 1.205 1.00 24.77 341 VAL A C 1
ATOM 2738 O O . VAL A 1 341 ? 0.922 -10.270 0.174 1.00 24.77 341 VAL A O 1
ATOM 2741 N N . ASN A 1 342 ? 1.683 -11.005 2.158 1.00 26.25 342 ASN A N 1
ATOM 2742 C CA . ASN A 1 342 ? 0.788 -12.153 2.259 1.00 26.25 342 ASN A CA 1
ATOM 2743 C C . ASN A 1 342 ? -0.515 -11.678 2.911 1.00 26.25 342 ASN A C 1
ATOM 2745 O O . ASN A 1 342 ? -0.478 -11.064 3.977 1.00 26.25 342 ASN A O 1
ATOM 2749 N N . ASP A 1 343 ? -1.645 -12.006 2.291 1.00 25.83 343 ASP A N 1
ATOM 2750 C CA . ASP A 1 343 ? -2.980 -11.797 2.842 1.00 25.83 343 ASP A CA 1
ATOM 2751 C C . ASP A 1 343 ? -3.490 -13.120 3.436 1.00 25.83 343 ASP A C 1
ATOM 2753 O O . ASP A 1 343 ? -3.378 -14.184 2.818 1.00 25.83 343 ASP A O 1
ATOM 2757 N N . SER A 1 344 ? -4.013 -13.088 4.661 1.00 23.03 344 SER A N 1
ATOM 2758 C CA . SER A 1 344 ? -4.700 -14.222 5.291 1.00 23.03 344 SER A CA 1
ATOM 2759 C C . SER A 1 344 ? -5.652 -13.747 6.390 1.00 23.03 344 SER A C 1
ATOM 2761 O O . SER A 1 344 ? -5.231 -13.441 7.500 1.00 23.03 344 SER A O 1
ATOM 2763 N N . LYS A 1 345 ? -6.943 -13.811 6.041 1.00 24.28 345 LYS A N 1
ATOM 2764 C CA . LYS A 1 345 ? -8.172 -13.839 6.857 1.00 24.28 345 LYS A CA 1
ATOM 2765 C C . LYS A 1 345 ? -8.527 -12.596 7.689 1.00 24.28 345 LYS A C 1
ATOM 2767 O O . LYS A 1 345 ? -7.947 -12.288 8.721 1.00 24.28 345 LYS A O 1
ATOM 2772 N N . ALA A 1 346 ? -9.603 -11.971 7.213 1.00 32.53 346 ALA A N 1
ATOM 2773 C CA . ALA A 1 346 ? -10.331 -10.842 7.763 1.00 32.53 346 ALA A CA 1
ATOM 2774 C C . ALA A 1 346 ? -10.926 -11.076 9.167 1.00 32.53 346 ALA A C 1
ATOM 2776 O O . ALA A 1 346 ? -11.408 -12.160 9.491 1.00 32.53 346 ALA A O 1
ATOM 2777 N N . GLY A 1 347 ? -10.968 -9.991 9.940 1.00 25.78 347 GLY A N 1
ATOM 2778 C CA . GLY A 1 347 ? -11.716 -9.770 11.185 1.00 25.78 347 GLY A CA 1
ATOM 2779 C C . GLY A 1 347 ? -11.721 -8.258 11.476 1.00 25.78 347 GLY A C 1
ATOM 2780 O O . GLY A 1 347 ? -10.911 -7.567 10.872 1.00 25.78 347 GLY A O 1
ATOM 2781 N N . LYS A 1 348 ? -12.658 -7.733 12.290 1.00 27.59 348 LYS A N 1
ATOM 2782 C CA . LYS A 1 348 ? -13.257 -6.365 12.233 1.00 27.59 348 LYS A CA 1
ATOM 2783 C C . LYS A 1 348 ? -12.955 -5.390 13.409 1.00 27.59 348 LYS A C 1
ATOM 2785 O O . LYS A 1 348 ? -12.887 -5.831 14.547 1.00 27.59 348 LYS A O 1
ATOM 2790 N N . ALA A 1 349 ? -12.838 -4.076 13.084 1.00 26.86 349 ALA A N 1
ATOM 2791 C CA . ALA A 1 349 ? -12.967 -2.818 13.901 1.00 26.86 349 ALA A CA 1
ATOM 2792 C C . ALA A 1 349 ? -14.146 -2.853 14.898 1.00 26.86 349 ALA A C 1
ATOM 2794 O O . ALA A 1 349 ? -15.091 -3.561 14.551 1.00 26.86 349 ALA A O 1
ATOM 2795 N N . ILE A 1 350 ? -14.333 -2.082 15.983 1.00 32.56 350 ILE A N 1
ATOM 2796 C CA . ILE A 1 350 ? -13.653 -0.988 16.742 1.00 32.56 350 ILE A CA 1
ATOM 2797 C C . ILE A 1 350 ? -14.206 -1.159 18.201 1.00 32.56 350 ILE A C 1
ATOM 2799 O O . ILE A 1 350 ? -15.295 -1.711 18.330 1.00 32.56 350 ILE A O 1
ATOM 2803 N N . ASP A 1 351 ? -13.488 -0.939 19.310 1.00 31.22 351 ASP A N 1
ATOM 2804 C CA . ASP A 1 351 ? -13.217 0.372 19.922 1.00 31.22 351 ASP A CA 1
ATOM 2805 C C . ASP A 1 351 ? -11.875 0.446 20.674 1.00 31.22 351 ASP A C 1
ATOM 2807 O O . ASP A 1 351 ? -11.589 -0.327 21.577 1.00 31.22 351 ASP A O 1
ATOM 2811 N N . ASN A 1 352 ? -11.105 1.445 20.234 1.00 36.28 352 ASN A N 1
ATOM 2812 C CA . ASN A 1 352 ? -10.115 2.288 20.905 1.00 36.28 352 ASN A CA 1
ATOM 2813 C C . ASN A 1 352 ? -9.022 1.634 21.759 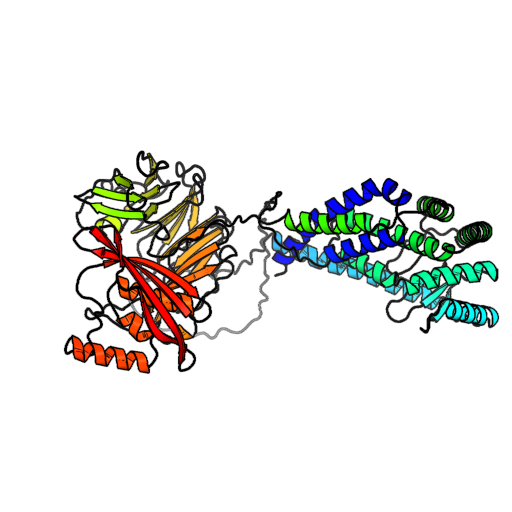1.00 36.28 352 ASN A C 1
ATOM 2815 O O . ASN A 1 352 ? -9.212 1.328 22.925 1.00 36.28 352 ASN A O 1
ATOM 2819 N N . ILE A 1 353 ? -7.813 1.650 21.175 1.00 35.34 353 ILE A N 1
ATOM 2820 C CA . ILE A 1 353 ? -6.521 1.204 21.725 1.00 35.34 353 ILE A CA 1
ATOM 2821 C C . ILE A 1 353 ? -6.347 -0.309 21.592 1.00 35.34 353 ILE A C 1
ATOM 2823 O O . ILE A 1 353 ? -6.766 -1.074 22.442 1.00 35.34 353 ILE A O 1
ATOM 2827 N N . ALA A 1 354 ? -5.653 -0.705 20.517 1.00 34.81 354 ALA A N 1
ATOM 2828 C CA . ALA A 1 354 ? -5.339 -2.087 20.169 1.00 34.81 354 ALA A CA 1
ATOM 2829 C C . ALA A 1 354 ? -6.574 -2.987 19.960 1.00 34.81 354 ALA A C 1
ATOM 2831 O O . ALA A 1 354 ? -7.575 -2.913 20.644 1.00 34.81 354 ALA A O 1
ATOM 2832 N N . LEU A 1 355 ? -6.486 -3.899 18.999 1.00 37.84 355 LEU A N 1
ATOM 2833 C CA . LEU A 1 355 ? -7.503 -4.912 18.694 1.00 37.84 355 LEU A CA 1
ATOM 2834 C C . LEU A 1 355 ? -8.819 -4.421 18.089 1.00 37.84 355 LEU A C 1
ATOM 2836 O O . LEU A 1 355 ? -9.791 -4.045 18.732 1.00 37.84 355 LEU A O 1
ATOM 2840 N N . LEU A 1 356 ? -8.907 -4.690 16.795 1.00 36.84 356 LEU A N 1
ATOM 2841 C CA . LEU A 1 356 ? -10.109 -5.274 16.223 1.00 36.84 356 LEU A CA 1
ATOM 2842 C C . LEU A 1 356 ? -10.616 -6.401 17.142 1.00 36.84 356 LEU A C 1
ATOM 2844 O O . LEU A 1 356 ? -9.874 -7.356 17.361 1.00 36.84 356 LEU A O 1
ATOM 2848 N N . ASN A 1 357 ? -11.837 -6.268 17.678 1.00 40.25 357 ASN A N 1
ATOM 2849 C CA . ASN A 1 357 ? -12.505 -7.200 18.593 1.00 40.25 357 ASN A CA 1
ATOM 2850 C C . ASN A 1 357 ? -12.489 -8.647 18.049 1.00 40.25 357 ASN A C 1
ATOM 2852 O O . ASN A 1 357 ? -13.415 -9.127 17.385 1.00 40.25 357 ASN A O 1
ATOM 2856 N N . ALA A 1 358 ? -11.404 -9.349 18.366 1.00 41.31 358 ALA A N 1
ATOM 2857 C CA . ALA A 1 358 ? -11.227 -10.788 18.237 1.00 41.31 358 ALA A CA 1
ATOM 2858 C C . ALA A 1 358 ? -11.647 -11.509 19.536 1.00 41.31 358 ALA A C 1
ATOM 2860 O O . ALA A 1 358 ? -11.149 -12.593 19.824 1.00 41.31 358 ALA A O 1
ATOM 2861 N N . GLY A 1 359 ? -12.548 -10.906 20.327 1.00 49.16 359 GLY A N 1
ATOM 2862 C CA . GLY A 1 359 ? -12.988 -11.416 21.627 1.00 49.16 359 GLY A CA 1
ATOM 2863 C C . GLY A 1 359 ? -12.054 -11.092 22.795 1.00 49.16 359 GLY A C 1
ATOM 2864 O O . GLY A 1 359 ? -12.252 -11.639 23.872 1.00 49.16 359 GLY A O 1
ATOM 2865 N N . ASN A 1 360 ? -11.046 -10.234 22.606 1.00 68.38 360 ASN A N 1
ATOM 2866 C CA . ASN A 1 360 ? -10.171 -9.815 23.696 1.00 68.38 360 ASN A CA 1
ATOM 2867 C C . ASN A 1 360 ? -10.697 -8.529 24.334 1.00 68.38 360 ASN A C 1
ATOM 2869 O O . ASN A 1 360 ? -11.132 -7.626 23.621 1.00 68.38 360 ASN A O 1
ATOM 2873 N N . SER A 1 361 ? -10.627 -8.438 25.655 1.00 73.50 361 SER A N 1
ATOM 2874 C CA . SER A 1 361 ? -11.064 -7.272 26.423 1.00 73.50 361 SER A CA 1
ATOM 2875 C C . SER A 1 361 ? -10.209 -7.122 27.674 1.00 73.50 361 SER A C 1
ATOM 2877 O O . SER A 1 361 ? -9.407 -8.000 28.004 1.00 73.50 361 SER A O 1
ATOM 2879 N N . TYR A 1 362 ? -10.371 -6.003 28.365 1.00 83.00 362 TYR A N 1
ATOM 2880 C CA . TYR A 1 362 ? -9.803 -5.811 29.684 1.00 83.00 362 TYR A CA 1
ATOM 2881 C C . TYR A 1 362 ? -10.761 -5.034 30.576 1.00 83.00 362 TYR A C 1
ATOM 2883 O O . TYR A 1 362 ? -11.467 -4.139 30.114 1.00 83.00 362 TYR A O 1
ATOM 2891 N N . GLU A 1 363 ? -10.776 -5.385 31.854 1.00 84.38 363 GLU A N 1
ATOM 2892 C CA . GLU A 1 363 ? -11.664 -4.786 32.846 1.00 84.38 363 GLU A CA 1
ATOM 2893 C C . GLU A 1 363 ? -11.148 -5.033 34.267 1.00 84.38 363 GLU A C 1
ATOM 2895 O O . GLU A 1 363 ? -10.191 -5.791 34.482 1.00 84.38 363 GLU A O 1
ATOM 2900 N N . LEU A 1 364 ? -11.768 -4.360 35.238 1.00 83.88 364 LEU A N 1
ATOM 2901 C CA . LEU A 1 364 ? -11.575 -4.661 36.651 1.00 83.88 364 LEU A CA 1
ATOM 2902 C C . LEU A 1 364 ? -12.643 -5.662 37.099 1.00 83.88 364 LEU A C 1
ATOM 2904 O O . LEU A 1 364 ? -13.828 -5.346 37.103 1.00 83.88 364 LEU A O 1
ATOM 2908 N N . ILE A 1 365 ? -12.217 -6.859 37.502 1.00 84.38 365 ILE A N 1
ATOM 2909 C CA . ILE A 1 365 ? -13.098 -7.896 38.059 1.00 84.38 365 ILE A CA 1
ATOM 2910 C C . ILE A 1 365 ? -12.639 -8.188 39.480 1.00 84.38 365 ILE A C 1
ATOM 2912 O O . ILE A 1 365 ? -11.484 -8.564 39.687 1.00 84.38 365 ILE A O 1
ATOM 2916 N N . ASP A 1 366 ? -13.530 -8.008 40.455 1.00 84.69 366 ASP A N 1
ATOM 2917 C CA . ASP A 1 366 ? -13.261 -8.252 41.878 1.00 84.69 366 ASP A CA 1
ATOM 2918 C C . ASP A 1 366 ? -11.955 -7.590 42.371 1.00 84.69 366 ASP A C 1
ATOM 2920 O O . ASP A 1 366 ? -11.120 -8.223 43.026 1.00 84.69 366 ASP A O 1
ATOM 2924 N N . GLY A 1 367 ? -11.739 -6.323 41.996 1.00 83.81 367 GLY A N 1
ATOM 2925 C CA . GLY A 1 367 ? -10.546 -5.556 42.376 1.00 83.81 367 GLY A CA 1
ATOM 2926 C C . GLY A 1 367 ? -9.249 -6.027 41.706 1.00 83.81 367 GLY A C 1
ATOM 2927 O O . GLY A 1 367 ? -8.159 -5.765 42.212 1.00 83.81 367 GLY A O 1
ATOM 2928 N N . LYS A 1 368 ? -9.333 -6.754 40.583 1.00 89.44 368 LYS A N 1
ATOM 2929 C CA . LYS A 1 368 ? -8.175 -7.220 39.804 1.00 89.44 368 LYS A CA 1
ATOM 2930 C C . LYS A 1 368 ? -8.264 -6.760 38.360 1.00 89.44 368 LYS A C 1
ATOM 2932 O O . LYS A 1 368 ? -9.315 -6.860 37.739 1.00 89.44 368 LYS A O 1
ATOM 2937 N N . PHE A 1 369 ? -7.130 -6.355 37.798 1.00 91.12 369 PHE A N 1
ATOM 2938 C CA . PHE A 1 369 ? -7.004 -6.117 36.364 1.00 91.12 369 PHE A CA 1
ATOM 2939 C C . PHE A 1 369 ? -6.956 -7.461 35.626 1.00 91.12 369 PHE A C 1
ATOM 2941 O O . PHE A 1 369 ? -5.979 -8.207 35.725 1.00 91.12 369 PHE A O 1
ATOM 2948 N N . VAL A 1 370 ? -8.023 -7.766 34.885 1.00 88.75 370 VAL A N 1
ATOM 2949 C CA . VAL A 1 370 ? -8.160 -8.985 34.083 1.00 88.75 370 VAL A CA 1
ATOM 2950 C C . VAL A 1 370 ? -8.130 -8.648 32.595 1.00 88.75 370 VAL A C 1
ATOM 2952 O O . VAL A 1 370 ? -8.790 -7.717 32.142 1.00 88.75 370 VAL A O 1
ATOM 2955 N N . ILE A 1 371 ? -7.362 -9.430 31.834 1.00 88.44 371 ILE A N 1
ATOM 2956 C CA . ILE A 1 371 ? -7.379 -9.440 30.369 1.00 88.44 371 ILE A CA 1
ATOM 2957 C C . ILE A 1 371 ? -8.040 -10.731 29.902 1.00 88.44 371 ILE A C 1
ATOM 2959 O O . ILE A 1 371 ? -7.627 -11.818 30.306 1.00 88.44 371 ILE A O 1
ATOM 2963 N N . SER A 1 372 ? -9.012 -10.613 29.008 1.00 83.31 372 SER A N 1
ATOM 2964 C CA . SER A 1 372 ? -9.672 -11.733 28.337 1.00 83.31 372 SER A CA 1
ATOM 2965 C C . SER A 1 372 ? -9.082 -11.928 26.938 1.00 83.31 372 SER A C 1
ATOM 2967 O O . SER A 1 372 ? -8.845 -10.961 26.218 1.00 83.31 372 SER A O 1
ATOM 2969 N N . TYR A 1 373 ? -8.836 -13.182 26.555 1.00 79.56 373 TYR A N 1
ATOM 2970 C CA . TYR A 1 373 ? -8.277 -13.634 25.276 1.00 79.56 373 TYR A CA 1
ATOM 2971 C C . TYR A 1 373 ? -9.299 -14.482 24.501 1.00 79.56 373 TYR A C 1
ATOM 2973 O O . TYR A 1 373 ? -9.121 -15.694 24.297 1.00 79.56 373 TYR A O 1
ATOM 2981 N N . GLY A 1 374 ? -10.404 -13.871 24.091 1.00 69.75 374 GLY A N 1
ATOM 2982 C CA . GLY A 1 374 ? -11.589 -14.580 23.619 1.00 69.75 374 GLY A CA 1
ATOM 2983 C C . GLY A 1 374 ? -12.546 -14.898 24.770 1.00 69.75 374 GLY A C 1
ATOM 2984 O O . GLY A 1 374 ? -12.404 -14.389 25.876 1.00 69.75 374 GLY A O 1
ATOM 2985 N N . ALA A 1 375 ? -13.520 -15.773 24.512 1.00 60.66 375 ALA A N 1
ATOM 2986 C CA . ALA A 1 375 ? -14.591 -16.069 25.468 1.00 60.66 375 ALA A CA 1
ATOM 2987 C C . ALA A 1 375 ? -14.163 -16.938 26.669 1.00 60.66 375 ALA A C 1
ATOM 2989 O O . ALA A 1 375 ? -14.795 -16.876 27.716 1.00 60.66 375 ALA A O 1
ATOM 2990 N N . GLU A 1 376 ? -13.121 -17.764 26.528 1.00 67.38 376 GLU A N 1
ATOM 2991 C CA . GLU A 1 376 ? -12.817 -18.830 27.504 1.00 67.38 376 GLU A CA 1
ATOM 2992 C C . GLU A 1 376 ? -11.485 -18.662 28.241 1.00 67.38 376 GLU A C 1
ATOM 2994 O O . GLU A 1 376 ? -11.189 -19.404 29.176 1.00 67.38 376 GLU A O 1
ATOM 2999 N N . ARG A 1 377 ? -10.640 -17.727 27.807 1.00 82.12 377 ARG A N 1
ATOM 3000 C CA . ARG A 1 377 ? -9.281 -17.574 28.335 1.00 82.12 377 ARG A CA 1
ATOM 3001 C C . ARG A 1 377 ? -9.142 -16.194 28.932 1.00 82.12 377 ARG A C 1
ATOM 3003 O O . ARG A 1 377 ? -9.461 -15.216 28.269 1.00 82.12 377 ARG A O 1
ATOM 3010 N N . SER A 1 378 ? -8.619 -16.112 30.143 1.00 87.81 378 SER A N 1
ATOM 3011 C CA . SER A 1 378 ? -8.312 -14.846 30.792 1.00 87.81 378 SER A CA 1
ATOM 3012 C C . SER A 1 378 ? -7.045 -14.963 31.630 1.00 87.81 378 SER A C 1
ATOM 3014 O O . SER A 1 378 ? -6.620 -16.060 32.002 1.00 87.81 378 SER A O 1
ATOM 3016 N N . ALA A 1 379 ? -6.422 -13.823 31.900 1.00 90.38 379 ALA A N 1
ATOM 3017 C CA . ALA A 1 379 ? -5.250 -13.723 32.748 1.00 90.38 379 ALA A CA 1
ATOM 3018 C C . ALA A 1 379 ? -5.342 -12.487 33.638 1.00 90.38 379 ALA A C 1
ATOM 3020 O O . ALA A 1 379 ? -5.798 -11.426 33.210 1.00 90.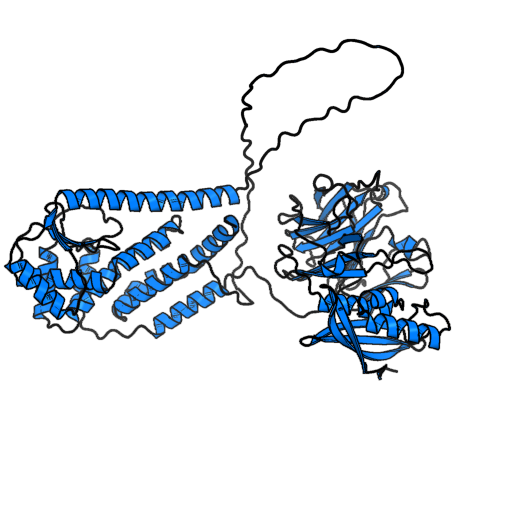38 379 ALA A O 1
ATOM 3021 N N . VAL A 1 380 ? -4.872 -12.628 34.875 1.00 92.44 380 VAL A N 1
ATOM 3022 C CA . VAL A 1 380 ? -4.742 -11.508 35.807 1.00 92.44 380 VAL A CA 1
ATOM 3023 C C . VAL A 1 380 ? -3.417 -10.809 35.536 1.00 92.44 380 VAL A C 1
ATOM 3025 O O . VAL A 1 380 ? -2.358 -11.442 35.513 1.00 92.44 380 VAL A O 1
ATOM 3028 N N . VAL A 1 381 ? -3.478 -9.500 35.341 1.00 92.62 381 VAL A N 1
ATOM 3029 C CA . VAL A 1 381 ? -2.299 -8.653 35.216 1.00 92.62 381 VAL A CA 1
ATOM 3030 C C . VAL A 1 381 ? -1.713 -8.430 36.615 1.00 92.62 381 VAL A C 1
ATOM 3032 O O . VAL A 1 381 ? -2.459 -8.095 37.534 1.00 92.62 381 VAL A O 1
ATOM 3035 N N . PRO A 1 382 ? -0.390 -8.569 36.815 1.00 92.62 382 PRO A N 1
ATOM 3036 C CA . PRO A 1 382 ? 0.276 -8.336 38.098 1.00 92.62 382 PRO A CA 1
ATOM 3037 C C . PRO A 1 382 ? 0.434 -6.835 38.404 1.00 92.62 382 PRO A C 1
ATOM 3039 O O . PRO A 1 382 ? 1.517 -6.372 38.756 1.00 92.62 382 PRO A O 1
ATOM 3042 N N . LEU A 1 383 ? -0.644 -6.069 38.249 1.00 88.44 383 LEU A N 1
ATOM 3043 C CA . LEU A 1 383 ? -0.765 -4.680 38.674 1.00 88.44 383 LEU A CA 1
ATOM 3044 C C . LEU A 1 383 ? -1.941 -4.603 39.642 1.00 88.44 383 LEU A C 1
ATOM 3046 O O . LEU A 1 383 ? -3.059 -4.975 39.290 1.00 88.44 383 LEU A O 1
ATOM 3050 N N . THR A 1 384 ? -1.684 -4.140 40.861 1.00 85.56 384 THR A N 1
ATOM 3051 C CA . THR A 1 384 ? -2.723 -3.989 41.881 1.00 85.56 384 THR A CA 1
ATOM 3052 C C . THR A 1 384 ? -3.509 -2.707 41.610 1.00 85.56 384 THR A C 1
ATOM 3054 O O . THR A 1 384 ? -2.887 -1.644 41.547 1.00 85.56 384 THR A O 1
ATOM 3057 N N . PRO A 1 385 ? -4.839 -2.772 41.435 1.00 85.00 385 PRO A N 1
ATOM 3058 C CA . PRO A 1 385 ? -5.666 -1.578 41.350 1.00 85.00 385 PRO A CA 1
ATOM 3059 C C . PRO A 1 385 ? -5.651 -0.779 42.653 1.00 85.00 385 PRO A C 1
ATOM 3061 O O . PRO A 1 385 ? -5.681 -1.347 43.743 1.00 85.00 385 PRO A O 1
ATOM 3064 N N . ASP A 1 386 ? -5.588 0.541 42.530 1.00 82.12 386 ASP A N 1
ATOM 3065 C CA . ASP A 1 386 ? -5.675 1.515 43.623 1.00 82.12 386 ASP A CA 1
ATOM 3066 C C . ASP A 1 386 ? -7.082 2.124 43.760 1.00 82.12 386 ASP A C 1
ATOM 3068 O O . ASP A 1 386 ? -7.362 2.854 44.711 1.00 82.12 386 ASP A O 1
ATOM 3072 N N . THR A 1 387 ? -7.976 1.798 42.828 1.00 82.50 387 THR A N 1
ATOM 3073 C CA . THR A 1 387 ? -9.376 2.212 42.793 1.00 82.50 387 THR A CA 1
ATOM 3074 C C . THR A 1 387 ? -10.231 1.121 42.151 1.00 82.50 387 THR A C 1
ATOM 3076 O O . THR A 1 387 ? -9.767 0.400 41.266 1.00 82.50 387 THR A O 1
ATOM 3079 N N . ASP A 1 388 ? -11.492 1.028 42.574 1.00 81.44 388 ASP A N 1
ATOM 3080 C CA . ASP A 1 388 ? -12.510 0.204 41.910 1.00 81.44 388 ASP A CA 1
ATOM 3081 C C . ASP A 1 388 ? -13.145 0.935 40.707 1.00 81.44 388 ASP A C 1
ATOM 3083 O O . ASP A 1 388 ? -13.894 0.339 39.932 1.00 81.44 388 ASP A O 1
ATOM 3087 N N . ASP A 1 389 ? -12.847 2.228 40.520 1.00 81.62 389 ASP A N 1
ATOM 3088 C CA . ASP A 1 389 ? -13.265 2.982 39.337 1.00 81.62 389 ASP A CA 1
ATOM 3089 C C . ASP A 1 389 ? -12.405 2.592 38.127 1.00 81.62 389 ASP A C 1
ATOM 3091 O O . ASP A 1 389 ? -11.278 3.057 37.940 1.00 81.62 389 ASP A O 1
ATOM 3095 N N . GLN A 1 390 ? -12.982 1.751 37.273 1.00 82.75 390 GLN A N 1
ATOM 3096 C CA . GLN A 1 390 ? -12.365 1.271 36.042 1.00 82.75 390 GLN A CA 1
ATOM 3097 C C . GLN A 1 390 ? -11.892 2.399 35.112 1.00 82.75 390 GLN A C 1
ATOM 3099 O O . GLN A 1 390 ? -10.826 2.281 34.502 1.00 82.75 390 GLN A O 1
ATOM 3104 N N . SER A 1 391 ? -12.655 3.491 34.995 1.00 74.50 391 SER A N 1
ATOM 3105 C CA . SER A 1 391 ? -12.297 4.595 34.095 1.00 74.50 391 SER A CA 1
ATOM 3106 C C . SER A 1 391 ? -11.087 5.350 34.625 1.00 74.50 391 SER A C 1
ATOM 3108 O O . SER A 1 391 ? -10.168 5.644 33.862 1.00 74.50 391 SER A O 1
ATOM 3110 N N . ALA A 1 392 ? -11.063 5.613 35.933 1.00 78.44 392 ALA A N 1
ATOM 3111 C CA . ALA A 1 392 ? -9.929 6.255 36.588 1.00 78.44 392 ALA A CA 1
ATOM 3112 C C . ALA A 1 392 ? -8.669 5.374 36.530 1.00 78.44 392 ALA A C 1
ATOM 3114 O O . ALA A 1 392 ? -7.591 5.869 36.206 1.00 78.44 392 ALA A O 1
ATOM 3115 N N . TYR A 1 393 ? -8.805 4.065 36.769 1.00 83.31 393 TYR A N 1
ATOM 3116 C CA . TYR A 1 393 ? -7.670 3.138 36.798 1.00 83.31 393 TYR A CA 1
ATOM 3117 C C . TYR A 1 393 ? -6.956 2.996 35.446 1.00 83.31 393 TYR A C 1
ATOM 3119 O O . TYR A 1 393 ? -5.728 2.893 35.394 1.00 83.31 393 TYR A O 1
ATOM 3127 N N . PHE A 1 394 ? -7.710 2.966 34.343 1.00 83.69 394 PHE A N 1
ATOM 3128 C CA . PHE A 1 394 ? -7.142 2.790 33.003 1.00 83.69 394 PHE A CA 1
ATOM 3129 C C . PHE A 1 394 ? -6.771 4.103 32.306 1.00 83.69 394 PHE A C 1
ATOM 3131 O O . PHE A 1 394 ? -6.127 4.055 31.260 1.00 83.69 394 PHE A O 1
ATOM 3138 N N . GLN A 1 395 ? -7.128 5.262 32.871 1.00 79.12 395 GLN A N 1
ATOM 3139 C CA . GLN A 1 395 ? -6.922 6.570 32.242 1.00 79.12 395 GLN A CA 1
ATOM 3140 C C . GLN A 1 395 ? -5.460 6.834 31.849 1.00 79.12 395 GLN A C 1
ATOM 3142 O O . GLN A 1 395 ? -5.199 7.465 30.825 1.00 79.12 395 GLN A O 1
ATOM 3147 N N . ASP A 1 396 ? -4.507 6.357 32.649 1.00 76.62 396 ASP A N 1
ATOM 3148 C CA . ASP A 1 396 ? -3.077 6.599 32.466 1.00 76.62 396 ASP A CA 1
ATOM 3149 C C . ASP A 1 396 ? -2.324 5.411 31.840 1.00 76.62 396 ASP A C 1
ATOM 3151 O O . ASP A 1 396 ? -1.094 5.479 31.717 1.00 76.62 396 ASP A O 1
ATOM 3155 N N . LYS A 1 397 ? -3.016 4.332 31.448 1.00 86.62 397 LYS A N 1
ATOM 3156 C CA . LYS A 1 397 ? -2.398 3.095 30.941 1.00 86.62 397 LYS A CA 1
ATOM 3157 C C . LYS A 1 397 ? -2.695 2.892 29.463 1.00 86.62 397 LYS A C 1
ATOM 3159 O O . LYS A 1 397 ? -3.790 3.163 28.986 1.00 86.62 397 LYS A O 1
ATOM 3164 N N . ALA A 1 398 ? -1.721 2.347 28.743 1.00 89.38 398 ALA A N 1
ATOM 3165 C CA . ALA A 1 398 ? -1.938 1.841 27.392 1.00 89.38 398 ALA A CA 1
ATOM 3166 C C . ALA A 1 398 ? -1.933 0.320 27.422 1.00 89.38 398 ALA A C 1
ATOM 3168 O O . ALA A 1 398 ? -0.967 -0.270 27.903 1.00 89.38 398 ALA A O 1
ATOM 3169 N N . VAL A 1 399 ? -2.972 -0.310 26.880 1.00 89.06 399 VAL A N 1
ATOM 3170 C CA . VAL A 1 399 ? -3.100 -1.768 26.841 1.00 89.06 399 VAL A CA 1
ATOM 3171 C C . VAL A 1 399 ? -3.066 -2.232 25.388 1.00 89.06 399 VAL A C 1
ATOM 3173 O O . VAL A 1 399 ? -3.824 -1.758 24.552 1.00 89.06 399 VAL A O 1
ATOM 3176 N N . TYR A 1 400 ? -2.177 -3.170 25.084 1.00 88.31 400 TYR A N 1
ATOM 3177 C CA . TYR A 1 400 ? -2.110 -3.876 23.813 1.00 88.31 400 TYR A CA 1
ATOM 3178 C C . TYR A 1 400 ? -2.246 -5.368 24.077 1.00 88.31 400 TYR A C 1
ATOM 3180 O O . TYR A 1 400 ? -1.503 -5.931 24.873 1.00 88.31 400 TYR A O 1
ATOM 3188 N N . ILE A 1 401 ? -3.176 -6.024 23.394 1.00 84.88 401 ILE A N 1
ATOM 3189 C CA . ILE A 1 401 ? -3.417 -7.466 23.504 1.00 84.88 401 ILE A CA 1
ATOM 3190 C C . ILE A 1 401 ? -3.303 -8.041 22.091 1.00 84.88 401 ILE A C 1
ATOM 3192 O O . ILE A 1 401 ? -3.719 -7.425 21.113 1.00 84.88 401 ILE A O 1
ATOM 3196 N N . SER A 1 402 ? -2.713 -9.218 21.952 1.00 79.88 402 SER A N 1
ATOM 3197 C CA . SER A 1 402 ? -2.741 -9.998 20.713 1.00 79.88 402 SER A CA 1
ATOM 3198 C C . SER A 1 402 ? -2.540 -11.474 21.045 1.00 79.88 402 SER A C 1
ATOM 3200 O O . SER A 1 402 ? -2.273 -11.830 22.189 1.00 79.88 402 SER A O 1
ATOM 3202 N N . ASP A 1 403 ? -2.641 -12.341 20.043 1.00 73.06 403 ASP A N 1
ATOM 3203 C CA . ASP A 1 403 ? -2.324 -13.770 20.161 1.00 73.06 403 ASP A CA 1
ATOM 3204 C C . ASP A 1 403 ? -0.826 -14.045 20.408 1.00 73.06 403 ASP A C 1
ATOM 3206 O O . ASP A 1 403 ? -0.438 -15.146 20.797 1.00 73.06 403 ASP A O 1
ATOM 3210 N N . LYS A 1 404 ? 0.041 -13.057 20.151 1.00 80.31 404 LYS A N 1
ATOM 3211 C CA . LYS A 1 404 ? 1.504 -13.206 20.205 1.00 80.31 404 LYS A CA 1
ATOM 3212 C C . LYS A 1 404 ? 2.158 -12.457 21.353 1.00 80.31 404 LYS A C 1
ATOM 3214 O O . LYS A 1 404 ? 3.129 -12.972 21.904 1.00 80.31 404 LYS A O 1
ATOM 3219 N N . VAL A 1 405 ? 1.688 -11.244 21.623 1.00 86.31 405 VAL A N 1
ATOM 3220 C CA . VAL A 1 405 ? 2.240 -10.313 22.612 1.00 86.31 405 VAL A CA 1
ATOM 3221 C C . VAL A 1 405 ? 1.100 -9.559 23.279 1.00 86.31 405 VAL A C 1
ATOM 3223 O O . VAL A 1 405 ? 0.250 -8.988 22.592 1.00 86.31 405 VAL A O 1
ATOM 3226 N N . THR A 1 406 ? 1.145 -9.491 24.600 1.00 90.88 406 THR A N 1
ATOM 3227 C CA . THR A 1 406 ? 0.343 -8.565 25.397 1.00 90.88 406 THR A CA 1
ATOM 3228 C C . THR A 1 406 ? 1.285 -7.604 26.091 1.00 90.88 406 THR A C 1
ATOM 3230 O O . THR A 1 406 ? 2.262 -8.038 26.697 1.00 90.88 406 THR A O 1
ATOM 3233 N N . ALA A 1 407 ? 1.016 -6.310 25.981 1.00 92.12 407 ALA A N 1
ATOM 3234 C CA . ALA A 1 407 ? 1.851 -5.259 26.529 1.00 92.12 407 ALA A CA 1
ATOM 3235 C C . ALA A 1 407 ? 1.005 -4.203 27.237 1.00 92.12 407 ALA A C 1
ATOM 3237 O O . ALA A 1 407 ? -0.051 -3.815 26.747 1.00 92.12 407 ALA A O 1
ATOM 3238 N N . ILE A 1 408 ? 1.484 -3.725 28.380 1.00 93.31 408 ILE A N 1
ATOM 3239 C CA . ILE A 1 408 ? 0.823 -2.690 29.169 1.00 93.31 408 ILE A CA 1
ATOM 3240 C C . ILE A 1 408 ? 1.862 -1.634 29.500 1.00 93.31 408 ILE A C 1
ATOM 3242 O O . ILE A 1 408 ? 2.814 -1.922 30.221 1.00 93.31 408 ILE A O 1
ATOM 3246 N N . ALA A 1 409 ? 1.691 -0.426 28.972 1.00 92.62 409 ALA A N 1
ATOM 3247 C CA . ALA A 1 409 ? 2.520 0.714 29.341 1.00 92.62 409 ALA A CA 1
ATOM 3248 C C . ALA A 1 409 ? 1.850 1.487 30.479 1.00 92.62 409 ALA A C 1
ATOM 3250 O O . ALA A 1 409 ? 0.692 1.888 30.356 1.00 92.62 409 ALA A O 1
ATOM 3251 N N . TYR A 1 410 ? 2.573 1.696 31.575 1.00 90.06 410 TYR A N 1
ATOM 3252 C CA . TYR A 1 410 ? 2.056 2.328 32.788 1.00 90.06 410 TYR A CA 1
ATOM 3253 C C . TYR A 1 410 ? 3.144 3.150 33.490 1.00 90.06 410 TYR A C 1
ATOM 3255 O O . TYR A 1 410 ? 4.340 2.929 33.289 1.00 90.06 410 TYR A O 1
ATOM 3263 N N . GLY A 1 411 ? 2.725 4.127 34.293 1.00 85.88 411 GLY A N 1
ATOM 3264 C CA . GLY A 1 411 ? 3.596 4.790 35.261 1.00 85.88 411 GLY A CA 1
ATOM 3265 C C . GLY A 1 411 ? 3.473 4.112 36.623 1.00 85.88 411 GLY A C 1
ATOM 3266 O O . GLY A 1 411 ? 2.371 3.735 37.016 1.00 85.88 411 GLY A O 1
ATOM 3267 N N . ASP A 1 412 ? 4.581 3.936 37.340 1.00 68.94 412 ASP A N 1
ATOM 3268 C CA . ASP A 1 412 ? 4.517 3.527 38.746 1.00 68.94 412 ASP A CA 1
ATOM 3269 C C . ASP A 1 412 ? 4.192 4.753 39.614 1.00 68.94 412 ASP A C 1
ATOM 3271 O O . ASP A 1 412 ? 5.047 5.606 39.853 1.00 68.94 412 ASP A O 1
ATOM 3275 N N . THR A 1 413 ? 2.939 4.842 40.061 1.00 57.06 413 THR A N 1
ATOM 3276 C CA . THR A 1 413 ? 2.398 5.964 40.847 1.00 57.06 413 THR A CA 1
ATOM 3277 C C . THR A 1 413 ? 2.877 5.975 42.300 1.00 57.06 413 THR A C 1
ATOM 3279 O O . THR A 1 413 ? 2.642 6.949 43.016 1.00 57.06 413 THR A O 1
ATOM 3282 N N . THR A 1 414 ? 3.578 4.930 42.756 1.00 58.94 414 THR A N 1
ATOM 3283 C CA . THR A 1 414 ? 4.089 4.856 44.135 1.00 58.94 414 THR A CA 1
ATOM 3284 C C . THR A 1 414 ? 5.359 5.684 44.350 1.00 58.94 414 THR A C 1
ATOM 3286 O O . THR A 1 414 ? 5.697 6.009 45.488 1.00 58.94 414 THR A O 1
ATOM 3289 N N . ASN A 1 415 ? 6.041 6.079 43.269 1.00 59.31 415 ASN A N 1
ATOM 3290 C CA . ASN A 1 415 ? 7.269 6.871 43.295 1.00 59.31 415 ASN A CA 1
ATOM 3291 C C . ASN A 1 415 ? 7.240 7.942 42.188 1.00 59.31 415 ASN A C 1
ATOM 3293 O O . ASN A 1 415 ? 7.350 7.610 41.011 1.00 59.31 415 ASN A O 1
ATOM 3297 N N . GLN A 1 416 ? 7.202 9.227 42.566 1.00 54.59 416 GLN A N 1
ATOM 3298 C CA . GLN A 1 416 ? 7.125 10.410 41.670 1.00 54.59 416 GLN A CA 1
ATOM 3299 C C . GLN A 1 416 ? 8.279 10.555 40.648 1.00 54.59 416 GLN A C 1
ATOM 3301 O O . GLN A 1 416 ? 8.274 11.437 39.797 1.00 54.59 416 GLN A O 1
ATOM 3306 N N . VAL A 1 417 ? 9.316 9.716 40.727 1.00 60.94 417 VAL A N 1
ATOM 3307 C CA . VAL A 1 417 ? 10.485 9.753 39.824 1.00 60.94 417 VAL A CA 1
ATOM 3308 C C . VAL A 1 417 ? 10.636 8.438 39.051 1.00 60.94 417 VAL A C 1
ATOM 3310 O O . VAL A 1 417 ? 11.699 8.149 38.502 1.00 60.94 417 VAL A O 1
ATOM 3313 N N . SER A 1 418 ? 9.590 7.611 39.008 1.00 78.94 418 SER A N 1
ATOM 3314 C CA . SER A 1 418 ? 9.648 6.330 38.310 1.00 78.94 418 SER A CA 1
ATOM 3315 C C . SER A 1 418 ? 9.590 6.524 36.795 1.00 78.94 418 SER A C 1
ATOM 3317 O O . SER A 1 418 ? 8.793 7.334 36.309 1.00 78.94 418 SER A O 1
ATOM 3319 N N . PRO A 1 419 ? 10.405 5.784 36.024 1.00 89.31 419 PRO A N 1
ATOM 3320 C CA . PRO A 1 419 ? 10.275 5.762 34.578 1.00 89.31 419 PRO A CA 1
ATOM 3321 C C . PRO A 1 419 ? 8.948 5.126 34.165 1.00 89.31 419 PRO A C 1
ATOM 3323 O O . PRO A 1 419 ? 8.309 4.403 34.934 1.00 89.31 419 PRO A O 1
ATOM 3326 N N . ILE A 1 420 ? 8.551 5.359 32.917 1.00 93.00 420 ILE A N 1
ATOM 3327 C CA . ILE A 1 420 ? 7.489 4.568 32.306 1.00 93.00 420 ILE A CA 1
ATOM 3328 C C . ILE A 1 420 ? 7.947 3.116 32.221 1.00 93.00 420 ILE A C 1
ATOM 3330 O O . ILE A 1 420 ? 9.067 2.823 31.799 1.00 93.00 420 ILE A O 1
ATOM 3334 N N . MET A 1 421 ? 7.059 2.211 32.610 1.00 93.19 421 MET A N 1
ATOM 3335 C CA . MET A 1 421 ? 7.272 0.774 32.563 1.00 93.19 421 MET A CA 1
ATOM 3336 C C . MET A 1 421 ? 6.389 0.162 31.480 1.00 93.19 421 MET A C 1
ATOM 3338 O O . MET A 1 421 ? 5.258 0.600 31.260 1.00 93.19 421 MET A O 1
ATOM 3342 N N . VAL A 1 422 ? 6.895 -0.876 30.817 1.00 94.81 422 VAL A N 1
ATOM 3343 C CA . VAL A 1 422 ? 6.121 -1.709 29.897 1.00 94.81 422 VAL A CA 1
ATOM 3344 C C . VAL A 1 422 ? 6.144 -3.144 30.401 1.00 94.81 422 VAL A C 1
ATOM 3346 O O . VAL A 1 422 ? 7.186 -3.800 30.416 1.00 94.81 422 VAL A O 1
ATOM 3349 N N . LEU A 1 423 ? 4.980 -3.627 30.823 1.00 94.81 423 LEU A N 1
ATOM 3350 C CA . LEU A 1 423 ? 4.771 -5.006 31.232 1.00 94.81 423 LEU A CA 1
ATOM 3351 C C . LEU A 1 423 ? 4.416 -5.849 30.008 1.00 94.81 423 LEU A C 1
ATOM 3353 O O . LEU A 1 423 ? 3.477 -5.508 29.297 1.00 94.81 423 LEU A O 1
ATOM 3357 N N . ILE A 1 424 ? 5.146 -6.935 29.764 1.00 94.56 424 ILE A N 1
ATOM 3358 C CA . ILE A 1 424 ? 5.027 -7.742 28.546 1.00 94.56 424 ILE A CA 1
ATOM 3359 C C . ILE A 1 424 ? 4.799 -9.210 28.889 1.00 94.56 424 ILE A C 1
ATOM 3361 O O . ILE A 1 424 ? 5.472 -9.772 29.754 1.00 94.56 424 ILE A O 1
ATOM 3365 N N . SER A 1 425 ? 3.878 -9.835 28.162 1.00 93.81 425 SER A N 1
ATOM 3366 C CA . SER A 1 42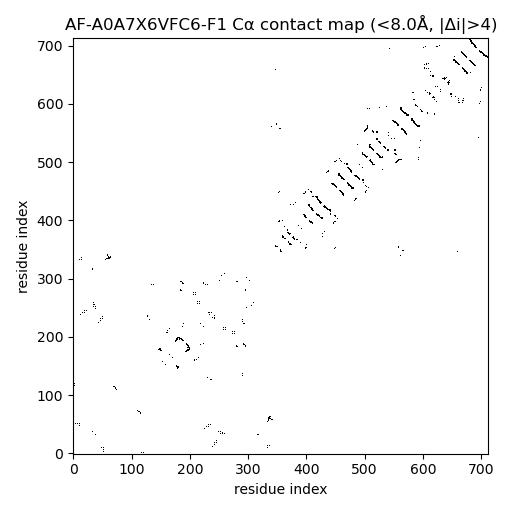5 ? 3.633 -11.273 28.147 1.00 93.81 425 SER A CA 1
ATOM 3367 C C . SER A 1 425 ? 3.666 -11.803 26.714 1.00 93.81 425 SER A C 1
ATOM 3369 O O . SER A 1 425 ? 3.137 -11.183 25.793 1.00 93.81 425 SER A O 1
ATOM 3371 N N . ASN A 1 426 ? 4.278 -12.974 26.532 1.00 90.69 426 ASN A N 1
ATOM 3372 C CA . ASN A 1 426 ? 4.374 -13.682 25.247 1.00 90.69 426 ASN A CA 1
ATOM 3373 C C . ASN A 1 426 ? 3.578 -15.001 25.235 1.00 90.69 426 ASN A C 1
ATOM 3375 O O . ASN A 1 426 ? 3.732 -15.814 24.318 1.00 90.69 426 ASN A O 1
ATOM 3379 N N . ASP A 1 427 ? 2.784 -15.239 26.279 1.00 89.50 427 ASP A N 1
ATOM 3380 C CA . ASP A 1 427 ? 2.096 -16.500 26.562 1.00 89.50 427 ASP A CA 1
ATOM 3381 C C . ASP A 1 427 ? 0.668 -16.285 27.094 1.00 89.50 427 ASP A C 1
ATOM 3383 O O . ASP A 1 427 ? 0.176 -17.064 27.912 1.00 89.50 427 ASP A O 1
ATOM 3387 N N . GLU A 1 428 ? 0.006 -15.238 26.590 1.00 87.00 428 GLU A N 1
ATOM 3388 C CA . GLU A 1 428 ? -1.379 -14.875 26.925 1.00 87.00 428 GLU A CA 1
ATOM 3389 C C . GLU A 1 428 ? -1.581 -14.580 28.422 1.00 87.00 428 GLU A C 1
ATOM 3391 O O . GLU A 1 428 ? -2.570 -14.970 29.035 1.00 87.00 428 GLU A O 1
ATOM 3396 N N . GLY A 1 429 ? -0.625 -13.873 29.028 1.00 88.31 429 GLY A N 1
ATOM 3397 C CA . GLY A 1 429 ? -0.694 -13.390 30.407 1.00 88.31 429 GLY A CA 1
ATOM 3398 C C . GLY A 1 429 ? -0.363 -14.432 31.478 1.00 88.31 429 GLY A C 1
ATOM 3399 O O . GLY A 1 429 ? -0.586 -14.162 32.658 1.00 88.31 429 GLY A O 1
ATOM 3400 N N . LYS A 1 430 ? 0.177 -15.603 31.109 1.00 88.81 430 LYS A N 1
ATOM 3401 C CA . LYS A 1 430 ? 0.623 -16.616 32.088 1.00 88.81 430 LYS A CA 1
ATOM 3402 C C . LYS A 1 430 ? 1.905 -16.187 32.792 1.00 88.81 430 LYS A C 1
ATOM 3404 O O . LYS A 1 430 ? 2.050 -16.408 33.992 1.00 88.81 430 LYS A O 1
ATOM 3409 N N . THR A 1 431 ? 2.825 -15.571 32.056 1.00 93.50 431 THR A N 1
ATOM 3410 C CA . THR A 1 431 ? 4.043 -14.970 32.595 1.00 93.50 431 THR A CA 1
ATOM 3411 C C . THR A 1 431 ? 4.178 -13.528 32.131 1.00 93.50 431 THR A C 1
ATOM 3413 O O . THR A 1 431 ? 3.756 -13.157 31.034 1.00 93.50 431 THR A O 1
ATOM 3416 N N . TRP A 1 432 ? 4.771 -12.706 32.995 1.00 94.81 432 TRP A N 1
ATOM 3417 C CA . TRP A 1 432 ? 4.943 -11.278 32.771 1.00 94.81 432 TRP A CA 1
ATOM 3418 C C . TRP A 1 432 ? 6.376 -10.870 33.072 1.00 94.81 432 TRP A C 1
ATOM 3420 O O . TRP A 1 432 ? 6.996 -11.360 34.015 1.00 94.81 432 TRP A O 1
ATOM 3430 N N . THR A 1 433 ? 6.911 -9.957 32.275 1.00 95.69 433 THR A N 1
ATOM 3431 C CA . THR A 1 433 ? 8.198 -9.310 32.539 1.00 95.69 433 THR A CA 1
ATOM 3432 C C . THR A 1 433 ? 8.049 -7.813 32.337 1.00 95.69 433 THR A C 1
ATOM 3434 O O . THR A 1 433 ? 7.412 -7.383 31.380 1.00 95.69 433 THR A O 1
ATOM 3437 N N . SER A 1 434 ? 8.600 -7.024 33.256 1.00 93.62 434 SER A N 1
ATOM 3438 C CA . SER A 1 434 ? 8.534 -5.565 33.207 1.00 93.62 434 SER A CA 1
ATOM 3439 C C . SER A 1 434 ? 9.868 -4.991 32.745 1.00 93.62 434 SER A C 1
ATOM 3441 O O . SER A 1 434 ? 10.924 -5.425 33.214 1.00 93.62 434 SER A O 1
ATOM 3443 N N . TYR A 1 435 ? 9.812 -4.020 31.839 1.00 95.06 435 TYR A N 1
ATOM 3444 C CA . TYR A 1 435 ? 10.973 -3.311 31.313 1.00 95.06 435 TYR A CA 1
ATOM 3445 C C . TYR A 1 435 ? 10.759 -1.805 31.421 1.00 95.06 435 TYR A C 1
ATOM 3447 O O . TYR A 1 435 ? 9.657 -1.314 31.179 1.00 95.06 435 TYR A O 1
ATOM 3455 N N . SER A 1 436 ? 11.803 -1.067 31.791 1.00 93.38 436 SER A N 1
ATOM 3456 C CA . SER A 1 436 ? 11.745 0.390 31.885 1.00 93.38 436 SER A CA 1
ATOM 3457 C C . SER A 1 436 ? 12.016 1.053 30.537 1.00 93.38 436 SER A C 1
ATOM 3459 O O . SER A 1 436 ? 12.810 0.572 29.723 1.00 93.38 436 SER A O 1
ATOM 3461 N N . VAL A 1 437 ? 11.371 2.194 30.315 1.00 93.88 437 VAL A N 1
ATOM 3462 C CA . VAL A 1 437 ? 11.642 3.085 29.188 1.00 93.88 437 VAL A CA 1
ATOM 3463 C C . VAL A 1 437 ? 12.634 4.150 29.669 1.00 93.88 437 VAL A C 1
ATOM 3465 O O . VAL A 1 437 ? 12.305 4.915 30.582 1.00 93.88 437 VAL A O 1
ATOM 3468 N N . PRO A 1 438 ? 13.857 4.201 29.114 1.00 89.25 438 PRO A N 1
ATOM 3469 C CA . PRO A 1 438 ? 14.893 5.112 29.590 1.00 89.25 438 PRO A CA 1
ATOM 3470 C C . PRO A 1 438 ? 14.489 6.577 29.384 1.00 89.25 438 PRO A C 1
ATOM 3472 O O . PRO A 1 438 ? 13.724 6.894 28.476 1.00 89.25 438 PRO A O 1
ATOM 3475 N N . ASP A 1 439 ? 15.021 7.468 30.224 1.00 87.44 439 ASP A N 1
ATOM 3476 C CA . ASP A 1 439 ? 14.851 8.925 30.109 1.00 87.44 439 ASP A CA 1
ATOM 3477 C C . ASP A 1 439 ? 13.382 9.391 30.055 1.00 87.44 439 ASP A C 1
ATOM 3479 O O . ASP A 1 439 ? 13.020 10.340 29.349 1.00 87.44 439 ASP A O 1
ATOM 3483 N N . THR A 1 440 ? 12.521 8.713 30.818 1.00 88.94 440 THR A N 1
ATOM 3484 C CA . THR A 1 440 ? 11.112 9.074 31.022 1.00 88.94 440 THR A CA 1
ATOM 3485 C C . THR A 1 440 ? 10.811 9.243 32.508 1.00 88.94 440 THR A C 1
ATOM 3487 O O . THR A 1 440 ? 11.477 8.645 33.353 1.00 88.94 440 THR A O 1
ATOM 3490 N N . LYS A 1 441 ? 9.803 10.058 32.827 1.00 87.56 441 LYS A N 1
ATOM 3491 C CA . LYS A 1 441 ? 9.218 10.177 34.165 1.00 87.56 441 LYS A CA 1
ATOM 3492 C C . LYS A 1 441 ? 7.715 10.012 34.040 1.00 87.56 441 LYS A C 1
ATOM 3494 O O . LYS A 1 441 ? 7.112 10.633 33.170 1.00 87.56 441 LYS A O 1
ATOM 3499 N N . ALA A 1 442 ? 7.127 9.165 34.874 1.00 83.00 442 ALA A N 1
ATOM 3500 C CA . ALA A 1 442 ? 5.711 8.833 34.795 1.00 83.00 442 ALA A CA 1
ATOM 3501 C C . ALA A 1 442 ? 4.797 10.066 34.841 1.00 83.00 442 ALA A C 1
ATOM 3503 O O . ALA A 1 442 ? 3.899 10.177 34.006 1.00 83.00 442 ALA A O 1
ATOM 3504 N N . ASP A 1 443 ? 5.095 11.005 35.740 1.00 82.56 443 ASP A N 1
ATOM 3505 C CA . ASP A 1 443 ? 4.301 12.215 35.980 1.00 82.56 443 ASP A CA 1
ATOM 3506 C C . ASP A 1 443 ? 4.278 13.186 34.787 1.00 82.56 443 ASP A C 1
ATOM 3508 O O . ASP A 1 443 ? 3.359 13.996 34.671 1.00 82.56 443 ASP A O 1
ATOM 3512 N N . ASP A 1 444 ? 5.247 13.087 33.868 1.00 84.12 444 ASP A N 1
ATOM 3513 C CA . ASP A 1 444 ? 5.297 13.951 32.686 1.00 84.12 444 ASP A CA 1
ATOM 3514 C C . ASP A 1 444 ? 4.234 13.543 31.644 1.00 84.12 444 ASP A C 1
ATOM 3516 O O . ASP A 1 444 ? 3.769 14.390 30.881 1.00 84.12 444 ASP A O 1
ATOM 3520 N N . TYR A 1 445 ? 3.814 12.266 31.607 1.00 85.81 445 TYR A N 1
ATOM 3521 C CA . TYR A 1 445 ? 3.012 11.700 30.510 1.00 85.81 445 TYR A CA 1
ATOM 3522 C C . TYR A 1 445 ? 1.599 11.291 30.927 1.00 85.81 445 TYR A C 1
ATOM 3524 O O . TYR A 1 445 ? 1.362 10.216 31.489 1.00 85.81 445 TYR A O 1
ATOM 3532 N N . THR A 1 446 ? 0.631 12.115 30.531 1.00 82.06 446 THR A N 1
ATOM 3533 C CA . THR A 1 446 ? -0.796 11.906 30.820 1.00 82.06 446 THR A CA 1
ATOM 3534 C C . THR A 1 446 ? -1.458 10.881 29.903 1.00 82.06 446 THR A C 1
ATOM 3536 O O . THR A 1 446 ? -2.437 10.257 30.297 1.00 82.06 446 THR A O 1
ATOM 3539 N N . GLN A 1 447 ? -0.923 10.671 28.697 1.00 84.56 447 GLN A N 1
ATOM 3540 C CA . GLN A 1 447 ? -1.475 9.744 27.710 1.00 84.56 447 GLN A CA 1
ATOM 3541 C C . GLN A 1 447 ? -0.387 8.853 27.123 1.00 84.56 447 GLN A C 1
ATOM 3543 O O . GLN A 1 447 ? 0.756 9.271 26.918 1.00 84.56 447 GLN A O 1
ATOM 3548 N N . LYS A 1 448 ? -0.748 7.597 26.862 1.00 89.50 448 LYS A N 1
ATOM 3549 C CA . LYS A 1 448 ? 0.173 6.557 26.407 1.00 89.50 448 LYS A CA 1
ATOM 3550 C C . LYS A 1 448 ? -0.520 5.718 25.339 1.00 89.50 448 LYS A C 1
ATOM 3552 O O . LYS A 1 448 ? -1.708 5.433 25.446 1.00 89.50 448 LYS A O 1
ATOM 3557 N N . TYR A 1 449 ? 0.232 5.282 24.337 1.00 90.88 449 TYR A N 1
ATOM 3558 C CA . TYR A 1 449 ? -0.232 4.336 23.323 1.00 90.88 449 TYR A CA 1
ATOM 3559 C C . TYR A 1 449 ? 0.872 3.326 23.065 1.00 90.88 449 TYR A C 1
ATOM 3561 O O . TYR A 1 449 ? 2.014 3.722 22.858 1.00 90.88 449 TYR A O 1
ATOM 3569 N N . VAL A 1 450 ? 0.552 2.038 23.052 1.00 92.56 450 VAL A N 1
ATOM 3570 C CA . VAL A 1 450 ? 1.541 0.974 22.860 1.00 92.56 450 VAL A CA 1
ATOM 3571 C C . VAL A 1 450 ? 1.035 -0.031 21.839 1.00 92.56 450 VAL A C 1
ATOM 3573 O O . VAL A 1 450 ? -0.167 -0.281 21.740 1.00 92.56 450 VAL A O 1
ATOM 3576 N N . GLY A 1 451 ? 1.951 -0.624 21.081 1.00 90.69 451 GLY A N 1
ATOM 3577 C CA . GLY A 1 451 ? 1.611 -1.713 20.183 1.00 90.69 451 GLY A CA 1
ATOM 3578 C C . GLY A 1 451 ? 2.817 -2.472 19.662 1.00 90.69 451 GLY A C 1
ATOM 3579 O O . GLY A 1 451 ? 3.957 -2.025 19.759 1.00 90.69 451 GLY A O 1
ATOM 3580 N N . PHE A 1 452 ? 2.548 -3.645 19.094 1.00 87.75 452 PHE A N 1
ATOM 3581 C CA . PHE A 1 452 ? 3.565 -4.531 18.541 1.00 87.75 452 PHE A CA 1
ATOM 3582 C C . PHE A 1 452 ? 3.214 -4.930 17.111 1.00 87.75 452 PHE A C 1
ATOM 3584 O O . PHE A 1 452 ? 2.067 -5.230 16.797 1.00 87.75 452 PHE A O 1
ATOM 3591 N N . THR A 1 453 ? 4.217 -4.924 16.236 1.00 84.94 453 THR A N 1
ATOM 3592 C CA . THR A 1 453 ? 4.089 -5.366 14.834 1.00 84.94 453 THR A CA 1
ATOM 3593 C C . THR A 1 453 ? 4.600 -6.793 14.648 1.00 84.94 453 THR A C 1
ATOM 3595 O O . THR A 1 453 ? 4.118 -7.530 13.788 1.00 84.94 453 THR A O 1
ATOM 3598 N N . THR A 1 454 ? 5.542 -7.216 15.494 1.00 83.44 454 THR A N 1
ATOM 3599 C CA . THR A 1 454 ? 6.026 -8.597 15.602 1.00 83.44 454 THR A CA 1
ATOM 3600 C C . THR A 1 454 ? 6.226 -8.948 17.081 1.00 83.44 454 THR A C 1
ATOM 3602 O O . THR A 1 454 ? 6.009 -8.112 17.952 1.00 83.44 454 THR A O 1
ATOM 3605 N N . LYS A 1 455 ? 6.669 -10.175 17.394 1.00 85.75 455 LYS A N 1
ATOM 3606 C CA . LYS A 1 455 ? 7.050 -10.530 18.777 1.00 85.75 455 LYS A CA 1
ATOM 3607 C C . LYS A 1 455 ? 8.214 -9.693 19.322 1.00 85.75 455 LYS A C 1
ATOM 3609 O O . LYS A 1 455 ? 8.376 -9.603 20.531 1.00 85.75 455 LYS A O 1
ATOM 3614 N N . ASN A 1 456 ? 9.012 -9.105 18.432 1.00 87.62 456 ASN A N 1
ATOM 3615 C CA . ASN A 1 456 ? 10.210 -8.361 18.793 1.00 87.62 456 ASN A CA 1
ATOM 3616 C C . ASN A 1 456 ? 10.051 -6.856 18.552 1.00 87.62 456 ASN A C 1
ATOM 3618 O O . ASN A 1 456 ? 10.572 -6.060 19.326 1.00 87.62 456 ASN A O 1
ATOM 3622 N N . ASP A 1 457 ? 9.341 -6.473 17.490 1.00 87.88 457 ASP A N 1
ATOM 3623 C CA . ASP A 1 457 ? 9.228 -5.088 17.048 1.00 87.88 457 ASP A CA 1
ATOM 3624 C C . ASP A 1 457 ? 7.969 -4.428 17.607 1.00 87.88 457 ASP A C 1
ATOM 3626 O O . ASP A 1 457 ? 6.845 -4.787 17.230 1.00 87.88 457 ASP A O 1
ATOM 3630 N N . GLY A 1 458 ? 8.164 -3.431 18.463 1.00 90.00 458 GLY A N 1
ATOM 3631 C CA . GLY A 1 458 ? 7.103 -2.684 19.129 1.00 90.00 458 GLY A CA 1
ATOM 3632 C C . GLY A 1 458 ? 7.334 -1.182 19.103 1.00 90.00 458 GLY A C 1
ATOM 3633 O O . GLY A 1 458 ? 8.412 -0.697 18.757 1.00 90.00 458 GLY A O 1
ATOM 3634 N N . TRP A 1 459 ? 6.292 -0.443 19.451 1.00 92.94 459 TRP A N 1
ATOM 3635 C CA . TRP A 1 459 ? 6.281 1.011 19.486 1.00 92.94 459 TRP A CA 1
ATOM 3636 C C . TRP A 1 459 ? 5.495 1.504 20.701 1.00 92.94 459 TRP A C 1
ATOM 3638 O O . TRP A 1 459 ? 4.580 0.837 21.189 1.00 92.94 459 TRP A O 1
ATOM 3648 N N . LEU A 1 460 ? 5.873 2.682 21.184 1.00 94.00 460 LEU A N 1
ATOM 3649 C CA . LEU A 1 460 ? 5.261 3.358 22.319 1.00 94.00 460 LEU A CA 1
ATOM 3650 C C . LEU A 1 460 ? 5.229 4.857 22.022 1.00 94.00 460 LEU A C 1
ATOM 3652 O O . LEU A 1 460 ? 6.261 5.440 21.703 1.00 94.00 460 LEU A O 1
ATOM 3656 N N . LEU A 1 461 ? 4.061 5.479 22.120 1.00 92.12 461 LEU A N 1
ATOM 3657 C CA . LEU A 1 461 ? 3.904 6.928 22.088 1.00 92.12 461 LEU A CA 1
ATOM 3658 C C . LEU A 1 461 ? 3.550 7.407 23.491 1.00 92.12 461 LEU A C 1
ATOM 3660 O O . LEU A 1 461 ? 2.596 6.916 24.094 1.00 92.12 461 LEU A O 1
ATOM 3664 N N . LEU A 1 462 ? 4.320 8.368 23.988 1.00 91.50 462 LEU A N 1
ATOM 3665 C CA . LEU A 1 462 ? 4.107 9.030 25.266 1.00 91.50 462 LEU A CA 1
ATOM 3666 C C . LEU A 1 462 ? 3.771 10.492 25.009 1.00 91.50 462 LEU A C 1
ATOM 3668 O O . LEU A 1 462 ? 4.514 11.183 24.312 1.00 91.50 462 LEU A O 1
ATOM 3672 N N . ALA A 1 463 ? 2.652 10.946 25.557 1.00 88.12 463 ALA A N 1
ATOM 3673 C CA . ALA A 1 463 ? 2.120 12.279 25.344 1.00 88.12 463 ALA A CA 1
ATOM 3674 C C . ALA A 1 463 ? 1.961 13.009 26.685 1.00 88.12 463 ALA A C 1
ATOM 3676 O O . ALA A 1 463 ? 1.386 12.480 27.643 1.00 88.12 463 ALA A O 1
ATOM 3677 N N . GLU A 1 464 ? 2.531 14.209 26.761 1.00 87.19 464 GLU A N 1
ATOM 3678 C CA . GLU A 1 464 ? 2.611 15.010 27.983 1.00 87.19 464 GLU A CA 1
ATOM 3679 C C . GLU A 1 464 ? 1.267 15.659 28.352 1.00 87.19 464 GLU A C 1
ATOM 3681 O O . GLU A 1 464 ? 0.236 15.421 27.718 1.00 87.19 464 GLU A O 1
ATOM 3686 N N . GLY A 1 465 ? 1.241 16.464 29.413 1.00 79.31 465 GLY A N 1
ATOM 3687 C CA . GLY A 1 465 ? 0.085 17.298 29.741 1.00 79.31 465 GLY A CA 1
ATOM 3688 C C . GLY A 1 465 ? -0.265 18.285 28.619 1.00 79.31 465 GLY A C 1
ATOM 3689 O O . GLY A 1 465 ? 0.603 18.787 27.905 1.00 79.31 465 GLY A O 1
ATOM 3690 N N . VAL A 1 466 ? -1.557 18.578 28.464 1.00 81.12 466 VAL A N 1
ATOM 3691 C CA . VAL A 1 466 ? -2.039 19.543 27.467 1.00 81.12 466 VAL A CA 1
ATOM 3692 C C . VAL A 1 466 ? -2.038 20.950 28.063 1.00 81.12 466 VAL A C 1
ATOM 3694 O O . VAL A 1 466 ? -2.690 21.194 29.076 1.00 81.12 466 VAL A O 1
ATOM 3697 N N . ALA A 1 467 ? -1.381 21.900 27.398 1.00 73.75 467 ALA A N 1
ATOM 3698 C CA . ALA A 1 467 ? -1.374 23.312 27.781 1.00 73.75 467 ALA A CA 1
ATOM 3699 C C . ALA A 1 467 ? -1.767 24.191 26.588 1.00 73.75 467 ALA A C 1
ATOM 3701 O O . ALA A 1 467 ? -1.143 24.129 25.532 1.00 73.75 467 ALA A O 1
ATOM 3702 N N . MET A 1 468 ? -2.823 25.003 26.732 1.00 72.44 468 MET A N 1
ATOM 3703 C CA . MET A 1 468 ? -3.338 25.884 25.662 1.00 72.44 468 MET A CA 1
ATOM 3704 C C . MET A 1 468 ? -3.583 25.150 24.323 1.00 72.44 468 MET A C 1
ATOM 3706 O O . MET A 1 468 ? -3.362 25.688 23.239 1.00 72.44 468 MET A O 1
ATOM 3710 N N . GLY A 1 469 ? -4.017 23.886 24.398 1.00 68.19 469 GLY A N 1
ATOM 3711 C CA . GLY A 1 469 ? -4.261 23.031 23.232 1.00 68.19 469 GLY A CA 1
ATOM 3712 C C . GLY A 1 469 ? -3.001 22.455 22.576 1.00 68.19 469 GLY A C 1
ATOM 3713 O O . GLY A 1 469 ? -3.119 21.840 21.516 1.00 68.19 469 GLY A O 1
ATOM 3714 N N . HIS A 1 470 ? -1.821 22.653 23.164 1.00 77.50 470 HIS A N 1
ATOM 3715 C CA . HIS A 1 470 ? -0.570 22.041 22.734 1.00 77.50 470 HIS A CA 1
ATOM 3716 C C . HIS A 1 470 ? -0.191 20.861 23.625 1.00 77.50 470 HIS A C 1
ATOM 3718 O O . HIS A 1 470 ? -0.458 20.881 24.825 1.00 77.50 470 HIS A O 1
ATOM 3724 N N . GLN A 1 471 ? 0.418 19.836 23.031 1.00 84.56 471 GLN A N 1
ATOM 3725 C CA . GLN A 1 471 ? 0.882 18.639 23.732 1.00 84.56 471 GLN A CA 1
ATOM 3726 C C . GLN A 1 471 ? 2.227 18.209 23.155 1.00 84.56 471 GLN A C 1
ATOM 3728 O O . GLN A 1 471 ? 2.403 18.238 21.933 1.00 84.56 471 GLN A O 1
ATOM 3733 N N . ASN A 1 472 ? 3.161 17.835 24.031 1.00 85.44 472 ASN A N 1
ATOM 3734 C CA . ASN A 1 472 ? 4.439 17.290 23.608 1.00 85.44 472 ASN A CA 1
ATOM 3735 C C . ASN A 1 472 ? 4.346 15.765 23.493 1.00 85.44 472 ASN A C 1
ATOM 3737 O O . ASN A 1 472 ? 3.898 15.134 24.449 1.00 85.44 472 ASN A O 1
ATOM 3741 N N . ASN A 1 473 ? 4.764 15.159 22.373 1.00 88.44 473 ASN A N 1
ATOM 3742 C CA . ASN A 1 473 ? 4.706 13.696 22.240 1.00 88.44 473 ASN A CA 1
ATOM 3743 C C . ASN A 1 473 ? 6.005 13.080 21.730 1.00 88.44 473 ASN A C 1
ATOM 3745 O O . ASN A 1 473 ? 6.490 13.419 20.648 1.00 88.44 473 ASN A O 1
ATOM 3749 N N . ARG A 1 474 ? 6.496 12.090 22.473 1.00 90.38 474 ARG A N 1
ATOM 3750 C CA . ARG A 1 474 ? 7.711 11.321 22.189 1.00 90.38 474 ARG A CA 1
ATOM 3751 C C . ARG A 1 474 ? 7.351 9.910 21.753 1.00 90.38 474 ARG A C 1
ATOM 3753 O O . ARG A 1 474 ? 6.398 9.317 22.260 1.00 90.38 474 ARG A O 1
ATOM 3760 N N . ILE A 1 475 ? 8.115 9.367 20.812 1.00 91.50 475 ILE A N 1
ATOM 3761 C CA . ILE A 1 475 ? 7.891 8.028 20.267 1.00 91.50 475 ILE A CA 1
ATOM 3762 C C . ILE A 1 475 ? 9.126 7.177 20.488 1.00 91.50 475 ILE A C 1
ATOM 3764 O O . ILE A 1 475 ? 10.244 7.581 20.174 1.00 91.50 475 ILE A O 1
ATOM 3768 N N . PHE A 1 476 ? 8.891 5.964 20.965 1.00 93.88 476 PHE A N 1
ATOM 3769 C CA . PHE A 1 476 ? 9.893 4.954 21.226 1.00 93.88 476 PHE A CA 1
ATOM 3770 C C . PHE A 1 476 ? 9.620 3.711 20.386 1.00 93.88 476 PHE A C 1
ATOM 3772 O O . PHE A 1 476 ? 8.469 3.381 20.091 1.00 93.88 476 PHE A O 1
ATOM 3779 N N . GLN A 1 477 ? 10.685 3.001 20.030 1.00 94.00 477 GLN A N 1
ATOM 3780 C CA . GLN A 1 477 ? 10.626 1.692 19.392 1.00 94.00 477 GLN A CA 1
ATOM 3781 C C . GLN A 1 477 ? 11.485 0.675 20.126 1.00 94.00 477 GLN A C 1
ATOM 3783 O O . GLN A 1 477 ? 12.496 1.006 20.743 1.00 94.00 477 GLN A O 1
ATOM 3788 N N . THR A 1 478 ? 11.078 -0.580 20.007 1.00 94.69 478 THR A N 1
ATOM 3789 C CA . THR A 1 478 ? 11.831 -1.749 20.449 1.00 94.69 478 THR A CA 1
ATOM 3790 C C . THR A 1 478 ? 11.956 -2.731 19.290 1.00 94.69 478 THR A C 1
ATOM 3792 O O . THR A 1 478 ? 11.055 -2.804 18.457 1.00 94.69 478 THR A O 1
ATOM 3795 N N . SER A 1 479 ? 13.060 -3.480 19.247 1.00 93.62 479 SER A N 1
ATOM 3796 C CA . SER A 1 479 ? 13.290 -4.592 18.307 1.00 93.62 479 SER A CA 1
ATOM 3797 C C . SER A 1 479 ? 13.720 -5.881 19.018 1.00 93.62 479 SER A C 1
ATOM 3799 O O . SER A 1 479 ? 14.171 -6.830 18.376 1.00 93.62 479 SER A O 1
ATOM 3801 N N . ASP A 1 480 ? 13.600 -5.935 20.346 1.00 94.62 480 ASP A N 1
ATOM 3802 C CA . ASP A 1 480 ? 13.986 -7.081 21.179 1.00 94.62 480 ASP A CA 1
ATOM 3803 C C . ASP A 1 480 ? 12.843 -7.600 22.069 1.00 94.62 480 ASP A C 1
ATOM 3805 O O . ASP A 1 480 ? 13.078 -8.352 23.020 1.00 94.62 480 ASP A O 1
ATOM 3809 N N . GLY A 1 481 ? 11.605 -7.235 21.726 1.00 88.69 481 GLY A N 1
ATOM 3810 C CA . GLY A 1 481 ? 10.396 -7.630 22.447 1.00 88.69 481 GLY A CA 1
ATOM 3811 C C . GLY A 1 481 ? 10.122 -6.753 23.662 1.00 88.69 481 GLY A C 1
ATOM 3812 O O . GLY A 1 481 ? 9.552 -7.234 24.635 1.00 88.69 481 GLY A O 1
ATOM 3813 N N . GLY A 1 482 ? 10.559 -5.491 23.618 1.00 93.19 482 GLY A N 1
ATOM 3814 C CA . GLY A 1 482 ? 10.366 -4.489 24.664 1.00 93.19 482 GLY A CA 1
ATOM 3815 C C . GLY A 1 482 ? 11.366 -4.548 25.809 1.00 93.19 482 GLY A C 1
ATOM 3816 O O . GLY A 1 482 ? 11.137 -3.876 26.810 1.00 93.19 482 GLY A O 1
ATOM 3817 N N . LYS A 1 483 ? 12.467 -5.300 25.668 1.00 94.12 483 LYS A N 1
ATOM 3818 C CA . LYS A 1 483 ? 13.542 -5.338 26.675 1.00 94.12 483 LYS A CA 1
ATOM 3819 C C . LYS A 1 483 ? 14.321 -4.031 26.703 1.00 94.12 483 LYS A C 1
ATOM 3821 O O . LYS A 1 483 ? 14.762 -3.604 27.767 1.00 94.12 483 LYS A O 1
ATOM 3826 N N . SER A 1 484 ? 14.484 -3.413 25.538 1.00 95.50 484 SER A N 1
ATOM 3827 C CA . SER A 1 484 ? 15.037 -2.075 25.379 1.00 95.50 484 SER A CA 1
ATOM 3828 C C . SER A 1 484 ? 14.135 -1.215 24.497 1.00 95.50 484 SER A C 1
ATOM 3830 O O . SER A 1 484 ? 13.512 -1.697 23.547 1.00 95.50 484 SER A O 1
ATOM 3832 N N . TRP A 1 485 ? 14.060 0.071 24.839 1.00 94.94 485 TRP A N 1
ATOM 3833 C CA . TRP A 1 485 ? 13.272 1.079 24.137 1.00 94.94 485 TRP A CA 1
ATOM 3834 C C . TRP A 1 485 ? 14.176 2.234 23.725 1.00 94.94 485 TRP A C 1
ATOM 3836 O O . TRP A 1 485 ? 14.921 2.775 24.542 1.00 94.94 485 TRP A O 1
ATOM 3846 N N . HIS A 1 486 ? 14.100 2.618 22.457 1.00 93.69 486 HIS A N 1
ATOM 3847 C CA . HIS A 1 486 ? 14.876 3.708 21.881 1.00 93.69 486 HIS A CA 1
ATOM 3848 C C . HIS A 1 486 ? 13.940 4.802 21.397 1.00 93.69 486 HIS A C 1
ATOM 3850 O O . HIS A 1 486 ? 13.010 4.523 20.643 1.00 93.69 486 HIS A O 1
ATOM 3856 N N . GLU A 1 487 ? 14.186 6.042 21.811 1.00 92.06 487 GLU A N 1
ATOM 3857 C CA . GLU A 1 487 ? 13.461 7.188 21.276 1.00 92.06 487 GLU A CA 1
ATOM 3858 C C . GLU A 1 487 ? 13.828 7.397 19.805 1.00 92.06 487 GLU A C 1
ATOM 3860 O O . GLU A 1 487 ? 15.003 7.465 19.440 1.00 92.06 487 GLU A O 1
ATOM 3865 N N . ILE A 1 488 ? 12.808 7.487 18.958 1.00 87.25 488 ILE A N 1
ATOM 3866 C CA . ILE A 1 488 ? 12.958 7.633 17.508 1.00 87.25 488 ILE A CA 1
ATOM 3867 C C . ILE A 1 488 ? 12.495 8.995 16.987 1.00 87.25 488 ILE A C 1
ATOM 3869 O O . ILE A 1 488 ? 12.757 9.337 15.833 1.00 87.25 488 ILE A O 1
ATOM 3873 N N . GLY A 1 489 ? 11.832 9.791 17.824 1.00 77.88 489 GLY A N 1
ATOM 3874 C CA . GLY A 1 489 ? 11.473 11.155 17.473 1.00 77.88 489 GLY A CA 1
ATOM 3875 C C . GLY A 1 489 ? 10.459 11.791 18.411 1.00 77.88 489 GLY A C 1
ATOM 3876 O O . GLY A 1 489 ? 9.795 11.125 19.207 1.00 77.88 489 GLY A O 1
ATOM 3877 N N . ASN A 1 490 ? 10.322 13.102 18.238 1.00 78.94 490 ASN A N 1
ATOM 3878 C CA . ASN A 1 490 ? 9.321 13.934 18.881 1.00 78.94 490 ASN A CA 1
ATOM 3879 C C . ASN A 1 490 ? 8.379 14.495 17.801 1.00 78.94 490 ASN A C 1
ATOM 3881 O O . ASN A 1 490 ? 8.821 15.053 16.796 1.00 78.94 490 ASN A O 1
ATOM 3885 N N . THR A 1 491 ? 7.073 14.307 17.975 1.00 73.19 491 THR A N 1
ATOM 3886 C CA . THR A 1 491 ? 6.067 14.751 16.992 1.00 73.19 491 THR A CA 1
ATOM 3887 C C . THR A 1 491 ? 5.608 16.188 17.183 1.00 73.19 491 THR A C 1
ATOM 3889 O O . THR A 1 491 ? 4.906 16.719 16.323 1.00 73.19 491 THR A O 1
ATOM 3892 N N . SER A 1 492 ? 6.034 16.854 18.250 1.00 71.12 492 SER A N 1
ATOM 3893 C CA . SER A 1 492 ? 5.677 18.245 18.543 1.00 71.12 492 SER A CA 1
ATOM 3894 C C . SER A 1 492 ? 6.215 19.212 17.502 1.00 71.12 492 SER A C 1
ATOM 3896 O O . SER A 1 492 ? 5.519 20.149 17.121 1.00 71.12 492 SER A O 1
ATOM 3898 N N . ASP A 1 493 ? 7.397 18.924 16.952 1.00 69.12 493 ASP A N 1
ATOM 3899 C CA . ASP A 1 493 ? 7.975 19.683 15.837 1.00 69.12 493 ASP A CA 1
ATOM 3900 C C . ASP A 1 493 ? 7.162 19.523 14.540 1.00 69.12 493 ASP A C 1
ATOM 3902 O O . ASP A 1 493 ? 7.267 20.332 13.620 1.00 69.12 493 ASP A O 1
ATOM 3906 N N . THR A 1 494 ? 6.348 18.465 14.451 1.00 71.62 494 THR A N 1
ATOM 3907 C CA . THR A 1 494 ? 5.481 18.188 13.300 1.00 71.62 494 THR A CA 1
ATOM 3908 C C . THR A 1 494 ? 4.105 18.822 13.477 1.00 71.62 494 THR A C 1
ATOM 3910 O O . THR A 1 494 ? 3.627 19.534 12.591 1.00 71.62 494 THR A O 1
ATOM 3913 N N . TYR A 1 495 ? 3.442 18.519 14.594 1.00 76.94 495 TYR A N 1
ATOM 3914 C CA . TYR A 1 495 ? 2.118 19.026 14.926 1.00 76.94 495 TYR A CA 1
ATOM 3915 C C . TYR A 1 495 ? 1.896 18.929 16.437 1.00 76.94 495 TYR A C 1
ATOM 3917 O O . TYR A 1 495 ? 1.477 17.898 16.956 1.00 76.94 495 TYR A O 1
ATOM 3925 N N . ALA A 1 496 ? 2.183 20.016 17.152 1.00 74.88 496 ALA A N 1
ATOM 3926 C CA . ALA A 1 496 ? 2.054 20.101 18.606 1.00 74.88 496 ALA A CA 1
ATOM 3927 C C . ALA A 1 496 ? 0.587 20.198 19.068 1.00 74.88 496 ALA A C 1
ATOM 3929 O O . ALA A 1 496 ? 0.243 21.128 19.788 1.00 74.88 496 ALA A O 1
ATOM 3930 N N . ARG A 1 497 ? -0.300 19.298 18.632 1.00 83.19 497 ARG A N 1
ATOM 3931 C CA . ARG A 1 497 ? -1.685 19.177 19.124 1.00 83.19 497 ARG A CA 1
ATOM 3932 C C . ARG A 1 497 ? -1.865 17.859 19.866 1.00 83.19 497 ARG A C 1
ATOM 3934 O O . ARG A 1 497 ? -0.976 17.014 19.880 1.00 83.19 497 ARG A O 1
ATOM 3941 N N . VAL A 1 498 ? -3.026 17.712 20.499 1.00 84.00 498 VAL A N 1
ATOM 3942 C CA . VAL A 1 498 ? -3.343 16.550 21.332 1.00 84.00 498 VAL A CA 1
ATOM 3943 C C . VAL A 1 498 ? -3.326 15.275 20.490 1.00 84.00 498 VAL A C 1
ATOM 3945 O O . VAL A 1 498 ? -4.079 15.183 19.518 1.00 84.00 498 VAL A O 1
ATOM 3948 N N . ALA A 1 499 ? -2.483 14.311 20.853 1.00 87.25 499 ALA A N 1
ATOM 3949 C CA . ALA A 1 499 ? -2.416 13.012 20.202 1.00 87.25 499 ALA A CA 1
ATOM 3950 C C . ALA A 1 499 ? -3.645 12.174 20.576 1.00 87.25 499 ALA A C 1
ATOM 3952 O O . ALA A 1 499 ? -3.956 11.960 21.746 1.00 87.25 499 ALA A O 1
ATOM 3953 N N . THR A 1 500 ? -4.350 11.681 19.567 1.00 86.94 500 THR A N 1
ATOM 3954 C CA . THR A 1 500 ? -5.596 10.907 19.719 1.00 86.94 500 THR A CA 1
ATOM 3955 C C . THR A 1 500 ? -5.428 9.449 19.309 1.00 86.94 500 THR A C 1
ATOM 3957 O O . THR A 1 500 ? -6.342 8.637 19.448 1.00 86.94 500 THR A O 1
ATOM 3960 N N . GLY A 1 501 ? -4.251 9.097 18.797 1.00 87.69 501 GLY A N 1
ATOM 3961 C CA . GLY A 1 501 ? -3.900 7.723 18.509 1.00 87.69 501 GLY A CA 1
ATOM 3962 C C . GLY A 1 501 ? -2.535 7.583 17.869 1.00 87.69 501 GLY A C 1
ATOM 3963 O O . GLY A 1 501 ? -1.960 8.539 17.351 1.00 87.69 501 GLY A O 1
ATOM 3964 N N . ALA A 1 502 ? -2.035 6.357 17.869 1.00 90.31 502 ALA A N 1
ATOM 3965 C CA . ALA A 1 502 ? -0.833 5.982 17.148 1.00 90.31 502 ALA A CA 1
ATOM 3966 C C . ALA A 1 502 ? -0.945 4.540 16.660 1.00 90.31 502 ALA A C 1
ATOM 3968 O O . ALA A 1 502 ? -1.723 3.747 17.187 1.00 90.31 502 ALA A O 1
ATOM 3969 N N . GLY A 1 503 ? -0.186 4.206 15.625 1.00 90.12 503 GLY A N 1
ATOM 3970 C CA . GLY A 1 503 ? -0.167 2.859 15.074 1.00 90.12 503 GLY A CA 1
ATOM 3971 C C . GLY A 1 503 ? 0.990 2.674 14.114 1.00 90.12 503 GLY A C 1
ATOM 3972 O O . GLY A 1 503 ? 1.342 3.592 13.382 1.00 90.12 503 GLY A O 1
ATOM 3973 N N . PHE A 1 504 ? 1.592 1.490 14.091 1.00 88.69 504 PHE A N 1
ATOM 3974 C CA . PHE A 1 504 ? 2.629 1.151 13.120 1.00 88.69 504 PHE A CA 1
ATOM 3975 C C . PHE A 1 504 ? 2.213 -0.065 12.309 1.00 88.69 504 PHE A C 1
ATOM 3977 O O . PHE A 1 504 ? 1.685 -1.034 12.847 1.00 88.69 504 PHE A O 1
ATOM 3984 N N . ALA A 1 505 ? 2.476 -0.004 11.006 1.00 86.25 505 ALA A N 1
ATOM 3985 C CA . ALA A 1 505 ? 2.280 -1.131 10.103 1.00 86.25 505 ALA A CA 1
ATOM 3986 C C . ALA A 1 505 ? 3.501 -2.060 10.074 1.00 86.25 505 ALA A C 1
ATOM 3988 O O . ALA A 1 505 ? 3.388 -3.253 9.808 1.00 86.25 505 ALA A O 1
ATOM 3989 N N . ASN A 1 506 ? 4.681 -1.496 10.329 1.00 84.38 506 ASN A N 1
ATOM 3990 C CA . ASN A 1 506 ? 5.953 -2.184 10.535 1.00 84.38 506 ASN A CA 1
ATOM 3991 C C . ASN A 1 506 ? 6.931 -1.202 11.203 1.00 84.38 506 ASN A C 1
ATOM 3993 O O . ASN A 1 506 ? 6.586 -0.041 11.403 1.00 84.38 506 ASN A O 1
ATOM 3997 N N . LYS A 1 507 ? 8.168 -1.625 11.485 1.00 83.94 507 LYS A N 1
ATOM 3998 C CA . LYS A 1 507 ? 9.179 -0.759 12.121 1.00 83.94 507 LYS A CA 1
ATOM 3999 C C . LYS A 1 507 ? 9.404 0.584 11.404 1.00 83.94 507 LYS A C 1
ATOM 4001 O O . LYS A 1 507 ? 9.671 1.592 12.047 1.00 83.94 507 LYS A O 1
ATOM 4006 N N . ASN A 1 508 ? 9.276 0.630 10.076 1.00 88.19 508 ASN A N 1
ATOM 4007 C CA . ASN A 1 508 ? 9.572 1.822 9.283 1.00 88.19 508 ASN A CA 1
ATOM 4008 C C . ASN A 1 508 ? 8.351 2.725 9.080 1.00 88.19 508 ASN A C 1
ATOM 4010 O O . ASN A 1 508 ? 8.514 3.943 8.994 1.00 88.19 508 ASN A O 1
ATOM 4014 N N . ILE A 1 509 ? 7.153 2.144 8.977 1.00 90.62 509 ILE A N 1
ATOM 4015 C CA . ILE A 1 509 ? 5.916 2.849 8.635 1.00 90.62 509 ILE A CA 1
ATOM 4016 C C . ILE A 1 509 ? 5.024 2.965 9.868 1.00 90.62 509 ILE A C 1
ATOM 4018 O O . ILE A 1 509 ? 4.470 1.973 10.345 1.00 90.62 509 ILE A O 1
ATOM 4022 N N . GLY A 1 510 ? 4.852 4.202 10.324 1.00 91.31 510 GLY A N 1
ATOM 4023 C CA . GLY A 1 510 ? 4.080 4.561 11.507 1.00 91.31 510 GLY A CA 1
ATOM 4024 C C . GLY A 1 510 ? 3.120 5.706 11.251 1.00 91.31 510 GLY A C 1
ATOM 4025 O O . GLY A 1 510 ? 3.236 6.428 10.258 1.00 91.31 510 GLY A O 1
ATOM 4026 N N . PHE A 1 511 ? 2.182 5.868 12.168 1.00 93.12 511 PHE A N 1
ATOM 4027 C CA . PHE A 1 511 ? 1.099 6.828 12.106 1.00 93.12 511 PHE A CA 1
ATOM 4028 C C . PHE A 1 511 ? 0.875 7.440 13.476 1.00 93.12 511 PHE A C 1
ATOM 4030 O O . PHE A 1 511 ? 0.915 6.734 14.485 1.00 93.12 511 PHE A O 1
ATOM 4037 N N . VAL A 1 512 ? 0.595 8.737 13.486 1.00 92.00 512 VAL A N 1
ATOM 4038 C CA . VAL A 1 512 ? 0.135 9.462 14.667 1.00 92.00 512 VAL A CA 1
ATOM 4039 C C . VAL A 1 512 ? -1.064 10.292 14.264 1.00 92.00 512 VAL A C 1
ATOM 4041 O O . VAL A 1 512 ? -1.028 11.032 13.278 1.00 92.00 512 VAL A O 1
ATOM 4044 N N . SER A 1 513 ? -2.133 10.120 15.019 1.00 91.25 513 SER A N 1
ATOM 4045 C CA . SER A 1 513 ? -3.396 10.813 14.850 1.00 91.25 513 SER A CA 1
ATOM 4046 C C . SER A 1 513 ? -3.495 11.922 15.882 1.00 91.25 513 SER A C 1
ATOM 4048 O O . SER A 1 513 ? -3.052 11.765 17.021 1.00 91.25 513 SER A O 1
ATOM 4050 N N . PHE A 1 514 ? -4.085 13.040 15.478 1.00 86.75 514 PHE A N 1
ATOM 4051 C CA . PHE A 1 514 ? -4.220 14.216 16.320 1.00 86.75 514 PHE A CA 1
ATOM 4052 C C . PHE A 1 514 ? -5.651 14.731 16.333 1.00 86.75 514 PHE A C 1
ATOM 4054 O O . PHE A 1 514 ? -6.411 14.589 15.367 1.00 86.75 514 PHE A O 1
ATOM 4061 N N . ARG A 1 515 ? -5.983 15.417 17.425 1.00 78.62 515 ARG A N 1
ATOM 4062 C CA . ARG A 1 515 ? -7.164 16.266 17.499 1.00 78.62 515 ARG A CA 1
ATOM 4063 C C . ARG A 1 515 ? -7.011 17.439 16.527 1.00 78.62 515 ARG A C 1
ATOM 4065 O O . ARG A 1 515 ? -5.932 18.008 16.375 1.00 78.62 515 ARG A O 1
ATOM 4072 N N . TYR A 1 516 ? -8.114 17.791 15.885 1.00 70.44 516 TYR A N 1
ATOM 4073 C CA . TYR A 1 516 ? -8.225 18.943 14.998 1.00 70.44 516 TYR A CA 1
ATOM 4074 C C . TYR A 1 516 ? -8.060 20.294 15.735 1.00 70.44 516 TYR A C 1
ATOM 4076 O O . TYR A 1 516 ? -8.223 20.373 16.953 1.00 70.44 516 TYR A O 1
ATOM 4084 N N . ASP A 1 517 ? -7.764 21.357 14.976 1.00 60.97 517 ASP A N 1
ATOM 4085 C CA . ASP A 1 517 ? -7.593 22.736 15.473 1.00 60.97 517 ASP A CA 1
ATOM 4086 C C . ASP A 1 517 ? -8.385 23.747 14.621 1.00 60.97 517 ASP A C 1
ATOM 4088 O O . ASP A 1 517 ? -9.285 24.418 15.113 1.00 60.97 517 ASP A O 1
ATOM 4092 N N . SER A 1 518 ? -8.134 23.784 13.308 1.00 65.62 518 SER A N 1
ATOM 4093 C CA . SER A 1 518 ? -8.822 24.671 12.347 1.00 65.62 518 SER A CA 1
ATOM 4094 C C . SER A 1 518 ? -9.401 23.951 11.123 1.00 65.62 518 SER A C 1
ATOM 4096 O O . SER A 1 518 ? -10.236 24.502 10.409 1.00 65.62 518 SER A O 1
ATOM 4098 N N . ASP A 1 519 ? -8.963 22.717 10.881 1.00 72.25 519 ASP A N 1
ATOM 4099 C CA . ASP A 1 519 ? -9.396 21.849 9.787 1.00 72.25 519 ASP A CA 1
ATOM 4100 C C . ASP A 1 519 ? -10.461 20.887 10.316 1.00 72.25 519 ASP A C 1
ATOM 4102 O O . ASP A 1 519 ? -10.239 20.227 11.324 1.00 72.25 519 ASP A O 1
ATOM 4106 N N . ILE A 1 520 ? -11.617 20.796 9.661 1.00 83.75 520 ILE A N 1
ATOM 4107 C CA . ILE A 1 520 ? -12.665 19.851 10.074 1.00 83.75 520 ILE A CA 1
ATOM 4108 C C . ILE A 1 520 ? -12.290 18.399 9.748 1.00 83.75 520 ILE A C 1
ATOM 4110 O O . ILE A 1 520 ? -12.906 17.478 10.278 1.00 83.75 520 ILE A O 1
ATOM 4114 N N . ASN A 1 521 ? -11.305 18.182 8.871 1.00 89.56 521 ASN A N 1
ATOM 4115 C CA . ASN A 1 521 ? -10.916 16.859 8.403 1.00 89.56 521 ASN A CA 1
ATOM 4116 C C . ASN A 1 521 ? -10.009 16.110 9.396 1.00 89.56 521 ASN A C 1
ATOM 4118 O O . ASN A 1 521 ? -9.330 16.733 10.216 1.00 89.56 521 ASN A O 1
ATOM 4122 N N . PRO A 1 522 ? -9.940 14.768 9.300 1.00 90.12 522 PRO A N 1
ATOM 4123 C CA . PRO A 1 522 ? -9.114 13.965 10.195 1.00 90.12 522 PRO A CA 1
ATOM 4124 C C . PRO A 1 522 ? -7.626 14.311 10.041 1.00 90.12 522 PRO A C 1
ATOM 4126 O O . PRO A 1 522 ? -7.090 14.324 8.929 1.00 90.12 522 PRO A O 1
ATOM 4129 N N . VAL A 1 523 ? -6.934 14.539 11.159 1.00 90.50 523 VAL A N 1
ATOM 4130 C CA . VAL A 1 523 ? -5.502 14.863 11.161 1.00 90.50 523 VAL A CA 1
ATOM 4131 C C . VAL A 1 523 ? -4.687 13.620 11.493 1.00 90.50 523 VAL A C 1
ATOM 4133 O O . VAL A 1 523 ? -4.641 13.177 12.637 1.00 90.50 523 VAL A O 1
ATOM 4136 N N . VAL A 1 524 ? -4.017 13.068 10.481 1.00 92.38 524 VAL A N 1
ATOM 4137 C CA . VAL A 1 524 ? -3.118 11.917 10.632 1.00 92.38 524 VAL A CA 1
ATOM 4138 C C . VAL A 1 524 ? -1.799 12.211 9.950 1.00 92.38 524 VAL A C 1
ATOM 4140 O O . VAL A 1 524 ? -1.771 12.636 8.796 1.00 92.38 524 VAL A O 1
ATOM 4143 N N . TYR A 1 525 ? -0.701 11.941 10.639 1.00 92.06 525 TYR A N 1
ATOM 4144 C CA . TYR A 1 525 ? 0.641 12.006 10.090 1.00 92.06 525 TYR A CA 1
ATOM 4145 C C . TYR A 1 525 ? 1.207 10.607 9.930 1.00 92.06 525 TYR A C 1
ATOM 4147 O O . TYR A 1 525 ? 1.053 9.759 10.800 1.00 92.06 525 TYR A O 1
ATOM 4155 N N . ARG A 1 526 ? 1.895 10.384 8.816 1.00 93.25 526 ARG A N 1
ATOM 4156 C CA . ARG A 1 526 ? 2.530 9.123 8.452 1.00 93.25 526 ARG A CA 1
ATOM 4157 C C . ARG A 1 526 ? 4.036 9.301 8.342 1.00 93.25 526 ARG A C 1
ATOM 4159 O O . ARG A 1 526 ? 4.504 10.208 7.646 1.00 93.25 526 ARG A O 1
ATOM 4166 N N . THR A 1 527 ? 4.779 8.398 8.964 1.00 91.06 527 THR A N 1
ATOM 4167 C CA . THR A 1 527 ? 6.219 8.225 8.773 1.00 91.06 527 THR A CA 1
ATOM 4168 C C . THR A 1 527 ? 6.504 7.010 7.890 1.00 91.06 527 THR A C 1
ATOM 4170 O O . THR A 1 527 ? 5.682 6.104 7.759 1.00 91.06 527 THR A O 1
ATOM 4173 N N . GLN A 1 528 ? 7.669 7.000 7.251 1.00 92.69 528 GLN A N 1
ATOM 4174 C CA . GLN A 1 528 ? 8.169 5.877 6.445 1.00 92.69 528 GLN A CA 1
ATOM 4175 C C . GLN A 1 528 ? 9.639 5.550 6.740 1.00 92.69 528 GLN A C 1
ATOM 4177 O O . GLN A 1 528 ? 10.279 4.810 5.996 1.00 92.69 528 GLN A O 1
ATOM 4182 N N . ASN A 1 529 ? 10.190 6.159 7.787 1.00 87.38 529 ASN A N 1
ATOM 4183 C CA . ASN A 1 529 ? 11.601 6.115 8.140 1.00 87.38 529 ASN A CA 1
ATOM 4184 C C . ASN A 1 529 ? 11.796 6.073 9.661 1.00 87.38 529 ASN A C 1
ATOM 4186 O O . ASN A 1 529 ? 12.665 6.774 10.174 1.00 87.38 529 ASN A O 1
ATOM 4190 N N . GLU A 1 530 ? 11.005 5.245 10.356 1.00 84.50 530 GLU A N 1
ATOM 4191 C CA . GLU A 1 530 ? 11.135 5.025 11.811 1.00 84.50 530 GLU A CA 1
ATOM 4192 C C . GLU A 1 530 ? 10.901 6.328 12.593 1.00 84.50 530 GLU A C 1
ATOM 4194 O O . GLU A 1 530 ? 11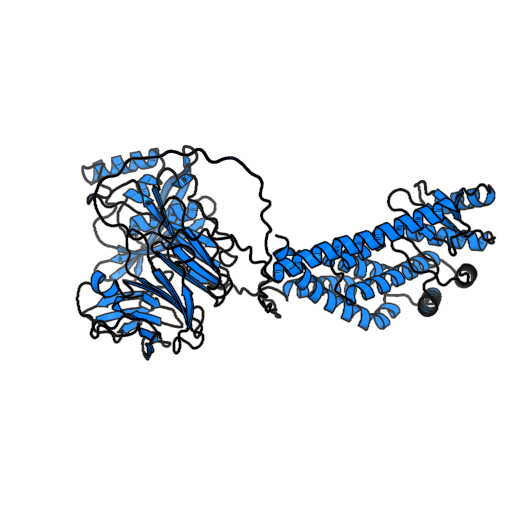.682 6.693 13.454 1.00 84.50 530 GLU A O 1
ATOM 4199 N N . GLY A 1 531 ? 9.876 7.108 12.236 1.00 81.75 531 GLY A N 1
ATOM 4200 C CA . GLY A 1 531 ? 9.499 8.331 12.960 1.00 81.75 531 GLY A CA 1
ATOM 4201 C C . GLY A 1 531 ? 10.421 9.537 12.777 1.00 81.75 531 GLY A C 1
ATOM 4202 O O . GLY A 1 531 ? 10.139 10.584 13.355 1.00 81.75 531 GLY A O 1
ATOM 4203 N N . LYS A 1 532 ? 11.460 9.442 11.935 1.00 83.12 532 LYS A N 1
ATOM 4204 C CA . LYS A 1 532 ? 12.389 10.557 11.667 1.00 83.12 532 LYS A CA 1
ATOM 4205 C C . LYS A 1 532 ? 11.727 11.717 10.931 1.00 83.12 532 LYS A C 1
ATOM 4207 O O . LYS A 1 532 ? 12.062 12.870 11.173 1.00 83.12 532 LYS A O 1
ATOM 4212 N N . THR A 1 533 ? 10.816 11.427 10.002 1.00 87.62 533 THR A N 1
ATOM 4213 C CA . THR A 1 533 ? 10.008 12.451 9.329 1.00 87.62 533 THR A CA 1
ATOM 4214 C C . THR A 1 533 ? 8.551 12.029 9.226 1.00 87.62 533 THR A C 1
ATOM 4216 O O . THR A 1 533 ? 8.239 10.849 9.048 1.00 87.62 533 THR A O 1
ATOM 4219 N N . TRP A 1 534 ? 7.663 13.019 9.276 1.00 89.06 534 TRP A N 1
ATOM 4220 C CA . TRP A 1 534 ? 6.216 12.839 9.299 1.00 89.06 534 TRP A CA 1
ATOM 4221 C C . TRP A 1 534 ? 5.551 13.647 8.185 1.00 89.06 534 TRP A C 1
ATOM 4223 O O . TRP A 1 534 ? 5.928 14.783 7.909 1.00 89.06 534 TRP A O 1
ATOM 4233 N N . THR A 1 535 ? 4.558 13.054 7.527 1.00 90.88 535 THR A N 1
ATOM 4234 C CA . THR A 1 535 ? 3.816 13.668 6.413 1.00 90.88 535 THR A CA 1
ATOM 4235 C C . THR A 1 535 ? 2.317 13.577 6.668 1.00 90.88 535 THR A C 1
ATOM 4237 O O . THR A 1 535 ? 1.829 12.497 6.995 1.00 90.88 535 THR A O 1
ATOM 4240 N N . LYS A 1 536 ? 1.579 14.690 6.544 1.00 91.31 536 LYS A N 1
ATOM 4241 C CA . LYS A 1 536 ? 0.119 14.698 6.743 1.00 91.31 536 LYS A CA 1
ATOM 4242 C C . LYS A 1 536 ? -0.553 13.845 5.659 1.00 91.31 536 LYS A C 1
ATOM 4244 O O . LYS A 1 536 ? -0.273 14.013 4.472 1.00 91.31 536 LYS A O 1
ATOM 4249 N N . CYS A 1 537 ? -1.427 12.932 6.066 1.00 91.50 537 CYS A N 1
ATOM 4250 C CA . CYS A 1 537 ? -2.245 12.123 5.171 1.00 91.50 537 CYS A CA 1
ATOM 4251 C C . CYS A 1 537 ? -3.358 12.981 4.559 1.00 91.50 537 CYS A C 1
ATOM 4253 O O . CYS A 1 537 ? -3.934 13.835 5.231 1.00 91.50 537 CYS A O 1
ATOM 4255 N N . SER A 1 538 ? -3.690 12.727 3.293 1.00 88.69 538 SER A N 1
ATOM 4256 C CA . SER A 1 538 ? -4.826 13.369 2.628 1.00 88.69 538 SER A CA 1
ATOM 4257 C C . SER A 1 538 ? -6.108 12.606 2.964 1.00 88.69 538 SER A C 1
ATOM 4259 O O . SER A 1 538 ? -6.409 11.597 2.331 1.00 88.69 538 SER A O 1
ATOM 4261 N N . LEU A 1 539 ? -6.835 13.069 3.977 1.00 90.56 539 LEU A N 1
ATOM 4262 C CA . LEU A 1 539 ? -8.111 12.518 4.435 1.00 90.56 539 LEU A CA 1
ATOM 4263 C C . LEU A 1 539 ? -9.150 13.637 4.455 1.00 90.56 539 LEU A C 1
ATOM 4265 O O . LEU A 1 539 ? -8.843 14.742 4.891 1.00 90.56 539 LEU A O 1
ATOM 4269 N N . GLU A 1 540 ? -10.373 13.345 4.021 1.00 90.12 540 GLU A N 1
ATOM 4270 C CA . GLU A 1 540 ? -11.486 14.295 4.067 1.00 90.12 540 GLU A CA 1
ATOM 4271 C C . GLU A 1 540 ? -12.740 13.649 4.647 1.00 90.12 540 GLU A C 1
ATOM 4273 O O . GLU A 1 540 ? -12.982 12.456 4.430 1.00 90.12 540 GLU A O 1
ATOM 4278 N N . ILE A 1 541 ? -13.564 14.447 5.335 1.00 88.00 541 ILE A N 1
ATOM 4279 C CA . ILE A 1 541 ? -14.931 14.043 5.682 1.00 88.00 541 ILE A CA 1
ATOM 4280 C C . ILE A 1 541 ? -15.712 13.841 4.371 1.00 88.00 541 ILE A C 1
ATOM 4282 O O . ILE A 1 541 ? -15.770 14.764 3.548 1.00 88.00 541 ILE A O 1
ATOM 4286 N N . PRO A 1 542 ? -16.343 12.675 4.153 1.00 87.06 542 PRO A N 1
ATOM 4287 C CA . PRO A 1 542 ? -17.134 12.421 2.957 1.00 87.06 542 PRO A CA 1
ATOM 4288 C C . PRO A 1 542 ? -18.283 13.421 2.839 1.00 87.06 542 PRO A C 1
ATOM 4290 O O . PRO A 1 542 ? -18.873 13.828 3.838 1.00 87.06 542 PRO A O 1
ATOM 4293 N N . SER A 1 543 ? -18.625 13.805 1.609 1.00 80.19 543 SER A N 1
ATOM 4294 C CA . SER A 1 543 ? -19.649 14.829 1.345 1.00 80.19 543 SER A CA 1
ATOM 4295 C C . SER A 1 543 ? -20.989 14.577 2.053 1.00 80.19 543 SER A C 1
ATOM 4297 O O . SER A 1 543 ? -21.581 15.520 2.573 1.00 80.19 543 SER A O 1
ATOM 4299 N N . SER A 1 544 ? -21.410 13.319 2.177 1.00 75.75 544 SER A N 1
ATOM 4300 C CA . SER A 1 544 ? -22.620 12.905 2.896 1.00 75.75 544 SER A CA 1
ATOM 4301 C C . SER A 1 544 ? -22.606 13.171 4.397 1.00 75.75 544 SER A C 1
ATOM 4303 O O . SER A 1 544 ? -23.668 13.324 5.000 1.00 75.75 544 SER A O 1
ATOM 4305 N N . PHE A 1 545 ? -21.422 13.266 4.999 1.00 81.06 545 PHE A N 1
ATOM 4306 C CA . PHE A 1 545 ? -21.243 13.534 6.421 1.00 81.06 545 PHE A CA 1
ATOM 4307 C C . PHE A 1 545 ? -20.940 15.008 6.719 1.00 81.06 545 PHE A C 1
ATOM 4309 O O . PHE A 1 545 ? -21.104 15.429 7.861 1.00 81.06 545 PHE A O 1
ATOM 4316 N N . LYS A 1 546 ? -20.584 15.831 5.717 1.00 77.94 546 LYS A N 1
ATOM 4317 C CA . LYS A 1 546 ? -20.242 17.258 5.918 1.00 77.94 546 LYS A CA 1
ATOM 4318 C C . LYS A 1 546 ? -21.379 18.097 6.528 1.00 77.94 546 LYS A C 1
ATOM 4320 O O . LYS A 1 546 ? -21.104 19.130 7.122 1.00 77.94 546 LYS A O 1
ATOM 4325 N N . GLY A 1 547 ? -22.639 17.672 6.387 1.00 72.75 547 GLY A N 1
ATOM 4326 C CA . GLY A 1 547 ? -23.804 18.352 6.978 1.00 72.75 547 GLY A CA 1
ATOM 4327 C C . GLY A 1 547 ? -24.165 17.914 8.404 1.00 72.75 547 GLY A C 1
ATOM 4328 O O . GLY A 1 547 ? -24.972 18.575 9.051 1.00 72.75 547 GLY A O 1
ATOM 4329 N N . ILE A 1 548 ? -23.590 16.810 8.892 1.00 72.81 548 ILE A N 1
ATOM 4330 C CA . ILE A 1 548 ? -23.906 16.221 10.208 1.00 72.81 548 ILE A CA 1
ATOM 4331 C C . ILE A 1 548 ? -22.691 16.145 11.144 1.00 72.81 548 ILE A C 1
ATOM 4333 O O . ILE A 1 548 ? -22.869 16.102 12.358 1.00 72.81 548 ILE A O 1
ATOM 4337 N N . ALA A 1 549 ? -21.469 16.185 10.604 1.00 78.69 549 ALA A N 1
ATOM 4338 C CA . ALA A 1 549 ? -20.226 16.193 11.365 1.00 78.69 549 ALA A CA 1
ATOM 4339 C C . ALA A 1 549 ? -19.649 17.614 11.478 1.00 78.69 549 ALA A C 1
ATOM 4341 O O . ALA A 1 549 ? -19.418 18.275 10.465 1.00 78.69 549 ALA A O 1
ATOM 4342 N N . THR A 1 550 ? -19.373 18.073 12.699 1.00 76.94 550 THR A N 1
ATOM 4343 C CA . THR A 1 550 ? -18.721 19.368 12.961 1.00 76.94 550 THR A CA 1
ATOM 4344 C C . THR A 1 550 ? -17.219 19.299 12.688 1.00 76.94 550 THR A C 1
ATOM 4346 O O . THR A 1 550 ? -16.634 20.229 12.139 1.00 76.94 550 THR A O 1
ATOM 4349 N N . TYR A 1 551 ? -16.589 18.199 13.100 1.00 82.12 551 TYR A N 1
ATOM 4350 C CA . TYR A 1 551 ? -15.170 17.910 12.913 1.00 82.12 551 TYR A CA 1
ATOM 4351 C C . TYR A 1 551 ? -14.914 16.411 13.066 1.00 82.12 551 TYR A C 1
ATOM 4353 O O . TYR A 1 551 ? -15.737 15.677 13.621 1.00 82.12 551 TYR A O 1
ATOM 4361 N N . ALA A 1 552 ? -13.752 15.965 12.603 1.00 85.69 552 ALA A N 1
ATOM 4362 C CA . ALA A 1 552 ? -13.329 14.580 12.680 1.00 85.69 552 ALA A CA 1
ATOM 4363 C C . ALA A 1 552 ? -12.060 14.414 13.523 1.00 85.69 552 ALA A C 1
ATOM 4365 O O . ALA A 1 552 ? -11.054 15.092 13.313 1.00 85.69 552 ALA A O 1
ATOM 4366 N N . THR A 1 553 ? -12.094 13.453 14.439 1.00 85.19 553 THR A N 1
ATOM 4367 C CA . THR A 1 553 ? -10.958 13.057 15.270 1.00 85.19 553 THR A CA 1
ATOM 4368 C C . THR A 1 553 ? -10.486 11.678 14.833 1.00 85.19 553 THR A C 1
ATOM 4370 O O . THR A 1 553 ? -11.198 10.689 14.995 1.00 85.19 553 THR A O 1
ATOM 4373 N N . ALA A 1 554 ? -9.289 11.601 14.258 1.00 89.19 554 ALA A N 1
ATOM 4374 C CA . ALA A 1 554 ? -8.680 10.324 13.909 1.00 89.19 554 ALA A CA 1
ATOM 4375 C C . ALA A 1 554 ? -8.188 9.602 15.170 1.00 89.19 554 ALA A C 1
ATOM 4377 O O . ALA A 1 554 ? -7.651 10.239 16.073 1.00 89.19 554 ALA A O 1
ATOM 4378 N N . LEU A 1 555 ? -8.340 8.282 15.224 1.00 88.31 555 LEU A N 1
ATOM 4379 C CA . LEU A 1 555 ? -7.923 7.456 16.361 1.00 88.31 555 LEU A CA 1
ATOM 4380 C C . LEU A 1 555 ? -6.700 6.612 15.982 1.00 88.31 555 LEU A C 1
ATOM 4382 O O . LEU A 1 555 ? -6.031 6.882 14.982 1.00 88.31 555 LEU A O 1
ATOM 4386 N N . SER A 1 556 ? -6.376 5.597 16.782 1.00 88.06 556 SER A N 1
ATOM 4387 C CA . SER A 1 556 ? -5.241 4.704 16.520 1.00 88.06 556 SER A CA 1
ATOM 4388 C C . SER A 1 556 ? -5.521 3.803 15.310 1.00 88.06 556 SER A C 1
ATOM 4390 O O . SER A 1 556 ? -6.450 2.992 15.374 1.00 88.06 556 SER A O 1
ATOM 4392 N N . PRO A 1 557 ? -4.753 3.901 14.206 1.00 89.00 557 PRO A N 1
ATOM 4393 C CA . PRO A 1 557 ? -4.918 2.984 13.093 1.00 89.00 557 PRO A CA 1
ATOM 4394 C C . PRO A 1 557 ? -4.338 1.612 13.433 1.00 89.00 557 PRO A C 1
ATOM 4396 O O . PRO A 1 557 ? -3.306 1.494 14.097 1.00 89.00 557 PRO A O 1
ATOM 4399 N N . VAL A 1 558 ? -4.976 0.567 12.919 1.00 82.56 558 VAL A N 1
ATOM 4400 C CA . VAL A 1 558 ? -4.537 -0.818 13.097 1.00 82.56 558 VAL A CA 1
ATOM 4401 C C . VAL A 1 558 ? -4.180 -1.398 11.742 1.00 82.56 558 VAL A C 1
ATOM 4403 O O . VAL A 1 558 ? -4.899 -1.189 10.766 1.00 82.56 558 VAL A O 1
ATOM 4406 N N . PHE A 1 559 ? -3.072 -2.131 11.685 1.00 79.12 559 PHE A N 1
ATOM 4407 C CA . PHE A 1 559 ? -2.531 -2.682 10.451 1.00 79.12 559 PHE A CA 1
ATOM 4408 C C . PHE A 1 559 ? -2.328 -4.188 10.540 1.00 79.12 559 PHE A C 1
ATOM 4410 O O . PHE A 1 559 ? -1.916 -4.722 11.568 1.00 79.12 559 PHE A O 1
ATOM 4417 N N . ASN A 1 560 ? -2.558 -4.847 9.411 1.00 74.88 560 ASN A N 1
ATOM 4418 C CA . ASN A 1 560 ? -2.122 -6.203 9.134 1.00 74.88 560 ASN A CA 1
ATOM 4419 C C . ASN A 1 560 ? -1.414 -6.195 7.772 1.00 74.88 560 ASN A C 1
ATOM 4421 O O . ASN A 1 560 ? -2.048 -6.207 6.714 1.00 74.88 560 ASN A O 1
ATOM 4425 N N . GLY A 1 561 ? -0.085 -6.082 7.798 1.00 75.62 561 GLY A N 1
ATOM 4426 C CA . GLY A 1 561 ? 0.700 -5.846 6.589 1.00 75.62 561 GLY A CA 1
ATOM 4427 C C . GLY A 1 561 ? 0.361 -4.493 5.953 1.00 75.62 561 GLY A C 1
ATOM 4428 O O . GLY A 1 561 ? 0.366 -3.466 6.631 1.00 75.62 561 GLY A O 1
ATOM 4429 N N . ALA A 1 562 ? 0.095 -4.482 4.643 1.00 75.38 562 ALA A N 1
ATOM 4430 C CA . ALA A 1 562 ? -0.287 -3.262 3.922 1.00 75.38 562 ALA A CA 1
ATOM 4431 C C . ALA A 1 562 ? -1.725 -2.813 4.185 1.00 75.38 562 ALA A C 1
ATOM 4433 O O . ALA A 1 562 ? -2.044 -1.643 3.957 1.00 75.38 562 ALA A O 1
ATOM 4434 N N . ASN A 1 563 ? -2.570 -3.734 4.648 1.00 80.44 563 ASN A N 1
ATOM 4435 C CA . ASN A 1 563 ? -3.961 -3.456 4.936 1.00 80.44 563 ASN A CA 1
ATOM 4436 C C . ASN A 1 563 ? -4.067 -2.756 6.287 1.00 80.44 563 ASN A C 1
ATOM 4438 O O . ASN A 1 563 ? -3.486 -3.207 7.275 1.00 80.44 563 ASN A O 1
ATOM 4442 N N . GLY A 1 564 ? -4.805 -1.656 6.332 1.00 82.50 564 GLY A N 1
ATOM 4443 C CA . GLY A 1 564 ? -4.993 -0.880 7.546 1.00 82.50 564 GLY A CA 1
ATOM 4444 C C . GLY A 1 564 ? -6.405 -0.343 7.661 1.00 82.50 564 GLY A C 1
ATOM 4445 O O . GLY A 1 564 ? -7.054 -0.034 6.663 1.00 82.50 564 GLY A O 1
ATOM 4446 N N . VAL A 1 565 ? -6.860 -0.212 8.899 1.00 87.25 565 VAL A N 1
ATOM 4447 C CA . VAL A 1 565 ? -8.115 0.445 9.245 1.00 87.25 565 VAL A CA 1
ATOM 4448 C C . VAL A 1 565 ? -7.777 1.631 10.128 1.00 87.25 565 VAL A C 1
ATOM 4450 O O . VAL A 1 565 ? -7.107 1.476 11.148 1.00 87.25 565 VAL A O 1
ATOM 4453 N N . LEU A 1 566 ? -8.246 2.810 9.737 1.00 91.12 566 LEU A N 1
ATOM 4454 C CA . LEU A 1 566 ? -8.179 4.027 10.529 1.00 91.12 566 LEU A CA 1
ATOM 4455 C C . LEU A 1 566 ? -9.590 4.354 11.018 1.00 91.12 566 LEU A C 1
ATOM 4457 O O . LEU A 1 566 ? -10.425 4.799 10.221 1.00 91.12 566 LEU A O 1
ATOM 4461 N N . PRO A 1 567 ? -9.875 4.139 12.310 1.00 87.94 567 PRO A N 1
ATOM 4462 C CA . PRO A 1 567 ? -11.088 4.642 12.918 1.00 87.94 567 PRO A CA 1
ATOM 4463 C C . PRO A 1 567 ? -11.026 6.164 13.033 1.00 87.94 567 PRO A C 1
ATOM 4465 O O . PRO A 1 567 ? -9.991 6.742 13.377 1.00 87.94 567 PRO A O 1
ATOM 4468 N N . VAL A 1 568 ? -12.147 6.809 12.745 1.00 87.50 568 VAL A N 1
ATOM 4469 C CA . VAL A 1 568 ? -12.299 8.256 12.837 1.00 87.50 568 VAL A CA 1
ATOM 4470 C C . VAL A 1 568 ? -13.642 8.556 13.475 1.00 87.50 568 VAL A C 1
ATOM 4472 O O . VAL A 1 568 ? -14.680 8.147 12.962 1.00 87.50 568 VAL A O 1
ATOM 4475 N N . THR A 1 569 ? -13.628 9.291 14.577 1.00 85.44 569 THR A N 1
ATOM 4476 C CA . THR A 1 569 ? -14.842 9.747 15.247 1.00 85.44 569 THR A CA 1
ATOM 4477 C C . THR A 1 569 ? -15.269 11.085 14.670 1.00 85.44 569 THR A C 1
ATOM 4479 O O . THR A 1 569 ? -14.529 12.068 14.725 1.00 85.44 569 THR A O 1
ATOM 4482 N N . PHE A 1 570 ? -16.469 11.133 14.109 1.00 83.38 570 PHE A N 1
ATOM 4483 C CA . PHE A 1 570 ? -17.118 12.364 13.693 1.00 83.38 570 PHE A CA 1
ATOM 4484 C C . PHE A 1 570 ? -17.917 12.922 14.863 1.00 83.38 570 PHE A C 1
ATOM 4486 O O . PHE A 1 570 ? -18.850 12.282 15.354 1.00 83.38 570 PHE A O 1
ATOM 4493 N N . ARG A 1 571 ? -17.548 14.132 15.290 1.00 78.75 571 ARG A N 1
ATOM 4494 C CA . ARG A 1 571 ? -18.310 14.871 16.292 1.00 78.75 571 ARG A CA 1
ATOM 4495 C C . ARG A 1 571 ? -19.603 15.348 15.666 1.00 78.75 571 ARG A C 1
ATOM 4497 O O . ARG A 1 571 ? -19.578 16.006 14.624 1.00 78.75 571 ARG A O 1
ATOM 4504 N N . ASN A 1 572 ? -20.712 15.018 16.299 1.00 70.94 572 ASN A N 1
ATOM 4505 C CA . ASN A 1 572 ? -22.035 15.301 15.773 1.00 70.94 572 ASN A CA 1
ATOM 4506 C C . ASN A 1 572 ? -22.621 16.593 16.357 1.00 70.94 572 ASN A C 1
ATOM 4508 O O . ASN A 1 572 ? -22.326 16.962 17.492 1.00 70.94 572 ASN A O 1
ATOM 4512 N N . ASN A 1 573 ? -23.509 17.243 15.604 1.00 68.00 573 ASN A N 1
ATOM 4513 C CA . ASN A 1 573 ? -24.292 18.394 16.069 1.00 68.00 573 ASN A CA 1
ATOM 4514 C C . ASN A 1 573 ? -25.525 18.001 16.911 1.00 68.00 573 ASN A C 1
ATOM 4516 O O . ASN A 1 573 ? -26.269 18.877 17.352 1.00 68.00 573 ASN A O 1
ATOM 4520 N N . VAL A 1 574 ? -25.785 16.704 17.108 1.00 68.75 574 VAL A N 1
ATOM 4521 C CA . VAL A 1 574 ? -26.885 16.210 17.950 1.00 68.75 574 VAL A CA 1
ATOM 4522 C C . VAL A 1 574 ? -26.370 15.793 19.316 1.00 68.75 574 VAL A C 1
ATOM 4524 O O . VAL A 1 574 ? -25.401 15.048 19.415 1.00 68.75 574 VAL A O 1
ATOM 4527 N N . PHE A 1 575 ? -27.070 16.253 20.350 1.00 70.25 575 PHE A N 1
ATOM 4528 C CA . PHE A 1 575 ? -26.774 15.988 21.752 1.00 70.25 575 PHE A CA 1
ATOM 4529 C C . PHE A 1 575 ? -27.778 14.999 22.335 1.00 70.25 575 PHE A C 1
ATOM 4531 O O . PHE A 1 575 ? -28.967 15.087 22.023 1.00 70.25 575 PHE A O 1
ATOM 4538 N N . ASP A 1 576 ? -27.307 14.068 23.157 1.00 68.62 576 ASP A N 1
ATOM 4539 C CA . ASP A 1 576 ? -28.114 13.165 23.968 1.00 68.62 576 ASP A CA 1
ATOM 4540 C C . ASP A 1 576 ? -28.955 13.939 25.007 1.00 68.62 576 ASP A C 1
ATOM 4542 O O . ASP A 1 576 ? -28.919 15.169 25.101 1.00 68.62 576 ASP A O 1
ATOM 4546 N N . SER A 1 577 ? -29.761 13.223 25.791 1.00 67.12 577 SER A N 1
ATOM 4547 C CA . SER A 1 577 ? -30.588 13.827 26.849 1.00 67.12 577 SER A CA 1
ATOM 4548 C C . SER A 1 577 ? -29.777 14.471 27.980 1.00 67.12 577 SER A C 1
ATOM 4550 O O . SER A 1 577 ? -30.328 15.259 28.743 1.00 67.12 577 SER A O 1
ATOM 4552 N N . SER A 1 578 ? -28.490 14.144 28.084 1.00 67.44 578 SER A N 1
ATOM 4553 C CA . SER A 1 578 ? -27.550 14.650 29.085 1.00 67.44 578 SER A CA 1
ATOM 4554 C C . SER A 1 578 ? -26.731 15.841 28.568 1.00 67.44 578 SER A C 1
ATOM 4556 O O . SER A 1 578 ? -25.914 16.387 29.307 1.00 67.44 578 SER A O 1
ATOM 4558 N N . GLY A 1 579 ? -26.945 16.266 27.316 1.00 66.56 579 GLY A N 1
ATOM 4559 C CA . GLY A 1 579 ? -26.211 17.361 26.683 1.00 66.56 579 GLY A CA 1
ATOM 4560 C C . GLY A 1 579 ? -24.843 16.965 26.118 1.00 66.56 579 GLY A C 1
ATOM 4561 O O . GLY A 1 579 ? -24.072 17.852 25.749 1.00 66.56 579 GLY A O 1
ATOM 4562 N N . ASN A 1 580 ? -24.530 15.669 26.014 1.00 67.50 580 ASN A N 1
ATOM 4563 C CA . ASN A 1 580 ? -23.312 15.181 25.367 1.00 67.50 580 ASN A CA 1
ATOM 4564 C C . ASN A 1 580 ? -23.574 14.918 23.882 1.00 67.50 580 ASN A C 1
ATOM 4566 O O . ASN A 1 580 ? -24.614 14.371 23.531 1.00 67.50 580 ASN A O 1
ATOM 4570 N N . PRO A 1 581 ? -22.664 15.276 22.973 1.00 67.69 581 PRO A N 1
ATOM 4571 C CA . PRO A 1 581 ? -22.850 14.986 21.559 1.00 67.69 581 PRO A CA 1
ATOM 4572 C C . PRO A 1 581 ? -22.767 13.486 21.272 1.00 67.69 581 PRO A C 1
ATOM 4574 O O . PRO A 1 581 ? -21.974 12.758 21.870 1.00 67.69 581 PRO A O 1
ATOM 4577 N N . VAL A 1 582 ? -23.599 13.050 20.331 1.00 70.62 582 VAL A N 1
ATOM 4578 C CA . VAL A 1 582 ? -23.713 11.658 19.891 1.00 70.62 582 VAL A CA 1
ATOM 4579 C C . VAL A 1 582 ? -22.710 11.413 18.774 1.00 70.62 582 VAL A C 1
ATOM 4581 O O . VAL A 1 582 ? -23.030 11.496 17.584 1.00 70.62 582 VAL A O 1
ATOM 4584 N N . ASP A 1 583 ? -21.473 11.172 19.176 1.00 74.56 583 ASP A N 1
ATOM 4585 C CA . ASP A 1 583 ? -20.362 10.938 18.266 1.00 74.56 583 ASP A CA 1
ATOM 4586 C C . ASP A 1 583 ? -20.540 9.625 17.492 1.00 74.56 583 ASP A C 1
ATOM 4588 O O . ASP A 1 583 ? -21.034 8.629 18.021 1.00 74.56 583 ASP A O 1
ATOM 4592 N N . VAL A 1 584 ? -20.141 9.622 16.218 1.00 75.81 584 VAL A N 1
ATOM 4593 C CA . VAL A 1 584 ? -20.204 8.426 15.365 1.00 75.81 584 VAL A CA 1
ATOM 4594 C C . VAL A 1 584 ? -18.814 8.053 14.881 1.00 75.81 584 VAL A C 1
ATOM 4596 O O . VAL A 1 584 ? -18.104 8.879 14.309 1.00 75.81 584 VAL A O 1
ATOM 4599 N N . THR A 1 585 ? -18.416 6.800 15.090 1.00 81.75 585 THR A N 1
ATOM 4600 C CA . THR A 1 585 ? -17.107 6.315 14.647 1.00 81.75 585 THR A CA 1
ATOM 4601 C C . THR A 1 585 ? -17.230 5.589 13.315 1.00 81.75 585 THR A C 1
ATOM 4603 O O . THR A 1 585 ? -17.913 4.573 13.187 1.00 81.75 585 THR A O 1
ATOM 4606 N N . VAL A 1 586 ? -16.535 6.116 12.312 1.00 85.56 586 VAL A N 1
ATOM 4607 C CA . VAL A 1 586 ? -16.427 5.551 10.967 1.00 85.56 586 VAL A CA 1
ATOM 4608 C C . VAL A 1 586 ? -15.039 4.952 10.743 1.00 85.56 586 VAL A C 1
ATOM 4610 O O . VAL A 1 586 ? -14.123 5.122 11.549 1.00 85.56 586 VAL A O 1
ATOM 4613 N N . ARG A 1 587 ? -14.868 4.234 9.635 1.00 88.75 587 ARG A N 1
ATOM 4614 C CA . ARG A 1 587 ? -13.629 3.560 9.246 1.00 88.75 587 ARG A CA 1
ATOM 4615 C C . ARG A 1 587 ? -13.195 4.000 7.861 1.00 88.75 587 ARG A C 1
ATOM 4617 O O . ARG A 1 587 ? -13.973 3.945 6.905 1.00 88.75 587 ARG A O 1
ATOM 4624 N N . TYR A 1 588 ? -11.923 4.359 7.769 1.00 90.50 588 TYR A N 1
ATOM 4625 C CA . TYR A 1 588 ? -11.190 4.459 6.518 1.00 90.50 588 TYR A CA 1
ATOM 4626 C C . TYR A 1 588 ? -10.323 3.218 6.356 1.00 90.50 588 TYR A C 1
ATOM 4628 O O . TYR A 1 588 ? -9.739 2.731 7.324 1.00 90.50 588 TYR A O 1
ATOM 4636 N N . GLU A 1 589 ? -10.218 2.726 5.129 1.00 89.56 589 GLU A N 1
ATOM 4637 C CA . GLU A 1 589 ? -9.477 1.510 4.806 1.00 89.56 589 GLU A CA 1
ATOM 4638 C C . GLU A 1 589 ? -8.347 1.816 3.828 1.00 89.56 589 GLU A C 1
ATOM 4640 O O . GLU A 1 589 ? -8.500 2.603 2.892 1.00 89.56 589 GLU A O 1
ATOM 4645 N N . THR A 1 590 ? -7.202 1.186 4.039 1.00 89.38 590 THR A N 1
ATOM 4646 C CA . THR A 1 590 ? -6.043 1.253 3.150 1.00 89.38 590 THR A CA 1
ATOM 4647 C C . THR A 1 590 ? -5.573 -0.153 2.821 1.00 89.38 590 THR A C 1
ATOM 4649 O O . THR A 1 590 ? -5.701 -1.053 3.646 1.00 89.38 590 THR A O 1
ATOM 4652 N N . SER A 1 591 ? -5.002 -0.327 1.632 1.00 89.38 591 SER A N 1
ATOM 4653 C CA . SER A 1 591 ? -4.323 -1.553 1.202 1.00 89.38 591 SER A CA 1
ATOM 4654 C C . SER A 1 591 ? -2.882 -1.289 0.750 1.00 89.38 591 SER A C 1
ATOM 4656 O O . SER A 1 591 ? -2.272 -2.118 0.076 1.00 89.38 591 SER A O 1
ATOM 4658 N N . ASP A 1 592 ? -2.342 -0.103 1.051 1.00 88.88 592 ASP A N 1
ATOM 4659 C CA . ASP A 1 592 ? -1.044 0.371 0.556 1.00 88.88 592 ASP A CA 1
ATOM 4660 C C . ASP A 1 592 ? -0.153 0.968 1.659 1.00 88.88 592 ASP A C 1
ATOM 4662 O O . ASP A 1 592 ? 0.685 1.842 1.401 1.00 88.88 592 ASP A O 1
ATOM 4666 N N . TYR A 1 593 ? -0.302 0.462 2.890 1.00 87.69 593 TYR A N 1
ATOM 4667 C CA . TYR A 1 593 ? 0.349 0.979 4.096 1.00 87.69 593 TYR A CA 1
ATOM 4668 C C . TYR A 1 593 ? -0.003 2.447 4.363 1.00 87.69 593 TYR A C 1
ATOM 4670 O O . TYR A 1 593 ? 0.892 3.255 4.645 1.00 87.69 593 TYR A O 1
ATOM 4678 N N . GLY A 1 594 ? -1.280 2.809 4.217 1.00 88.94 594 GLY A N 1
ATOM 4679 C CA . GLY A 1 594 ? -1.822 4.132 4.534 1.00 88.94 594 GLY A CA 1
ATOM 4680 C C . GLY A 1 594 ? -1.272 5.266 3.676 1.00 88.94 594 GLY A C 1
ATOM 4681 O O . GLY A 1 594 ? -1.254 6.407 4.138 1.00 88.94 594 GLY A O 1
ATOM 4682 N N . LYS A 1 595 ? -0.784 4.977 2.460 1.00 89.94 595 LYS A N 1
ATOM 4683 C CA . LYS A 1 595 ? -0.451 6.030 1.482 1.00 89.94 595 LYS A CA 1
ATOM 4684 C C . LYS A 1 595 ? -1.730 6.634 0.916 1.00 89.94 595 LYS A C 1
ATOM 4686 O O . LYS A 1 595 ? -1.790 7.846 0.714 1.00 89.94 595 LYS A O 1
ATOM 4691 N N . THR A 1 596 ? -2.737 5.798 0.687 1.00 92.88 596 THR A N 1
ATOM 4692 C CA . THR A 1 596 ? -4.092 6.203 0.326 1.00 92.88 596 THR A CA 1
ATOM 4693 C C . THR A 1 596 ? -5.098 5.569 1.278 1.00 92.88 596 THR A C 1
ATOM 4695 O O . THR A 1 596 ? -4.901 4.460 1.776 1.00 92.88 596 THR A O 1
ATOM 4698 N N . TRP A 1 597 ? -6.170 6.308 1.550 1.00 92.88 597 TRP A N 1
ATOM 4699 C CA . TRP A 1 597 ? -7.270 5.881 2.403 1.00 92.88 597 TRP A CA 1
ATOM 4700 C C . TRP A 1 597 ? -8.569 5.973 1.613 1.00 92.88 597 TRP A C 1
ATOM 4702 O O . TRP A 1 597 ? -8.824 6.963 0.927 1.00 92.88 597 TRP A O 1
ATOM 4712 N N . THR A 1 598 ? -9.383 4.934 1.710 1.00 92.69 598 THR A N 1
ATOM 4713 C CA . THR A 1 598 ? -10.669 4.805 1.031 1.00 92.69 598 THR A CA 1
ATOM 4714 C C . THR A 1 598 ? -11.796 4.810 2.053 1.00 92.69 598 THR A C 1
ATOM 4716 O O . THR A 1 598 ? -11.619 4.377 3.192 1.00 92.69 598 THR A O 1
ATOM 4719 N N . PHE A 1 599 ? -12.954 5.331 1.655 1.00 91.50 599 PHE A N 1
ATOM 4720 C CA . PHE A 1 599 ? -14.135 5.408 2.504 1.00 91.50 599 PHE A CA 1
ATOM 4721 C C . PHE A 1 599 ? -15.301 4.695 1.821 1.00 91.50 599 PHE A C 1
ATOM 4723 O O . PHE A 1 599 ? -15.782 5.145 0.781 1.00 91.50 599 PHE A O 1
ATOM 4730 N N . ASN A 1 600 ? -15.756 3.582 2.398 1.00 90.94 600 ASN A N 1
ATOM 4731 C CA . ASN A 1 600 ? -16.932 2.870 1.909 1.00 90.94 600 ASN A CA 1
ATOM 4732 C C . ASN A 1 600 ? -18.184 3.385 2.623 1.00 90.94 600 ASN A C 1
ATOM 4734 O O . ASN A 1 600 ? -18.395 3.125 3.806 1.00 90.94 600 ASN A O 1
ATOM 4738 N N . GLU A 1 601 ? -19.007 4.134 1.900 1.00 90.31 601 GLU A N 1
ATOM 4739 C CA . GLU A 1 601 ? -20.148 4.844 2.471 1.00 90.31 601 GLU A CA 1
ATOM 4740 C C . GLU A 1 601 ? -21.233 3.903 3.011 1.00 90.31 601 GLU A C 1
ATOM 4742 O O . GLU A 1 601 ? -21.591 4.000 4.182 1.00 90.31 601 GLU A O 1
ATOM 4747 N N . LYS A 1 602 ? -21.682 2.925 2.211 1.00 91.69 602 LYS A N 1
ATOM 4748 C CA . LYS A 1 602 ? -22.694 1.930 2.618 1.00 91.69 602 LYS A CA 1
ATOM 4749 C C . LYS A 1 602 ? -22.251 1.144 3.850 1.00 91.69 602 LYS A C 1
ATOM 4751 O O . LYS A 1 602 ? -23.026 0.950 4.784 1.00 91.69 602 LYS A O 1
ATOM 4756 N N . TYR A 1 603 ? -20.989 0.719 3.859 1.00 90.44 603 TYR A N 1
ATOM 4757 C CA . TYR A 1 603 ? -20.425 -0.025 4.980 1.00 90.44 603 TYR A CA 1
ATOM 4758 C C . TYR A 1 603 ? -20.411 0.812 6.261 1.00 90.44 603 TYR A C 1
ATOM 4760 O O . TYR A 1 603 ? -20.832 0.334 7.309 1.00 90.44 603 TYR A O 1
ATOM 4768 N N . ASN A 1 604 ? -19.994 2.078 6.175 1.00 90.38 604 ASN A N 1
ATOM 4769 C CA . ASN A 1 604 ? -19.965 2.973 7.328 1.00 90.38 604 ASN A CA 1
ATOM 4770 C C . ASN A 1 604 ? -21.365 3.341 7.840 1.00 90.38 604 ASN A C 1
ATOM 4772 O O . ASN A 1 604 ? -21.563 3.396 9.050 1.00 90.38 604 ASN A O 1
ATOM 4776 N N . LEU A 1 605 ? -22.359 3.512 6.962 1.00 91.50 605 LEU A N 1
ATOM 4777 C CA . LEU A 1 605 ? -23.754 3.689 7.385 1.00 91.50 605 LEU A CA 1
ATOM 4778 C C . LEU A 1 605 ? -24.279 2.453 8.130 1.00 91.50 605 LEU A C 1
ATOM 4780 O O . LEU A 1 605 ? -24.915 2.587 9.174 1.00 91.50 605 LEU A O 1
ATOM 4784 N N . ALA A 1 606 ? -23.963 1.250 7.645 1.00 91.00 606 ALA A N 1
ATOM 4785 C CA . ALA A 1 606 ? -24.320 0.010 8.331 1.00 91.00 606 ALA A CA 1
ATOM 4786 C C . ALA A 1 606 ? -23.577 -0.175 9.666 1.00 91.00 606 ALA A C 1
ATOM 4788 O O . ALA A 1 606 ? -24.161 -0.696 10.613 1.00 91.00 606 ALA A O 1
ATOM 4789 N N . LEU A 1 607 ? -22.325 0.284 9.782 1.00 87.56 607 LEU A N 1
ATOM 4790 C CA . LEU A 1 607 ? -21.602 0.308 11.058 1.00 87.56 607 LEU A CA 1
ATOM 4791 C C . LEU A 1 607 ? -22.279 1.227 12.076 1.00 87.56 607 LEU A C 1
ATOM 4793 O O . LEU A 1 607 ? -22.525 0.798 13.197 1.00 87.56 607 LEU A O 1
ATOM 4797 N N . ILE A 1 608 ? -22.637 2.451 11.677 1.00 86.81 608 ILE A N 1
ATOM 4798 C CA . ILE A 1 608 ? -23.367 3.397 12.538 1.00 86.81 608 ILE A CA 1
ATOM 4799 C C . ILE A 1 608 ? -24.705 2.792 12.978 1.00 86.81 608 ILE A C 1
ATOM 4801 O O . ILE A 1 608 ? -25.087 2.875 14.145 1.00 86.81 608 ILE A O 1
ATOM 4805 N N . TRP A 1 609 ? -25.405 2.134 12.051 1.00 91.25 609 TRP A N 1
ATOM 4806 C CA . TRP A 1 609 ? -26.648 1.431 12.348 1.00 91.25 609 TRP A CA 1
ATOM 4807 C C . TRP A 1 609 ? -26.454 0.300 13.364 1.00 91.25 609 TRP A C 1
ATOM 4809 O O . TRP A 1 609 ? -27.268 0.133 14.277 1.00 91.25 609 TRP A O 1
ATOM 4819 N N . ALA A 1 610 ? -25.387 -0.485 13.220 1.00 87.12 610 ALA A N 1
ATOM 4820 C CA . ALA A 1 610 ? -25.067 -1.579 14.125 1.00 87.12 610 ALA A CA 1
ATOM 4821 C C . ALA A 1 610 ? -24.686 -1.088 15.525 1.00 87.12 610 ALA A C 1
ATOM 4823 O O . ALA A 1 610 ? -25.229 -1.596 16.506 1.00 87.12 610 ALA A O 1
ATOM 4824 N N . GLU A 1 611 ? -23.836 -0.066 15.606 1.00 83.19 611 GLU A N 1
ATOM 4825 C CA . GLU A 1 611 ? -23.346 0.503 16.864 1.00 83.19 611 GLU A CA 1
ATOM 4826 C C . GLU A 1 611 ? -24.482 1.086 17.707 1.00 83.19 611 GLU A C 1
ATOM 4828 O O . GLU A 1 611 ? -24.616 0.764 18.883 1.00 83.19 611 GLU A O 1
ATOM 4833 N N . ALA A 1 612 ? -25.392 1.835 17.082 1.00 84.56 612 ALA A N 1
ATOM 4834 C CA . ALA A 1 612 ? -26.592 2.354 17.738 1.00 84.56 612 ALA A CA 1
ATOM 4835 C C . ALA A 1 612 ? -27.462 1.254 18.379 1.00 84.56 612 ALA A C 1
ATOM 4837 O O . ALA A 1 612 ? -28.112 1.481 19.398 1.00 84.56 612 ALA A O 1
ATOM 4838 N N . TRP A 1 613 ? -27.480 0.044 17.803 1.00 85.62 613 TRP A N 1
ATOM 4839 C CA . TRP A 1 613 ? -28.168 -1.106 18.408 1.00 85.62 613 TRP A CA 1
ATOM 4840 C C . TRP A 1 613 ? -27.476 -1.591 19.679 1.00 85.62 613 TRP A C 1
ATOM 4842 O O . TRP A 1 613 ? -28.143 -2.005 20.628 1.00 85.62 613 TRP A O 1
ATOM 4852 N N . SER A 1 614 ? -26.144 -1.545 19.679 1.00 81.25 614 SER A N 1
ATOM 4853 C CA . SER A 1 614 ? -25.301 -1.930 20.807 1.00 81.25 614 SER A CA 1
ATOM 4854 C C . SER A 1 614 ? -25.466 -0.955 21.972 1.00 81.25 614 SER A C 1
ATOM 4856 O O . SER A 1 614 ? -25.791 -1.367 23.086 1.00 81.25 614 SER A O 1
ATOM 4858 N N . THR A 1 615 ? -25.359 0.347 21.690 1.00 78.12 615 THR A N 1
ATOM 4859 C CA . THR A 1 615 ? -25.497 1.425 22.684 1.00 78.12 615 THR A CA 1
ATOM 4860 C C . THR A 1 615 ? -26.944 1.706 23.083 1.00 78.12 615 THR A C 1
ATOM 4862 O O . THR A 1 615 ? -27.187 2.361 24.094 1.00 78.12 615 THR A O 1
ATOM 4865 N N . ARG A 1 616 ? -27.913 1.196 22.308 1.00 83.94 616 ARG A N 1
ATOM 4866 C CA . ARG A 1 616 ? -29.364 1.424 22.452 1.00 83.94 616 ARG A CA 1
ATOM 4867 C C . ARG A 1 616 ? -29.795 2.875 22.235 1.00 83.94 616 ARG A C 1
ATOM 4869 O O . ARG A 1 616 ? -30.949 3.210 22.518 1.00 83.94 616 ARG A O 1
ATOM 4876 N N . ASP A 1 617 ? -28.912 3.701 21.683 1.00 84.19 617 ASP A N 1
ATOM 4877 C CA . ASP A 1 617 ? -29.203 5.076 21.296 1.00 84.19 617 ASP A CA 1
ATOM 4878 C C . ASP A 1 617 ? -29.505 5.163 19.792 1.00 84.19 617 ASP A C 1
ATOM 4880 O O . ASP A 1 617 ? -28.629 5.075 18.929 1.00 84.19 617 ASP A O 1
ATOM 4884 N N . GLY A 1 618 ? -30.780 5.368 19.467 1.00 87.69 618 GLY A N 1
ATOM 4885 C CA . GLY A 1 618 ? -31.274 5.505 18.102 1.00 87.69 618 GLY A CA 1
ATOM 4886 C C . GLY A 1 618 ? -30.986 6.847 17.432 1.00 87.69 618 GLY A C 1
ATOM 4887 O O . GLY A 1 618 ? -31.308 6.986 16.251 1.00 87.69 618 GLY A O 1
ATOM 4888 N N . ARG A 1 619 ? -30.391 7.837 18.113 1.00 87.12 619 ARG A N 1
ATOM 4889 C CA . ARG A 1 619 ? -30.128 9.168 17.524 1.00 87.12 619 ARG A CA 1
ATOM 4890 C C . ARG A 1 619 ? -29.220 9.081 16.302 1.00 87.12 619 ARG A C 1
ATOM 4892 O O . ARG A 1 619 ? -29.513 9.701 15.280 1.00 87.12 619 ARG A O 1
ATOM 4899 N N . ALA A 1 620 ? -28.164 8.271 16.374 1.00 83.62 620 ALA A N 1
ATOM 4900 C CA . ALA A 1 620 ? -27.245 8.070 15.256 1.00 83.62 620 ALA A CA 1
ATOM 4901 C C . ALA A 1 620 ? -27.930 7.376 14.060 1.00 83.62 620 ALA A C 1
ATOM 4903 O O . ALA A 1 620 ? -27.739 7.797 12.919 1.00 83.62 620 ALA A O 1
ATOM 4904 N N . ARG A 1 621 ? -28.803 6.383 14.312 1.00 89.69 621 ARG A N 1
ATOM 4905 C CA . ARG A 1 621 ? -29.649 5.749 13.278 1.00 89.69 621 ARG A CA 1
ATOM 4906 C C . ARG A 1 621 ? -30.580 6.756 12.620 1.00 89.69 621 ARG A C 1
ATOM 4908 O O . ARG A 1 621 ? -30.623 6.843 11.398 1.00 89.69 621 ARG A O 1
ATOM 4915 N N . TYR A 1 622 ? -31.288 7.537 13.429 1.00 90.56 622 TYR A N 1
ATOM 4916 C CA . TYR A 1 622 ? -32.254 8.517 12.950 1.00 90.56 622 TYR A CA 1
ATOM 4917 C C . TYR A 1 622 ? -31.640 9.492 11.942 1.00 90.56 622 TYR A C 1
ATOM 4919 O O . TYR A 1 622 ? -32.241 9.793 10.916 1.00 90.56 622 TYR A O 1
ATOM 4927 N N . GLN A 1 623 ? -30.413 9.953 12.175 1.00 87.06 623 GLN A N 1
ATOM 4928 C CA . GLN A 1 623 ? -29.762 10.892 11.262 1.00 87.06 623 GLN A CA 1
ATOM 4929 C C . GLN A 1 623 ? -29.433 10.315 9.890 1.00 87.06 623 GLN A C 1
ATOM 4931 O O . GLN A 1 623 ? -29.389 11.064 8.912 1.00 87.06 623 GLN A O 1
ATOM 4936 N N . ILE A 1 624 ? -29.154 9.018 9.808 1.00 89.69 624 ILE A N 1
ATOM 4937 C CA . ILE A 1 624 ? -28.768 8.367 8.554 1.00 89.69 624 ILE A CA 1
ATOM 4938 C C . ILE A 1 624 ? -29.959 7.790 7.787 1.00 89.69 624 ILE A C 1
ATOM 4940 O O . ILE A 1 624 ? -29.780 7.362 6.653 1.00 89.69 624 ILE A O 1
ATOM 4944 N N . MET A 1 625 ? -31.154 7.804 8.377 1.00 93.56 625 MET A N 1
ATOM 4945 C CA . MET A 1 625 ? -32.416 7.471 7.714 1.00 93.56 625 MET A CA 1
ATOM 4946 C C . MET A 1 625 ? -32.803 8.525 6.667 1.00 93.56 625 MET A C 1
ATOM 4948 O O . MET A 1 625 ? -32.443 9.702 6.791 1.00 93.56 625 MET A O 1
ATOM 4952 N N . ASP A 1 626 ? -33.563 8.101 5.659 1.00 94.56 626 ASP A N 1
ATOM 4953 C CA . ASP A 1 626 ? -34.299 9.005 4.778 1.00 94.56 626 ASP A CA 1
ATOM 4954 C C . ASP A 1 626 ? -35.470 9.687 5.513 1.00 94.56 626 ASP A C 1
ATOM 4956 O O . ASP A 1 626 ? -35.862 9.308 6.625 1.00 94.56 626 ASP A O 1
ATOM 4960 N N . SER A 1 627 ? -36.039 10.722 4.896 1.00 94.00 627 SER A N 1
ATOM 4961 C CA . SER A 1 627 ? -37.092 11.532 5.522 1.00 94.00 627 SER A CA 1
ATOM 4962 C C . SER A 1 627 ? -38.348 10.720 5.871 1.00 94.00 627 SER A C 1
ATOM 4964 O O . SER A 1 627 ? -39.028 11.009 6.860 1.00 94.00 627 SER A O 1
ATOM 4966 N N . LYS A 1 628 ? -38.655 9.681 5.084 1.00 95.12 628 LYS A N 1
ATOM 4967 C CA . LYS A 1 628 ? -39.800 8.795 5.323 1.00 95.12 628 LYS A CA 1
ATOM 4968 C C . LYS A 1 628 ? -39.566 7.928 6.561 1.00 95.12 628 LYS A C 1
ATOM 4970 O O . LYS A 1 628 ? -40.396 7.921 7.467 1.00 95.12 628 LYS A O 1
ATOM 4975 N N . MET A 1 629 ? -38.425 7.254 6.638 1.00 95.38 629 MET A N 1
ATOM 4976 C CA . MET A 1 629 ? -38.059 6.371 7.739 1.00 95.38 629 MET A CA 1
ATOM 4977 C C . MET A 1 629 ? -37.869 7.150 9.051 1.00 95.38 629 MET A C 1
ATOM 4979 O O . MET A 1 629 ? -38.243 6.655 10.113 1.00 95.38 629 MET A O 1
ATOM 4983 N N . GLN A 1 630 ? -37.407 8.406 8.993 1.00 94.75 630 GLN A N 1
ATOM 4984 C CA . GLN A 1 630 ? -37.422 9.314 10.148 1.00 94.75 630 GLN A CA 1
ATOM 4985 C C . GLN A 1 630 ? -38.842 9.579 10.673 1.00 94.75 630 GLN A C 1
ATOM 4987 O O . GLN A 1 630 ? -39.075 9.532 11.884 1.00 94.75 630 GLN A O 1
ATOM 4992 N N . SER A 1 631 ? -39.802 9.849 9.783 1.00 94.75 631 SER A N 1
ATOM 4993 C CA . SER A 1 631 ? -41.205 10.069 10.162 1.00 94.75 631 SER A CA 1
ATOM 4994 C C . SER A 1 631 ? -41.846 8.806 10.748 1.00 94.75 631 SER A C 1
ATOM 4996 O O . SER A 1 631 ? -42.523 8.881 11.782 1.00 94.75 631 SER A O 1
ATOM 4998 N N . ASP A 1 632 ? -41.570 7.649 10.141 1.00 93.94 632 ASP A N 1
ATOM 4999 C CA . ASP A 1 632 ? -42.027 6.339 10.614 1.00 93.94 632 ASP A CA 1
ATOM 5000 C C . ASP A 1 632 ? -41.453 6.036 12.015 1.00 93.94 632 ASP A C 1
ATOM 5002 O O . ASP A 1 632 ? -42.200 5.657 12.923 1.00 93.94 632 ASP A O 1
ATOM 5006 N N . PHE A 1 633 ? -40.159 6.311 12.239 1.00 93.69 633 PHE A N 1
ATOM 5007 C CA . PHE A 1 633 ? -39.497 6.154 13.540 1.00 93.69 633 PHE A CA 1
ATOM 5008 C C . PHE A 1 633 ? -40.167 7.000 14.630 1.00 93.69 633 PHE A C 1
ATOM 5010 O O . PHE A 1 633 ? -40.551 6.470 15.671 1.00 93.69 633 PHE A O 1
ATOM 5017 N N . ARG A 1 634 ? -40.369 8.305 14.395 1.00 93.44 634 ARG A N 1
ATOM 5018 C CA . ARG A 1 634 ? -41.021 9.212 15.366 1.00 93.44 634 ARG A CA 1
ATOM 5019 C C . ARG A 1 634 ? -42.433 8.754 15.718 1.00 93.44 634 ARG A C 1
ATOM 5021 O O . ARG A 1 634 ? -42.806 8.748 16.889 1.00 93.44 634 ARG A O 1
ATOM 5028 N N . SER A 1 635 ? -43.195 8.335 14.709 1.00 93.25 635 SER A N 1
ATOM 5029 C CA . SER A 1 635 ? -44.564 7.841 14.888 1.00 93.25 635 SER A CA 1
ATOM 5030 C C . SER A 1 635 ? -44.600 6.561 15.726 1.00 93.25 635 SER A C 1
ATOM 5032 O O . SER A 1 635 ? -45.479 6.391 16.572 1.00 93.25 635 SER A O 1
ATOM 5034 N N . GLN A 1 636 ? -43.628 5.664 15.532 1.00 90.94 636 GLN A N 1
ATOM 5035 C CA . GLN A 1 636 ? -43.482 4.462 16.351 1.00 90.94 636 GLN A CA 1
ATOM 5036 C C . GLN A 1 636 ? -43.110 4.798 17.802 1.00 90.94 636 GLN A C 1
ATOM 5038 O O . GLN A 1 636 ? -43.680 4.203 18.717 1.00 90.94 636 GLN A O 1
ATOM 5043 N N . GLN A 1 637 ? -42.205 5.755 18.022 1.00 92.12 637 GLN A N 1
ATOM 5044 C CA . GLN A 1 637 ? -41.783 6.179 19.364 1.00 92.12 637 GLN A CA 1
ATOM 5045 C C . GLN A 1 637 ? -42.930 6.813 20.158 1.00 92.12 637 GLN A C 1
ATOM 5047 O O . GLN A 1 637 ? -43.164 6.427 21.302 1.00 92.12 637 GLN A O 1
ATOM 5052 N N . GLU A 1 638 ? -43.724 7.681 19.526 1.00 91.88 638 GLU A N 1
ATOM 5053 C CA . GLU A 1 638 ? -44.946 8.238 20.120 1.00 91.88 638 GLU A CA 1
ATOM 5054 C C . GLU A 1 638 ? -45.938 7.128 20.501 1.00 91.88 638 GLU A C 1
ATOM 5056 O O . GLU A 1 638 ? -46.481 7.108 21.601 1.00 91.88 638 GLU A O 1
ATOM 5061 N N . LYS A 1 639 ? -46.139 6.143 19.617 1.00 91.38 639 LYS A N 1
ATOM 5062 C CA . LYS A 1 639 ? -47.089 5.047 19.850 1.00 91.38 639 LYS A CA 1
ATOM 5063 C C . LYS A 1 639 ? -46.663 4.099 20.975 1.00 91.38 639 LYS A C 1
ATOM 5065 O O . LYS A 1 639 ? -47.524 3.586 21.685 1.00 91.38 639 LYS A O 1
ATOM 5070 N N . VAL A 1 640 ? -45.368 3.800 21.085 1.00 87.19 640 VAL A N 1
ATOM 5071 C CA . VAL A 1 640 ? -44.839 2.811 22.041 1.00 87.19 640 VAL A CA 1
ATOM 5072 C C . VAL A 1 640 ? -44.523 3.448 23.391 1.00 87.19 640 VAL A C 1
ATOM 5074 O O . VAL A 1 640 ? -44.834 2.860 24.424 1.00 87.19 640 VAL A O 1
ATOM 5077 N N . ASN A 1 641 ? -43.920 4.636 23.386 1.00 86.19 641 ASN A N 1
ATOM 5078 C CA . ASN A 1 641 ? -43.389 5.281 24.585 1.00 86.19 641 ASN A CA 1
ATOM 5079 C C . ASN A 1 641 ? -44.179 6.531 25.010 1.00 86.19 641 ASN A C 1
ATOM 5081 O O . ASN A 1 641 ? -43.914 7.060 26.086 1.00 86.19 641 ASN A O 1
ATOM 5085 N N . GLY A 1 642 ? -45.129 7.013 24.197 1.00 89.44 642 GLY A N 1
ATOM 5086 C CA . GLY A 1 642 ? -45.852 8.266 24.455 1.00 89.44 642 GLY A CA 1
ATOM 5087 C C . GLY A 1 642 ? -45.002 9.526 24.262 1.00 89.44 642 GLY A C 1
ATOM 5088 O O . GLY A 1 642 ? -45.386 10.590 24.736 1.00 89.44 642 GLY A O 1
ATOM 5089 N N . ASP A 1 643 ? -43.831 9.394 23.632 1.00 88.88 643 ASP A N 1
ATOM 5090 C CA . ASP A 1 643 ? -42.921 10.502 23.349 1.00 88.88 643 ASP A CA 1
ATOM 5091 C C . ASP A 1 643 ? -42.178 10.263 22.031 1.00 88.88 643 ASP A C 1
ATOM 5093 O O . ASP A 1 643 ? -41.274 9.427 21.939 1.00 88.88 643 ASP A O 1
ATOM 5097 N N . ALA A 1 644 ? -42.523 11.038 21.005 1.00 87.19 644 ALA A N 1
ATOM 5098 C CA . ALA A 1 644 ? -41.846 11.047 19.714 1.00 87.19 644 ALA A CA 1
ATOM 5099 C C . ALA A 1 644 ? -40.348 11.390 19.815 1.00 87.19 644 ALA A C 1
ATOM 5101 O O . ALA A 1 644 ? -39.599 11.107 18.879 1.00 87.19 644 ALA A O 1
ATOM 5102 N N . ASN A 1 645 ? -39.885 12.023 20.900 1.00 86.50 645 ASN A N 1
ATOM 5103 C CA . ASN A 1 645 ? -38.475 12.337 21.169 1.00 86.50 645 ASN A CA 1
ATOM 5104 C C . ASN A 1 645 ? -37.731 11.261 21.950 1.00 86.50 645 ASN A C 1
ATOM 5106 O O . ASN A 1 645 ? -36.546 11.442 22.247 1.00 86.50 645 ASN A O 1
ATOM 5110 N N . ASN A 1 646 ? -38.369 10.124 22.206 1.00 87.94 646 ASN A N 1
ATOM 5111 C CA . ASN A 1 646 ? -37.674 8.976 22.739 1.00 87.94 646 ASN A CA 1
ATOM 5112 C C . ASN A 1 646 ? -36.821 8.316 21.644 1.00 87.94 646 ASN A C 1
ATOM 5114 O O . ASN A 1 646 ? -37.331 7.835 20.637 1.00 87.94 646 ASN A O 1
ATOM 5118 N N . PHE A 1 647 ? -35.503 8.302 21.835 1.00 88.38 647 PHE A N 1
ATOM 5119 C CA . PHE A 1 647 ? -34.560 7.639 20.929 1.00 88.38 647 PHE A CA 1
ATOM 5120 C C . PHE A 1 647 ? -34.037 6.311 21.477 1.00 88.38 647 PHE A C 1
ATOM 5122 O O . PHE A 1 647 ? -33.190 5.686 20.844 1.00 88.38 647 PHE A O 1
ATOM 5129 N N . VAL A 1 648 ? -34.535 5.856 22.626 1.00 87.50 648 VAL A N 1
ATOM 5130 C CA . VAL A 1 648 ? -34.180 4.548 23.170 1.00 87.50 648 VAL A CA 1
ATOM 5131 C C . VAL A 1 648 ? -34.818 3.480 22.290 1.00 87.50 648 VAL A C 1
ATOM 5133 O O . VAL A 1 648 ? -36.040 3.356 22.207 1.00 87.50 648 VAL A O 1
ATOM 5136 N N . ILE A 1 649 ? -33.984 2.695 21.613 1.00 86.31 649 ILE A N 1
ATOM 5137 C CA . ILE A 1 649 ? -34.458 1.644 20.699 1.00 86.31 649 ILE A CA 1
ATOM 5138 C C . ILE A 1 649 ? -34.588 0.276 21.380 1.00 86.31 649 ILE A C 1
ATOM 5140 O O . ILE A 1 649 ? -35.105 -0.658 20.768 1.00 86.31 649 ILE A O 1
ATOM 5144 N N . ARG A 1 650 ? -34.167 0.145 22.654 1.00 80.06 650 ARG A N 1
ATOM 5145 C CA . ARG A 1 650 ? -34.352 -1.076 23.459 1.00 80.06 650 ARG A CA 1
ATOM 5146 C C . ARG A 1 650 ? -34.190 -0.856 24.970 1.00 80.06 650 ARG A C 1
ATOM 5148 O O . ARG A 1 650 ? -33.318 -0.104 25.385 1.00 80.06 650 ARG A O 1
ATOM 5155 N N . TRP A 1 651 ? -34.953 -1.595 25.787 1.00 70.44 651 TRP A N 1
ATOM 5156 C CA . TRP A 1 651 ? -34.987 -1.425 27.253 1.00 70.44 651 TRP A CA 1
ATOM 5157 C C . TRP A 1 651 ? -34.394 -2.588 28.067 1.00 70.44 651 TRP A C 1
ATOM 5159 O O . TRP A 1 651 ? -33.698 -2.345 29.048 1.00 70.44 651 TRP A O 1
ATOM 5169 N N . SER A 1 652 ? -34.589 -3.849 27.666 1.00 79.25 652 SER A N 1
ATOM 5170 C CA . SER A 1 652 ? -34.180 -5.035 28.449 1.00 79.25 652 SER A CA 1
ATOM 5171 C C . SER A 1 652 ? -33.220 -5.964 27.693 1.00 79.25 652 SER A C 1
ATOM 5173 O O . SER A 1 652 ? -32.949 -5.749 26.510 1.00 79.25 652 SER A O 1
ATOM 5175 N N . SER A 1 653 ? -32.666 -6.976 28.376 1.00 76.75 653 SER A N 1
ATOM 5176 C CA . SER A 1 653 ? -31.910 -8.079 27.756 1.00 76.75 653 SER A CA 1
ATOM 5177 C C . SER A 1 653 ? -32.731 -8.760 26.643 1.00 76.75 653 SER A C 1
ATOM 5179 O O . SER A 1 653 ? -33.966 -8.698 26.677 1.00 76.75 653 SER A O 1
ATOM 5181 N N . PRO A 1 654 ? -32.083 -9.393 25.646 1.00 81.19 654 PRO A N 1
ATOM 5182 C CA . PRO A 1 654 ? -30.641 -9.654 25.511 1.00 81.19 654 PRO A CA 1
ATOM 5183 C C . PRO A 1 654 ? -29.813 -8.467 24.956 1.00 81.19 654 PRO A C 1
ATOM 5185 O O . PRO A 1 654 ? -30.312 -7.622 24.209 1.00 81.19 654 PRO A O 1
ATOM 5188 N N . TRP A 1 655 ? -28.541 -8.383 25.358 1.00 79.75 655 TRP A N 1
ATOM 5189 C CA . TRP A 1 655 ? -27.575 -7.320 25.027 1.00 79.75 655 TRP A CA 1
ATOM 5190 C C . TRP A 1 655 ? -26.718 -7.714 23.835 1.00 79.75 655 TRP A C 1
ATOM 5192 O O . TRP A 1 655 ? -26.294 -8.861 23.769 1.00 79.75 655 TRP A O 1
ATOM 5202 N N . VAL A 1 656 ? -26.441 -6.789 22.911 1.00 81.00 656 VAL A N 1
ATOM 5203 C CA . VAL A 1 656 ? -25.487 -7.048 21.822 1.00 81.00 656 VAL A CA 1
ATOM 5204 C C . VAL A 1 656 ? -24.098 -7.188 22.433 1.00 81.00 656 VAL A C 1
ATOM 5206 O O . VAL A 1 656 ? -23.617 -6.265 23.078 1.00 81.00 656 VAL A O 1
ATOM 5209 N N . VAL A 1 657 ? -23.460 -8.333 22.219 1.00 73.19 657 VAL A N 1
ATOM 5210 C CA . VAL A 1 657 ? -22.069 -8.573 22.635 1.00 73.19 657 VAL A CA 1
ATOM 5211 C C . VAL A 1 657 ? -21.115 -8.355 21.467 1.00 73.19 657 VAL A C 1
ATOM 5213 O O . VAL A 1 657 ? -19.975 -7.932 21.640 1.00 73.19 657 VAL A O 1
ATOM 5216 N N . LYS A 1 658 ? -21.581 -8.639 20.249 1.00 72.38 658 LYS A N 1
ATOM 5217 C CA . LYS A 1 658 ? -20.816 -8.452 19.018 1.00 72.38 658 LYS A CA 1
ATOM 5218 C C . LYS A 1 658 ? -21.754 -8.243 17.841 1.00 72.38 658 LYS A C 1
ATOM 5220 O O . LYS A 1 658 ? -22.866 -8.771 17.822 1.00 72.38 658 LYS A O 1
ATOM 5225 N N . TYR A 1 659 ? -21.269 -7.546 16.823 1.00 81.19 659 TYR A N 1
ATOM 5226 C CA . TYR A 1 659 ? -21.911 -7.494 15.520 1.00 81.19 659 TYR A CA 1
ATOM 5227 C C . TYR A 1 659 ? -20.898 -7.612 14.375 1.00 81.19 659 TYR A C 1
ATOM 5229 O O . TYR A 1 659 ? -19.688 -7.463 14.553 1.00 81.19 659 TYR A O 1
ATOM 5237 N N . ASP A 1 660 ? -21.409 -7.909 13.186 1.00 77.56 660 ASP A N 1
ATOM 5238 C CA . ASP A 1 660 ? -20.645 -8.127 11.966 1.00 77.56 660 ASP A CA 1
ATOM 5239 C C . ASP A 1 660 ? -21.412 -7.536 10.778 1.00 77.56 660 ASP A C 1
ATOM 5241 O O . ASP A 1 660 ? -22.580 -7.852 10.585 1.00 77.56 660 ASP A O 1
ATOM 5245 N N . VAL A 1 661 ? -20.770 -6.668 9.989 1.00 81.94 661 VAL A N 1
ATOM 5246 C CA . VAL A 1 661 ? -21.386 -6.035 8.806 1.00 81.94 661 VAL A CA 1
ATOM 5247 C C . VAL A 1 661 ? -20.797 -6.602 7.515 1.00 81.94 661 VAL A C 1
ATOM 5249 O O . VAL A 1 661 ? -19.580 -6.596 7.345 1.00 81.94 661 VAL A O 1
ATOM 5252 N N . ALA A 1 662 ? -21.621 -7.053 6.579 1.00 80.19 662 ALA A N 1
ATOM 5253 C CA . ALA A 1 662 ? -21.190 -7.481 5.250 1.00 80.19 662 ALA A CA 1
ATOM 5254 C C . ALA A 1 662 ? -21.964 -6.717 4.174 1.00 80.19 662 ALA A C 1
ATOM 5256 O O . ALA A 1 662 ? -23.143 -6.423 4.350 1.00 80.19 662 ALA A O 1
ATOM 5257 N N . LEU A 1 663 ? -21.314 -6.391 3.058 1.00 84.75 663 LEU A N 1
ATOM 5258 C CA . LEU A 1 663 ? -22.004 -5.829 1.897 1.00 84.75 663 LEU A CA 1
ATOM 5259 C C . LEU A 1 663 ? -22.483 -6.955 0.982 1.00 84.75 663 LEU A C 1
ATOM 5261 O O . LEU A 1 663 ? -21.721 -7.871 0.677 1.00 84.75 663 LEU A O 1
ATOM 5265 N N . ASP A 1 664 ? -23.728 -6.849 0.533 1.00 86.94 664 ASP A N 1
ATOM 5266 C CA . ASP A 1 664 ? -24.384 -7.772 -0.392 1.00 86.94 664 ASP A CA 1
ATOM 5267 C C . ASP A 1 664 ? -24.965 -6.958 -1.557 1.00 86.94 664 ASP A C 1
ATOM 5269 O O . ASP A 1 664 ? -26.090 -6.456 -1.509 1.00 86.94 664 ASP A O 1
ATOM 5273 N N . GLY A 1 665 ? -24.126 -6.719 -2.570 1.00 88.06 665 GLY A N 1
ATOM 5274 C CA . GLY A 1 665 ? -24.445 -5.841 -3.696 1.00 88.06 665 GLY A CA 1
ATOM 5275 C C . GLY A 1 665 ? -24.747 -4.407 -3.251 1.00 88.06 665 GLY A C 1
ATOM 5276 O O . GLY A 1 665 ? -23.866 -3.686 -2.779 1.00 88.06 665 GLY A O 1
ATOM 5277 N N . ASP A 1 666 ? -26.003 -3.992 -3.422 1.00 88.12 666 ASP A N 1
ATOM 5278 C CA . ASP A 1 666 ? -26.489 -2.665 -3.036 1.00 88.12 666 ASP A CA 1
ATOM 5279 C C . ASP A 1 666 ? -27.078 -2.598 -1.623 1.00 88.12 666 ASP A C 1
ATOM 5281 O O . ASP A 1 666 ? -27.565 -1.544 -1.219 1.00 88.12 666 ASP A O 1
ATOM 5285 N N . GLN A 1 667 ? -26.999 -3.686 -0.861 1.00 92.50 667 GLN A N 1
ATOM 5286 C CA . GLN A 1 667 ? -27.497 -3.792 0.506 1.00 92.50 667 GLN A CA 1
ATOM 5287 C C . GLN A 1 667 ? -26.365 -4.109 1.487 1.00 92.50 667 GLN A C 1
ATOM 5289 O O . GLN A 1 667 ? -25.251 -4.473 1.099 1.00 92.50 667 GLN A O 1
ATOM 5294 N N . ALA A 1 668 ? -26.649 -3.969 2.779 1.00 91.69 668 ALA A N 1
ATOM 5295 C CA . ALA A 1 668 ? -25.772 -4.435 3.846 1.00 91.69 668 ALA A CA 1
ATOM 5296 C C . ALA A 1 668 ? -26.512 -5.435 4.730 1.00 91.69 668 ALA A C 1
ATOM 5298 O O . ALA A 1 668 ? -27.688 -5.253 5.028 1.00 91.69 668 ALA A O 1
ATOM 5299 N N . VAL A 1 669 ? -25.813 -6.474 5.166 1.00 90.00 669 VAL A N 1
ATOM 5300 C CA . VAL A 1 669 ? -26.303 -7.470 6.116 1.00 90.00 669 VAL A CA 1
ATOM 5301 C C . VAL A 1 669 ? -25.538 -7.292 7.416 1.00 90.00 669 VAL A C 1
ATOM 5303 O O . VAL A 1 669 ? -24.307 -7.329 7.431 1.00 90.00 669 VAL A O 1
ATOM 5306 N N . ILE A 1 670 ? -26.268 -7.098 8.504 1.00 88.06 670 ILE A N 1
ATOM 5307 C CA . ILE A 1 670 ? -25.734 -6.972 9.851 1.00 88.06 670 ILE A CA 1
ATOM 5308 C C . ILE A 1 670 ? -26.121 -8.224 10.622 1.00 88.06 670 ILE A C 1
ATOM 5310 O O . ILE A 1 670 ? -27.299 -8.539 10.759 1.00 88.06 670 ILE A O 1
ATOM 5314 N N . THR A 1 671 ? -25.127 -8.941 11.131 1.00 83.00 671 THR A N 1
ATOM 5315 C CA . THR A 1 671 ? -25.332 -10.056 12.056 1.00 83.00 671 THR A CA 1
ATOM 5316 C C . THR A 1 671 ? -25.007 -9.594 13.465 1.00 83.00 671 THR A C 1
ATOM 5318 O O . THR A 1 671 ? -23.937 -9.038 13.694 1.00 83.00 671 THR A O 1
ATOM 5321 N N . TYR A 1 672 ? -25.904 -9.852 14.405 1.00 83.75 672 TYR A N 1
ATOM 5322 C CA . TYR A 1 672 ? -25.740 -9.562 15.822 1.00 83.75 672 TYR A CA 1
ATOM 5323 C C . TYR A 1 672 ? -25.639 -10.862 16.614 1.00 83.75 672 TYR A C 1
ATOM 5325 O O . TYR A 1 672 ? -26.356 -11.826 16.335 1.00 83.75 672 TYR A O 1
ATOM 5333 N N . TRP A 1 673 ? -24.797 -10.852 17.640 1.00 81.62 673 TRP A N 1
ATOM 5334 C CA . TRP A 1 673 ? -24.768 -11.862 18.689 1.00 81.62 673 TRP A CA 1
ATOM 5335 C C . TRP A 1 673 ? -25.168 -11.199 19.993 1.00 81.62 673 TRP A C 1
ATOM 5337 O O . TRP A 1 673 ? -24.603 -10.164 20.360 1.00 81.62 673 TRP A O 1
ATOM 5347 N N . TYR A 1 674 ? -26.138 -11.797 20.675 1.00 83.19 674 TYR A N 1
ATOM 5348 C CA . TYR A 1 674 ? -26.650 -11.287 21.934 1.00 83.19 674 TYR A CA 1
ATOM 5349 C C . TYR A 1 674 ? -26.420 -12.257 23.078 1.00 83.19 674 TYR A C 1
ATOM 5351 O O . TYR A 1 674 ? -26.405 -13.464 22.849 1.00 83.19 674 TYR A O 1
ATOM 5359 N N . THR A 1 675 ? -26.373 -11.723 24.295 1.00 78.94 675 THR A N 1
ATOM 5360 C CA . THR A 1 675 ? -26.389 -12.502 25.535 1.00 78.94 675 THR A CA 1
ATOM 5361 C C . THR A 1 675 ? -27.429 -11.931 26.494 1.00 78.94 675 THR A C 1
ATOM 5363 O O . THR A 1 675 ? -27.575 -10.710 26.609 1.00 78.94 675 THR A O 1
ATOM 5366 N N . ASP A 1 676 ? -28.198 -12.787 27.163 1.00 83.69 676 ASP A N 1
ATOM 5367 C CA . ASP A 1 676 ? -29.134 -12.359 28.207 1.00 83.69 676 ASP A CA 1
ATOM 5368 C C . ASP A 1 676 ? -28.546 -12.452 29.625 1.00 83.69 676 ASP A C 1
ATOM 5370 O O . ASP A 1 676 ? -27.385 -12.793 29.833 1.00 83.69 676 ASP A O 1
ATOM 5374 N N . SER A 1 677 ? -29.365 -12.131 30.628 1.00 83.06 677 SER A N 1
ATOM 5375 C CA . SER A 1 677 ? -28.992 -12.200 32.047 1.00 83.06 677 SER A CA 1
ATOM 5376 C C . SER A 1 677 ? -28.736 -13.622 32.560 1.00 83.06 677 SER A C 1
ATOM 5378 O O . SER A 1 677 ? -28.289 -13.781 33.690 1.00 83.06 677 SER A O 1
ATOM 5380 N N . THR A 1 678 ? -29.046 -14.648 31.765 1.00 79.56 678 THR A N 1
ATOM 5381 C CA . THR A 1 678 ? -28.812 -16.067 32.072 1.00 79.56 678 THR A CA 1
ATOM 5382 C C . THR A 1 678 ? -27.652 -16.657 31.269 1.00 79.56 678 THR A C 1
ATOM 5384 O O . THR A 1 678 ? -27.448 -17.864 31.300 1.00 79.56 678 THR A O 1
ATOM 5387 N N . ALA A 1 679 ? -26.885 -15.809 30.572 1.00 72.94 679 ALA A N 1
ATOM 5388 C CA . ALA A 1 679 ? -25.788 -16.182 29.679 1.00 72.94 679 ALA A CA 1
ATOM 5389 C C . ALA A 1 679 ? -26.197 -17.005 28.439 1.00 72.94 679 ALA A C 1
ATOM 5391 O O . ALA A 1 679 ? -25.326 -17.487 27.714 1.00 72.94 679 ALA A O 1
ATOM 5392 N N . SER A 1 680 ? -27.496 -17.108 28.131 1.00 76.94 680 SER A N 1
ATOM 5393 C CA . SER A 1 680 ? -27.949 -17.691 26.864 1.00 76.94 680 SER A CA 1
ATOM 5394 C C . SER A 1 680 ? -27.582 -16.767 25.706 1.00 76.94 680 SER A C 1
ATOM 5396 O O . SER A 1 680 ? -27.708 -15.541 25.814 1.00 76.94 680 SER A O 1
ATOM 5398 N N . THR A 1 681 ? -27.144 -17.354 24.591 1.00 80.06 681 THR A N 1
ATOM 5399 C CA . THR A 1 681 ? -26.690 -16.611 23.410 1.00 80.06 681 THR A CA 1
ATOM 5400 C C . THR A 1 681 ? -27.670 -16.716 22.249 1.00 80.06 681 THR A C 1
ATOM 5402 O O . THR A 1 681 ? -28.233 -17.778 21.966 1.00 80.06 681 THR A O 1
ATOM 5405 N N . TYR A 1 682 ? -27.851 -15.600 21.547 1.00 85.81 682 TYR A N 1
ATOM 5406 C CA . TYR A 1 682 ? -28.817 -15.454 20.460 1.00 85.81 682 TYR A CA 1
ATOM 5407 C C . TYR A 1 682 ? -28.159 -14.852 19.220 1.00 85.81 682 TYR A C 1
ATOM 5409 O O . TYR A 1 682 ? -27.210 -14.074 19.329 1.00 85.81 682 TYR A O 1
ATOM 5417 N N . LYS A 1 683 ? -28.707 -15.152 18.042 1.00 85.75 683 LYS A N 1
ATOM 5418 C CA . LYS A 1 683 ? -28.318 -14.573 16.755 1.00 85.75 683 LYS A CA 1
ATOM 5419 C C . LYS A 1 683 ? -29.437 -13.706 16.197 1.00 85.75 683 LYS A C 1
ATOM 5421 O O . LYS A 1 683 ? -30.584 -14.136 16.149 1.00 85.75 683 LYS A O 1
ATOM 5426 N N . GLY A 1 684 ? -29.101 -12.519 15.713 1.00 87.06 684 GLY A N 1
ATOM 5427 C CA . GLY A 1 684 ? -30.000 -11.684 14.915 1.00 87.06 684 GLY A CA 1
ATOM 5428 C C . GLY A 1 684 ? -29.370 -11.345 13.576 1.00 87.06 684 GLY A C 1
ATOM 5429 O O . GLY A 1 684 ? -28.147 -11.255 13.475 1.00 87.06 684 GLY A O 1
ATOM 5430 N N . VAL A 1 685 ? -30.194 -11.158 12.551 1.00 90.19 685 VAL A N 1
ATOM 5431 C CA . VAL A 1 685 ? -29.755 -10.714 11.225 1.00 90.19 685 VAL A CA 1
ATOM 5432 C C . VAL A 1 685 ? -30.700 -9.624 10.735 1.00 90.19 685 VAL A C 1
ATOM 5434 O O . VAL A 1 685 ? -31.910 -9.834 10.662 1.00 90.19 685 VAL A O 1
ATOM 5437 N N . GLU A 1 686 ? -30.143 -8.467 10.392 1.00 93.19 686 GLU A N 1
ATOM 5438 C CA . GLU A 1 686 ? -30.854 -7.320 9.826 1.00 93.19 686 GLU A CA 1
ATOM 5439 C C . GLU A 1 686 ? -30.243 -6.965 8.466 1.00 93.19 686 GLU A C 1
ATOM 5441 O O . GLU A 1 686 ? -29.023 -6.957 8.304 1.00 93.19 686 GLU A O 1
ATOM 5446 N N . ARG A 1 687 ? -31.084 -6.665 7.479 1.00 94.31 687 ARG A N 1
ATOM 5447 C CA . ARG A 1 687 ? -30.674 -6.235 6.143 1.00 94.31 687 ARG A CA 1
ATOM 5448 C C . ARG A 1 687 ? -31.070 -4.785 5.917 1.00 94.31 687 ARG A C 1
ATOM 5450 O O . ARG A 1 687 ? -32.226 -4.429 6.122 1.00 94.31 687 ARG A O 1
ATOM 5457 N N . LEU A 1 688 ? -30.125 -3.973 5.458 1.00 96.19 688 LEU A N 1
ATOM 5458 C CA . LEU A 1 688 ? -30.312 -2.558 5.153 1.00 96.19 688 LEU A CA 1
ATOM 5459 C C . LEU A 1 688 ? -30.306 -2.304 3.652 1.00 96.19 688 LEU A C 1
ATOM 5461 O O . LEU A 1 688 ? -29.466 -2.850 2.929 1.00 96.19 688 LEU A O 1
ATOM 5465 N N . SER A 1 689 ? -31.189 -1.409 3.215 1.00 96.00 689 SER A N 1
ATOM 5466 C CA . SER A 1 689 ? -31.198 -0.864 1.856 1.00 96.00 689 SER A CA 1
ATOM 5467 C C . SER A 1 689 ? -30.822 0.613 1.866 1.00 96.00 689 SER A C 1
ATOM 5469 O O . SER A 1 689 ? -31.238 1.374 2.744 1.00 96.00 689 SER A O 1
ATOM 5471 N N . PHE A 1 690 ? -30.064 1.035 0.858 1.00 95.06 690 PHE A N 1
ATOM 5472 C CA . PHE A 1 690 ? -29.567 2.404 0.745 1.00 95.06 690 PHE A CA 1
ATOM 5473 C C . PHE A 1 690 ? -30.187 3.131 -0.447 1.00 95.06 690 PHE A C 1
ATOM 5475 O O . PHE A 1 690 ? -30.451 2.532 -1.488 1.00 95.06 690 PHE A O 1
ATOM 5482 N N . GLY A 1 691 ? -30.352 4.441 -0.306 1.00 92.25 691 GLY A N 1
ATOM 5483 C CA . GLY A 1 691 ? -30.792 5.345 -1.363 1.00 92.25 691 GLY A CA 1
ATOM 5484 C C . GLY A 1 691 ? -30.035 6.666 -1.314 1.00 92.25 691 GLY A C 1
ATOM 5485 O O . GLY A 1 691 ? -29.123 6.846 -0.507 1.00 92.25 691 GLY A O 1
ATOM 5486 N N . ASN A 1 692 ? -30.401 7.589 -2.198 1.00 90.81 692 ASN A N 1
ATOM 5487 C CA . ASN A 1 692 ? -29.841 8.935 -2.234 1.00 90.81 692 ASN A CA 1
ATOM 5488 C C . ASN A 1 692 ? -30.964 9.954 -2.023 1.00 90.81 692 ASN A C 1
ATOM 5490 O O . ASN A 1 692 ? -31.916 9.986 -2.802 1.00 90.81 692 ASN A O 1
ATOM 5494 N N . GLU A 1 693 ? -30.839 10.784 -0.991 1.00 89.19 693 GLU A N 1
ATOM 5495 C CA . GLU A 1 693 ? -31.760 11.875 -0.685 1.00 89.19 693 GLU A CA 1
ATOM 5496 C C . GLU A 1 693 ? -30.962 13.180 -0.587 1.00 89.19 693 GLU A C 1
ATOM 5498 O O . GLU A 1 693 ? -30.027 13.302 0.202 1.00 89.19 693 GLU A O 1
ATOM 5503 N N . SER A 1 694 ? -31.304 14.164 -1.423 1.00 84.19 694 SER A N 1
ATOM 5504 C CA . SER A 1 694 ? -30.626 15.472 -1.476 1.00 84.19 694 SER A CA 1
ATOM 5505 C C . SER A 1 694 ? -29.100 15.403 -1.688 1.00 84.19 694 SER A C 1
ATOM 5507 O O . SER A 1 694 ? -28.357 16.234 -1.171 1.00 84.19 694 SER A O 1
ATOM 5509 N N . GLY A 1 695 ? -28.617 14.418 -2.454 1.00 79.75 695 GLY A N 1
ATOM 5510 C CA . GLY A 1 695 ? -27.186 14.235 -2.732 1.00 79.75 695 GLY A CA 1
ATOM 5511 C C . GLY A 1 695 ? -26.417 13.509 -1.624 1.00 79.75 695 GLY A C 1
ATOM 5512 O O . GLY A 1 695 ? -25.193 13.413 -1.706 1.00 79.75 695 GLY A O 1
ATOM 5513 N N . ARG A 1 696 ? -27.117 12.993 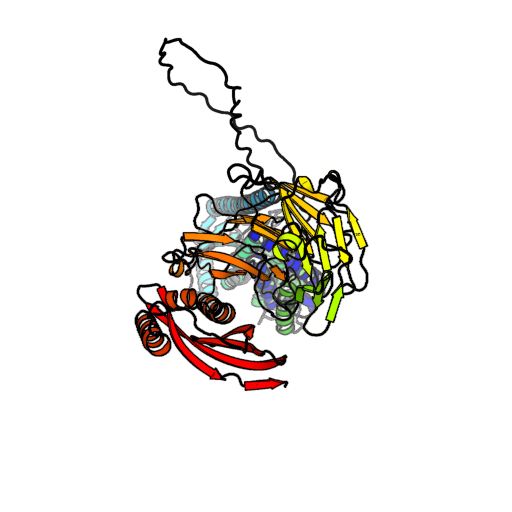-0.607 1.00 85.62 696 ARG A N 1
ATOM 5514 C CA . ARG A 1 696 ? -26.566 12.237 0.519 1.00 85.62 696 ARG A CA 1
ATOM 5515 C C . ARG A 1 696 ? -27.038 10.787 0.465 1.00 85.62 696 ARG A C 1
ATOM 5517 O O . ARG A 1 696 ? -28.226 10.530 0.281 1.00 85.62 696 ARG A O 1
ATOM 5524 N N . MET A 1 697 ? -26.128 9.840 0.684 1.00 90.12 697 MET A N 1
ATOM 5525 C CA . MET A 1 697 ? -26.510 8.443 0.873 1.00 90.12 697 MET A CA 1
ATOM 5526 C C . MET A 1 697 ? -27.192 8.249 2.231 1.00 90.12 697 MET A C 1
ATOM 5528 O O . MET A 1 697 ? -26.683 8.701 3.257 1.00 90.12 697 MET A O 1
ATOM 5532 N N . VAL A 1 698 ? -28.340 7.577 2.227 1.00 92.19 698 VAL A N 1
ATOM 5533 C CA . VAL A 1 698 ? -29.190 7.355 3.404 1.00 92.19 698 VAL A CA 1
ATOM 5534 C C . VAL A 1 698 ? -29.698 5.917 3.449 1.00 92.19 698 VAL A C 1
ATOM 5536 O O . VAL A 1 698 ? -29.751 5.235 2.423 1.00 92.19 698 VAL A O 1
ATOM 5539 N N . VAL A 1 699 ? -30.072 5.451 4.638 1.00 94.75 699 VAL A N 1
ATOM 5540 C CA . VAL A 1 699 ? -30.792 4.190 4.841 1.00 94.75 699 VAL A CA 1
ATOM 5541 C C . VAL A 1 699 ? -32.266 4.429 4.525 1.00 94.75 699 VAL A C 1
ATOM 5543 O O . VAL A 1 699 ? -32.882 5.338 5.072 1.00 94.75 699 VAL A O 1
ATOM 5546 N N . THR A 1 700 ? -32.810 3.621 3.621 1.00 95.62 700 THR A N 1
ATOM 5547 C CA . THR A 1 700 ? -34.191 3.756 3.110 1.00 95.62 700 THR A CA 1
ATOM 5548 C C . THR A 1 700 ? -35.113 2.645 3.596 1.00 95.62 700 THR A C 1
ATOM 5550 O O . THR A 1 700 ? -36.331 2.783 3.552 1.00 95.62 700 THR A O 1
ATOM 5553 N N . ASP A 1 701 ? -34.537 1.530 4.048 1.00 94.75 701 ASP A N 1
ATOM 5554 C CA . ASP A 1 701 ? -35.279 0.393 4.575 1.00 94.75 701 ASP A CA 1
ATOM 5555 C C . ASP A 1 701 ? -34.385 -0.450 5.490 1.00 94.75 701 ASP A C 1
ATOM 5557 O O . ASP A 1 701 ? -33.176 -0.572 5.245 1.00 94.75 701 ASP A O 1
ATOM 5561 N N . SER A 1 702 ? -34.990 -1.061 6.509 1.00 93.69 702 SER A N 1
ATOM 5562 C CA . SER A 1 702 ? -34.356 -2.099 7.318 1.00 93.69 702 SER A CA 1
ATOM 5563 C C . SER A 1 702 ? -35.310 -3.271 7.546 1.00 93.69 702 SER A C 1
ATOM 5565 O O . SER A 1 702 ? -36.465 -3.108 7.938 1.00 93.69 702 SER A O 1
ATOM 5567 N N . LYS A 1 703 ? -34.821 -4.484 7.283 1.00 93.38 703 LYS A N 1
ATOM 5568 C CA . LYS A 1 703 ? -35.594 -5.722 7.381 1.00 93.38 703 LYS A CA 1
ATOM 5569 C C . LYS A 1 703 ? -34.896 -6.712 8.300 1.00 93.38 703 LYS A C 1
ATOM 5571 O O . LYS A 1 703 ? -33.794 -7.168 8.001 1.00 93.38 703 LYS A O 1
ATOM 5576 N N . THR A 1 704 ? -35.563 -7.113 9.374 1.00 91.94 704 THR A N 1
ATOM 5577 C CA . THR A 1 704 ? -35.117 -8.230 10.215 1.00 91.94 704 THR A CA 1
ATOM 5578 C C . THR A 1 704 ? -35.346 -9.551 9.478 1.00 91.94 704 THR A C 1
ATOM 5580 O O . THR A 1 704 ? -36.477 -9.891 9.133 1.00 91.94 704 THR A O 1
ATOM 5583 N N . GLU A 1 705 ? -34.270 -10.286 9.202 1.00 88.62 705 GLU A N 1
ATOM 5584 C CA . GLU A 1 705 ? -34.312 -11.613 8.568 1.00 88.62 705 GLU A CA 1
ATOM 5585 C C . GLU A 1 705 ? -34.320 -12.735 9.605 1.00 88.62 705 GLU A C 1
ATOM 5587 O O . GLU A 1 705 ? -34.994 -13.746 9.420 1.00 88.62 705 GLU A O 1
ATOM 5592 N N . VAL A 1 706 ? -33.586 -12.538 10.702 1.00 86.75 706 VAL A N 1
ATOM 5593 C CA . VAL A 1 706 ? -33.542 -13.446 11.851 1.00 86.75 706 VAL A CA 1
ATOM 5594 C C . VAL A 1 706 ? -33.685 -12.606 13.108 1.00 86.75 706 VAL A C 1
ATOM 5596 O O . VAL A 1 706 ? -32.905 -11.676 13.317 1.00 86.75 706 VAL A O 1
ATOM 5599 N N . ASP A 1 707 ? -34.661 -12.940 13.946 1.00 86.06 707 ASP A N 1
ATOM 5600 C CA . ASP A 1 707 ? -34.886 -12.269 15.223 1.00 86.06 707 ASP A CA 1
ATOM 5601 C C . ASP A 1 707 ? -34.562 -13.217 16.380 1.00 86.06 707 ASP A C 1
ATOM 5603 O O . ASP A 1 707 ? -35.305 -14.159 16.645 1.00 86.06 707 ASP A O 1
ATOM 5607 N N . MET A 1 708 ? -33.428 -12.968 17.040 1.00 82.06 708 MET A N 1
ATOM 5608 C CA . MET A 1 708 ? -33.001 -13.636 18.277 1.00 82.06 708 MET A CA 1
ATOM 5609 C C . MET A 1 708 ? -33.145 -15.168 18.268 1.00 82.06 708 MET A C 1
ATOM 5611 O O . MET A 1 708 ? -33.702 -15.771 19.186 1.00 82.06 708 MET A O 1
ATOM 5615 N N . GLU A 1 709 ? -32.598 -15.820 17.246 1.00 85.56 709 GLU A N 1
ATOM 5616 C CA . GLU A 1 709 ? -32.514 -17.278 17.189 1.00 85.56 709 GLU A CA 1
ATOM 5617 C C . GLU A 1 709 ? -31.534 -17.790 18.257 1.00 85.56 709 GLU A C 1
ATOM 5619 O O . GLU A 1 709 ? -30.395 -17.330 18.328 1.00 85.56 709 GLU A O 1
ATOM 5624 N N . VAL A 1 710 ? -31.963 -18.730 19.104 1.00 83.69 710 VAL A N 1
ATOM 5625 C CA . VAL A 1 710 ? -31.123 -19.289 20.179 1.00 83.69 710 VAL A CA 1
ATOM 5626 C C . VAL A 1 710 ? -29.972 -20.096 19.574 1.00 83.69 710 VAL A C 1
ATOM 5628 O O . VAL A 1 710 ? -30.209 -21.059 18.849 1.00 83.69 710 VAL A O 1
ATOM 5631 N N . ILE A 1 711 ? -28.732 -19.735 19.912 1.00 75.50 711 ILE A N 1
ATOM 5632 C CA . ILE A 1 711 ? -27.521 -20.449 19.475 1.00 75.50 711 ILE A CA 1
ATOM 5633 C C . ILE A 1 711 ? -27.088 -21.458 20.544 1.00 75.50 711 ILE A C 1
ATOM 5635 O O . ILE A 1 711 ? -26.757 -22.599 20.228 1.00 75.50 711 ILE A O 1
ATOM 5639 N N . GLN A 1 712 ? -27.093 -21.038 21.812 1.00 68.94 712 GLN A N 1
ATOM 5640 C CA . GLN A 1 712 ? -26.644 -21.843 22.947 1.00 68.94 712 GLN A CA 1
ATOM 5641 C C . GLN A 1 712 ? -27.389 -21.407 24.214 1.00 68.94 712 GLN A C 1
ATOM 5643 O O . GLN A 1 712 ? -27.536 -20.207 24.452 1.00 68.94 712 GLN A O 1
ATOM 5648 N N . LYS A 1 713 ? -27.873 -22.382 24.992 1.00 53.84 713 LYS A N 1
ATOM 5649 C CA . LYS A 1 713 ? -28.499 -22.173 26.304 1.00 53.84 713 LYS A CA 1
ATOM 5650 C C . LYS A 1 713 ? -27.506 -22.376 27.429 1.00 53.84 713 LYS A C 1
ATOM 5652 O O . LYS A 1 713 ? -26.700 -23.328 27.304 1.00 53.84 713 LYS A O 1
#

pLDDT: mean 77.43, std 17.6, range [23.03, 96.19]

Solvent-accessible surface area (backbone atoms only — not comparable to full-atom values): 40166 Å² total; per-residue (Å²): 111,66,54,61,53,46,53,45,42,50,53,51,50,54,52,50,39,54,56,51,52,54,50,64,68,45,38,76,60,47,66,71,44,34,46,44,66,50,56,48,51,54,51,50,53,53,34,51,50,64,68,44,78,73,63,68,78,45,71,74,32,89,46,76,85,84,83,86,83,69,82,61,89,72,90,78,87,81,85,80,84,86,82,86,85,83,90,79,89,82,80,88,88,88,85,89,84,87,86,79,87,81,80,79,82,75,80,77,77,87,76,78,85,64,50,49,62,54,52,51,36,51,51,48,55,49,46,27,52,52,48,48,47,52,47,50,52,52,35,51,54,50,50,53,56,43,55,74,48,40,42,73,72,79,56,66,65,62,53,49,52,50,53,51,53,33,58,74,71,68,54,86,74,90,64,46,57,29,35,14,77,76,39,65,37,50,30,40,33,56,90,92,64,42,34,41,38,33,34,76,66,94,66,54,73,71,46,44,53,52,52,52,52,50,49,48,42,42,60,76,72,39,46,56,60,51,47,46,47,41,52,51,30,32,27,79,40,65,88,41,68,60,51,54,52,48,47,55,52,46,56,52,34,51,53,44,29,41,55,50,63,73,49,68,90,56,56,76,66,57,51,50,52,50,52,51,43,53,58,69,52,55,55,97,67,99,70,81,89,57,67,55,55,52,66,78,69,78,53,74,71,54,49,53,53,43,51,56,56,70,71,52,81,72,89,48,42,82,47,60,68,59,50,53,50,48,53,48,49,51,50,45,46,38,15,29,54,23,86,82,52,80,86,82,84,91,86,48,80,80,72,86,63,56,52,51,63,74,49,52,50,73,51,69,54,95,72,32,38,35,38,32,64,26,96,88,38,69,23,64,52,99,54,85,60,92,56,86,49,58,69,70,64,48,58,51,42,14,55,19,64,54,100,56,44,32,39,35,39,37,49,52,86,91,42,90,76,29,37,32,33,36,38,36,16,71,61,75,44,77,51,77,48,77,23,63,37,73,100,43,44,25,83,55,40,54,39,48,42,45,47,66,66,50,76,29,34,32,40,37,40,41,26,33,62,76,54,99,70,28,21,50,33,41,32,32,38,20,72,68,48,52,67,50,55,42,81,42,39,62,47,36,88,78,56,39,34,43,75,49,27,50,30,50,48,41,85,36,32,34,38,42,13,20,50,56,88,88,54,50,33,37,36,37,32,39,22,74,58,41,53,68,51,76,41,77,53,90,55,71,68,52,79,64,43,58,86,53,35,74,34,25,35,22,32,45,36,49,51,63,57,34,34,32,42,36,40,30,37,28,40,31,82,50,58,49,99,86,69,47,58,56,61,46,70,40,60,33,40,20,75,60,62,64,77,51,68,44,74,56,64,72,60,38,54,49,47,41,47,52,49,24,61,54,74,25,42,32,59,63,38,48,72,41,34,33,78,65,54,38,53,53,49,31,56,49,23,29,72,75,72,73,34,50,84,55,41,69,74,64,90,68,75,60,40,60,78,45,72,48,80,46,78,56,90,78,29,36,39,37,39,37,34,27,36,34,97,83,68,30,30,26,35,31,30,36,38,38,36,64,45,73,56,96,87,22,77,23,40,67,46,78,45,77,80,37,81,62,45,79,75,46,120

Foldseek 3Di:
DLLVVLVLLVLLLVLLLVVLVVCVVCVVVCLQFADLVVLLVLLVVSLVSSVDSDFDADQAAQDEDDDDFDFDWDFDDDDDDDDDDDDDDDDDDDDDDDDDDDDPPPPDDPGDRQGPSNVVSVVLVVLLVVLVCVQVVLVVVVVVVFVVQKDFDPDPVLVVLLVVLCVVVVPPDDAGEIEGCPALFWKWFDDPRIYTYHYPDDDDSLLSNLRSQLRVLCVVVVVLVVLVSLSSSCSSVVVRVSSVVSSLVSLLSSSLNSLCVSCVPHDPVVLVVSLVSLVVRRDDDPDDDHGGMNGSDDDDVSNVSSNVSSPDPDDHDHCPVVSVVSVVSSSSSSNNHDNHDNDDDDAADDDAAEDDPPQWDWWQDPQFTKIDDHDPDIATDPDGDPDNPGCVRCQLKHWYDDQAKTKIWAADPVDQAGAIKIWMDRHRHPDIDIAGAPPGTSQQFRDKGWDALHQFWIKIKTWGDADPQFIKIWMWITRGNRNYIDTQDICSVVPRGAWAEKEAQGQQWIKTWGDDDPDQWTWMWIGRGRHNDTDTADTGDPPQCPVFFPHKGWHYWYYDHQKIKIKIKGFGPDADPVRHTDIAIFIWIGNGSRNDTHGDQQQSLVVLVQVCLQVQFQPSVLVQADPVVVVVQLVVCCVPPVGSPDRRNDDFDFHFPDKDWDDDPQKIKIWTWTAHPVRWIWIWIKMWHWDDDPNHIGTHDIDTPGDGHTPGD

Radius of gyration: 37.58 Å; Cα contacts (8 Å, |Δi|>4): 1243; chains: 1; bounding box: 85×87×110 Å

Sequence (713 aa):
MVQNLFQDVISVSLTTSAVIAVLLLLFPLIHKNYTTKWRYFVWLILAVRLLIPFSPSFPQAPIEITPVSQNIEFKVPVQKSADSAPQVSQKDVQQDEKPLAASSESSSSASRTVTLNEILSMVWVLGIALFMLYHFIGYFIFKKSILRFSKPIEDKHTVALWLEIKKEMKICHNIRMMVSKKAQSPMTTGFFKPLLLLPDLDYSDADLKVILKHELIHYRSRDIWYKLLMVCANAVHWFNPLVYLMTTASNRDIEMACDSELIKDSDSVFRKQYSETILSAIHNGNQRQMAFSTYFYGGKKIMKERFANIFDMNKKRNGIFTLCAIILVIGIAGASVAYGVNDSKAGKAIDNIALLNAGNSYELIDGKFVISYGAERSAVVPLTPDTDDQSAYFQDKAVYISDKVTAIAYGDTTNQVSPIMVLISNDEGKTWTSYSVPDTKADDYTQKYVGFTTKNDGWLLLAEGVAMGHQNNRIFQTSDGGKSWHEIGNTSDTYARVATGAGFANKNIGFVSFRYDSDINPVVYRTQNEGKTWTKCSLEIPSSFKGIATYATALSPVFNGANGVLPVTFRNNVFDSSGNPVDVTVRYETSDYGKTWTFNEKYNLALIWAEAWSTRDGRARYQIMDSKMQSDFRSQQEKVNGDANNFVIRWSSPWVVKYDVALDGDQAVITYWYTDSTASTYKGVERLSFGNESGRMVVTDSKTEVDMEVIQK

Mean predicted aligned error: 19.3 Å

Nearest PDB structures (foldseek):
  8exs-assembly1_A  TM=5.707E-01  e=2.243E-08  Staphylococcus aureus
  8ext-assembly1_A  TM=6.093E-01  e=1.182E-07  Staphylococcus aureus
  8exr-assembly1_A  TM=8.149E-01  e=1.911E-05  Staphylococcus aureus
  8ic1-assembly1_A  TM=3.623E-01  e=4.773E-02  Microbacterium arabinogalactanolyticum
  8hhv-assembly1_A  TM=3.637E-01  e=5.527E-02  Microbacterium arabinogalactanolyticum